Protein AF-A0A5E4IPW2-F1 (afdb_monomer_lite)

Foldseek 3Di:
DDDDDDDPVVVVPDDPVVDPPPPDPFFPQLLPLQVLLVVLLCLQANLADPPQFFPLLLLQVLQLQVVLLPDLPDALVRSLQLSLLLQQLLLLLQLLQCVPPVCPVPVQDQPQCSVVSVVQLVVQWDARDSDRDPCCSCPPSCNNNVRNCVLLQQWDAAVVCVVSRGDRIDGDPLSVLSSVVQVPQPCSVVSSCCSNPNPDIDGSVVSNVSCVRSPRLPQQPPSSLVSSLCRQAVNPPGDPSSRSSNVSNLLSCVVCVVLVQLPDQQPPDPDQPAPDRDPDDGPPDSVLCSQGVFLLVQLVSCCVVVVDPSCLSSVLSSLSQLLSLLLVLLVLLVLVVCVVVQKDQLVVSLVVLCVLDPCVQLQQDFLQDPSVADPDDLVRLLVCSSVVHSSNSSSSNSLNNQVNDPVSVVSLCPVVPPRSSSVLSCQLRPPPGRDGNSRSSSVSNVSSQVSSVVVCVVVVHDRQWHDDPSMIGGPDDDDDRRHGRHRCSSSSSSHCSSNVPDPCSSDDD

Sequence (509 aa):
MRVQKLSEEDYRWLPKWLVSDSLPPSSRDPLGLQAGAEKLANRLLPGLTVFTYRIGYFFFLSWALRELNRKEDLRIEERLENLNRLERALVLCETVYHGKDHLKDCKHQGQRSKGHLLNQVEKKRASIPEKILKNQNNTGCYNLYRTPMRSGGFWEDDDEAASQGLIPFRLTNLGEKLANAFSKREYASDLLDWALNGKTAKSIETLAKWCESFCFCTFNRKSEKKAFLTGFLFAEGNNAEVVSDADTRQQTLRTLSNSNLLFAPASNSPEIVVVSAEGTDGDVSDLELLELGGDTSVLLHFYNNSNQKNTEFFIAAAIYEMLGLALNSIWSGLLDFIEVEGRMPLNLWVESVLRKSNSTQFWDSSLWSPEAQSQQSEDQLVGALFANNNKVDNGFMLVLKVLGRDRNRMNLREVLYDTELQALVEEAFPYNSQESVKGILPKIADLLLHRHKQVSQIKGKELWLDKDGDDVMMVDRQEMGLGFHSYRFSKLGSLARDLKLVESDLDHD

Radius of gyration: 25.56 Å; chains: 1; bounding box: 63×56×68 Å

Secondary structure (DSSP, 8-state):
---PPPPTTGGGTS-TTTS----------TTS-HHHHHHHHHHHSTT--TT---THHHHHHHHHHHHHHT-TT--HHHHHHHHHHHHHHHHHHHHHHHHTTT-TT-TTS-STTHHHHHHHHTTSEE---S-SSTTHHHHSHHHHHHHHHHHTTSEEE-HHHHHTTS-SEEE-HHHHHHHHHHHTSTTHHHHHHHHHH--SPEEHHHHHHHHHHH-GGGTTSHHHHHHHHIIIII-TT--HHHHHHHHHHHHHHHHHHHTT-SS-------------S--SS----HHHHTTTT-HHHHHHHHHHTTTSTT-HHHHHHHHHHHHHHHHHHHHHHHHHHHHHHSEEEHHHHHHHHHHH-S-HHHHHSBTTSGGGS-SS-HHHHHHHHHTT-SHHHHHHHHHHHHHTSHHHHHHHHHTSTT-HHHHHHHHHS-TT---BHHHHHHHHHHHHHHHHHHHHHHHTPPPSEEEETTEEEESS-----------SHHHHHHHHHHHT--GGGSS--

pLDDT: mean 82.79, std 18.07, range [27.33, 98.25]

Structure (mmCIF, N/CA/C/O backbone):
data_AF-A0A5E4IPW2-F1
#
_entry.id   AF-A0A5E4IPW2-F1
#
loop_
_atom_site.group_PDB
_atom_site.id
_atom_site.type_symbol
_atom_site.label_atom_id
_atom_site.label_alt_id
_atom_site.label_comp_id
_atom_site.label_asym_id
_atom_site.label_entity_id
_atom_site.label_seq_id
_atom_site.pdbx_PDB_ins_code
_atom_site.Cartn_x
_atom_site.Cartn_y
_atom_site.Cartn_z
_atom_site.occupancy
_atom_site.B_iso_or_equiv
_atom_site.auth_seq_id
_atom_site.auth_comp_id
_atom_site.auth_asym_id
_atom_site.auth_atom_id
_atom_site.pdbx_PDB_model_num
ATOM 1 N N . MET A 1 1 ? -11.836 26.210 -31.637 1.00 34.47 1 MET A N 1
ATOM 2 C CA . MET A 1 1 ? -12.876 26.696 -30.701 1.00 34.47 1 MET A CA 1
ATOM 3 C C . MET A 1 1 ? -12.197 26.953 -29.363 1.00 34.47 1 MET A C 1
ATOM 5 O O . MET A 1 1 ? -11.646 26.012 -28.813 1.00 34.47 1 MET A O 1
ATOM 9 N N . ARG A 1 2 ? -12.118 28.203 -28.886 1.00 27.33 2 ARG A N 1
ATOM 10 C CA . ARG A 1 2 ? -11.557 28.487 -27.552 1.00 27.33 2 ARG A CA 1
ATOM 11 C C . ARG A 1 2 ? -12.611 28.109 -26.516 1.00 27.33 2 ARG A C 1
ATOM 13 O O . ARG A 1 2 ? -13.669 28.727 -26.492 1.00 27.33 2 ARG A O 1
ATOM 20 N N . VAL A 1 3 ? -12.339 27.082 -25.717 1.00 32.22 3 VAL A N 1
ATOM 21 C CA . VAL A 1 3 ? -13.186 26.729 -24.575 1.00 32.22 3 VAL A CA 1
ATOM 22 C C . VAL A 1 3 ? -13.041 27.849 -23.550 1.00 32.22 3 VAL A C 1
ATOM 24 O O . VAL A 1 3 ? -11.949 28.106 -23.044 1.00 32.22 3 VAL A O 1
ATOM 27 N N . GLN A 1 4 ? -14.126 28.579 -23.320 1.00 38.44 4 GLN A N 1
ATOM 28 C CA . GLN A 1 4 ? -14.186 29.639 -22.325 1.00 38.44 4 GLN A CA 1
ATOM 29 C C . GLN A 1 4 ? -14.220 28.962 -20.948 1.00 38.44 4 GLN A C 1
ATOM 31 O O . GLN A 1 4 ? -15.126 28.175 -20.678 1.00 38.44 4 GLN A O 1
ATOM 36 N N . LYS A 1 5 ? -13.204 29.193 -20.105 1.00 43.34 5 LYS A N 1
ATOM 37 C CA . LYS A 1 5 ? -13.203 28.681 -18.725 1.00 43.34 5 LYS A CA 1
ATOM 38 C C . LYS A 1 5 ? -14.373 29.320 -17.972 1.00 43.34 5 LYS A C 1
ATOM 40 O O . LYS A 1 5 ? -14.476 30.546 -17.951 1.00 43.34 5 LYS A O 1
ATOM 45 N N . LEU A 1 6 ? -15.235 28.487 -17.390 1.00 57.16 6 LEU A N 1
ATOM 46 C CA . LEU A 1 6 ? -16.305 28.923 -16.491 1.00 57.16 6 LEU A CA 1
ATOM 47 C C . LEU A 1 6 ? -15.711 29.573 -15.236 1.00 57.16 6 LEU A C 1
ATOM 49 O O . LEU A 1 6 ? -14.594 29.236 -14.831 1.00 57.16 6 LEU A O 1
ATOM 53 N N . SER A 1 7 ? -16.445 30.512 -14.640 1.00 64.69 7 SER A N 1
ATOM 54 C CA . SER A 1 7 ? -16.033 31.153 -13.392 1.00 64.69 7 SER A CA 1
ATOM 55 C C . SER A 1 7 ? -16.251 30.217 -12.192 1.00 64.69 7 SER A C 1
ATOM 57 O O . SER A 1 7 ? -17.082 29.313 -12.242 1.00 64.69 7 SER A O 1
ATOM 59 N N . GLU A 1 8 ? -15.520 30.432 -11.094 1.00 46.91 8 GLU A N 1
ATOM 60 C CA . GLU A 1 8 ? -15.669 29.682 -9.828 1.00 46.91 8 GLU A CA 1
ATOM 61 C C . GLU A 1 8 ? -17.112 29.686 -9.283 1.00 46.91 8 GLU A C 1
ATOM 63 O O . GLU A 1 8 ? -17.547 28.721 -8.653 1.00 46.91 8 GLU A O 1
ATOM 68 N N . GLU A 1 9 ? -17.878 30.752 -9.540 1.00 56.00 9 GLU A N 1
ATOM 69 C CA . GLU A 1 9 ? -19.290 30.833 -9.151 1.00 56.00 9 GLU A CA 1
ATOM 70 C C . GLU A 1 9 ? -20.188 29.927 -10.001 1.00 56.00 9 GLU A C 1
ATOM 72 O O . GLU A 1 9 ? -21.127 29.338 -9.464 1.00 56.00 9 GLU A O 1
ATOM 77 N N . ASP A 1 10 ? -19.875 29.738 -11.286 1.00 55.84 10 ASP A N 1
ATOM 78 C CA . ASP A 1 10 ? -20.657 28.892 -12.196 1.00 55.84 10 ASP A CA 1
ATOM 79 C C . ASP A 1 10 ? -20.532 27.401 -11.840 1.00 55.84 10 ASP A C 1
ATOM 81 O O . ASP A 1 10 ? -21.504 26.649 -11.934 1.00 55.84 10 ASP A O 1
ATOM 85 N N . TYR A 1 11 ? -19.361 26.971 -11.349 1.00 48.84 11 TYR A N 1
ATOM 86 C CA . TYR A 1 11 ? -19.128 25.587 -10.911 1.00 48.84 11 TYR A CA 1
ATOM 87 C C . TYR A 1 11 ? -20.023 25.158 -9.743 1.00 48.84 11 TYR A C 1
ATOM 89 O O . TYR A 1 11 ? -20.311 23.971 -9.601 1.00 48.84 11 TYR A O 1
ATOM 97 N N . ARG A 1 12 ? -20.508 26.101 -8.923 1.00 47.44 12 ARG A N 1
ATOM 98 C CA . ARG A 1 12 ? -21.392 25.795 -7.783 1.00 47.44 12 ARG A CA 1
ATOM 99 C C . ARG A 1 12 ? -22.801 25.382 -8.200 1.00 47.44 12 ARG A C 1
ATOM 101 O O . ARG A 1 12 ? -23.484 24.722 -7.420 1.00 47.44 12 ARG A O 1
ATOM 108 N N . TRP A 1 13 ? -23.230 25.773 -9.398 1.00 50.12 13 TRP A N 1
ATOM 109 C CA . TRP A 1 13 ? -24.574 25.507 -9.915 1.00 50.12 13 TRP A CA 1
ATOM 110 C C . TRP A 1 13 ? -24.630 24.295 -10.847 1.00 50.12 13 TRP A C 1
ATOM 112 O O . TRP A 1 13 ? -25.721 23.845 -11.203 1.00 50.12 13 TRP A O 1
ATOM 122 N N . LEU A 1 14 ? -23.475 23.743 -11.230 1.00 45.75 14 LEU A N 1
ATOM 123 C CA . LEU A 1 14 ? -23.424 22.532 -12.034 1.00 45.75 14 LEU A CA 1
ATOM 124 C C . LEU A 1 14 ? -23.788 21.305 -11.182 1.00 45.75 14 LEU A C 1
ATOM 126 O O . LEU A 1 14 ? -23.330 21.169 -10.044 1.00 45.75 14 LEU A O 1
ATOM 130 N N . PRO A 1 15 ? -24.587 20.371 -11.723 1.00 39.22 15 PRO A N 1
ATOM 131 C CA . PRO A 1 15 ? -24.789 19.077 -11.092 1.00 39.22 15 PRO A CA 1
ATOM 132 C C . PRO A 1 15 ? -23.432 18.411 -10.819 1.00 39.22 15 PRO A C 1
ATOM 134 O O . PRO A 1 15 ? -22.607 18.321 -11.722 1.00 39.22 15 PRO A O 1
ATOM 137 N N . LYS A 1 16 ? -23.196 17.918 -9.596 1.00 38.84 16 LYS A N 1
ATOM 138 C CA . LYS A 1 16 ? -21.881 17.408 -9.138 1.00 38.84 16 LYS A CA 1
ATOM 139 C C . LYS A 1 16 ? -21.256 16.290 -9.994 1.00 38.84 16 LYS A C 1
ATOM 141 O O . LYS A 1 16 ? -20.082 16.007 -9.845 1.00 38.84 16 LYS A O 1
ATOM 146 N N . TRP A 1 17 ? -22.018 15.671 -10.891 1.00 38.34 17 TRP A N 1
ATOM 147 C CA . TRP A 1 17 ? -21.563 14.644 -11.837 1.00 38.34 17 TRP A CA 1
ATOM 148 C C . TRP A 1 17 ? -21.063 15.213 -13.181 1.00 38.34 17 TRP A C 1
ATOM 150 O O . TRP A 1 17 ? -20.514 14.471 -13.988 1.00 38.34 17 TRP A O 1
ATOM 160 N N . LEU A 1 18 ? -21.241 16.520 -13.426 1.00 35.28 18 LEU A N 1
ATOM 161 C CA . LEU A 1 18 ? -20.702 17.269 -14.575 1.00 35.28 18 LEU A CA 1
ATOM 162 C C . LEU A 1 18 ? -19.407 18.023 -14.244 1.00 35.28 18 LEU A C 1
ATOM 164 O O . LEU A 1 18 ? -18.703 18.464 -15.151 1.00 35.28 18 LEU A O 1
ATOM 168 N N . VAL A 1 19 ? -19.094 18.179 -12.959 1.00 36.00 19 VAL A N 1
ATOM 169 C CA . VAL A 1 19 ? -17.809 18.698 -12.496 1.00 36.00 19 VAL A CA 1
ATOM 170 C C . VAL A 1 19 ? -16.940 17.473 -12.267 1.00 36.00 19 VAL A C 1
ATOM 172 O O . VAL A 1 19 ? -17.230 16.689 -11.368 1.00 36.00 19 VAL A O 1
ATOM 175 N N . SER A 1 20 ? -15.907 17.257 -13.090 1.00 33.94 20 SER A N 1
ATOM 176 C CA . SER A 1 20 ? -14.866 16.318 -12.678 1.00 33.94 20 SER A CA 1
ATOM 177 C C . SER A 1 20 ? -14.316 16.889 -11.383 1.00 33.94 20 SER A C 1
ATOM 179 O O . SER A 1 20 ? -13.729 17.975 -11.418 1.00 33.94 20 SER A O 1
ATOM 181 N N . ASP A 1 21 ? -14.556 16.226 -10.253 1.00 32.53 21 ASP A N 1
ATOM 182 C CA . ASP A 1 21 ? -13.827 16.538 -9.034 1.00 32.53 21 ASP A CA 1
ATOM 183 C C . ASP A 1 21 ? -12.366 16.626 -9.458 1.00 32.53 21 ASP A C 1
ATOM 185 O O . ASP A 1 21 ? -11.825 15.665 -10.015 1.00 32.53 21 ASP A O 1
ATOM 189 N N . SER A 1 22 ? -11.758 17.808 -9.323 1.00 31.92 22 SER A N 1
ATOM 190 C CA . SER A 1 22 ? -10.324 17.950 -9.507 1.00 31.92 22 SER A CA 1
ATOM 191 C C . SER A 1 22 ? -9.729 17.097 -8.405 1.00 31.92 22 SER A C 1
ATOM 193 O O . SER A 1 22 ? -9.610 17.538 -7.256 1.00 31.92 22 SER A O 1
ATOM 195 N N . LEU A 1 23 ? -9.504 15.824 -8.729 1.00 29.45 23 LEU A N 1
ATOM 196 C CA . LEU A 1 23 ? -8.955 14.858 -7.811 1.00 29.45 23 LEU A CA 1
ATOM 197 C C . LEU A 1 23 ? -7.693 15.528 -7.267 1.00 29.45 23 LEU A C 1
ATOM 199 O O . LEU A 1 23 ? -6.892 16.027 -8.068 1.00 29.45 23 LEU A O 1
ATOM 203 N N . PRO A 1 24 ? -7.506 15.599 -5.935 1.00 29.27 24 PRO A N 1
ATOM 204 C CA . PRO A 1 24 ? -6.210 16.005 -5.412 1.00 29.27 24 PRO A CA 1
ATOM 205 C C . PRO A 1 24 ? -5.157 15.156 -6.134 1.00 29.27 24 PRO A C 1
ATOM 207 O O . PRO A 1 24 ? -5.486 14.010 -6.458 1.00 29.27 24 PRO A O 1
ATOM 210 N N . PRO A 1 25 ? -3.956 15.685 -6.436 1.00 34.44 25 PRO A N 1
ATOM 211 C CA . PRO A 1 25 ? -2.935 14.961 -7.183 1.00 34.44 25 PRO A CA 1
ATOM 212 C C . PRO A 1 25 ? -2.623 13.653 -6.454 1.00 34.44 25 PRO A C 1
ATOM 214 O O . PRO A 1 25 ? -1.796 13.592 -5.552 1.00 34.44 25 PRO A O 1
ATOM 217 N N . SER A 1 26 ? -3.365 12.606 -6.803 1.00 36.53 26 SER A N 1
ATOM 218 C CA . SER A 1 26 ? -3.167 11.264 -6.302 1.00 36.53 26 SER A CA 1
ATOM 219 C C . SER A 1 26 ? -1.822 10.822 -6.838 1.00 36.53 26 SER A C 1
ATOM 221 O O . SER A 1 26 ? -1.475 11.210 -7.960 1.00 36.53 26 SER A O 1
ATOM 223 N N . SER A 1 27 ? -1.099 10.062 -6.014 1.00 49.28 27 SER A N 1
ATOM 224 C CA . SER A 1 27 ? 0.155 9.364 -6.308 1.00 49.28 27 SER A CA 1
ATOM 225 C C . SER A 1 27 ? 0.546 9.419 -7.787 1.00 49.28 27 SER A C 1
ATOM 227 O O . SER A 1 27 ? -0.179 8.962 -8.685 1.00 49.28 27 SER A O 1
ATOM 229 N N . ARG A 1 28 ? 1.661 10.103 -8.030 1.00 65.00 28 ARG A N 1
ATOM 230 C CA . ARG A 1 28 ? 2.174 10.440 -9.351 1.00 65.00 28 ARG A CA 1
ATOM 231 C C . ARG A 1 28 ? 2.747 9.192 -10.006 1.00 65.00 28 ARG A C 1
ATOM 233 O O . ARG A 1 28 ? 3.940 8.945 -9.976 1.00 65.00 28 ARG A O 1
ATOM 240 N N . ASP A 1 29 ? 1.843 8.402 -10.556 1.00 79.44 29 ASP A N 1
ATOM 241 C CA . ASP A 1 29 ? 2.112 7.182 -11.300 1.00 79.44 29 ASP A CA 1
ATOM 242 C C . ASP A 1 29 ? 1.960 7.490 -12.803 1.00 79.44 29 ASP A C 1
ATOM 244 O O . ASP A 1 29 ? 0.851 7.333 -13.344 1.00 79.44 29 ASP A O 1
ATOM 248 N N . PRO A 1 30 ? 3.024 8.019 -13.456 1.00 85.62 30 PRO A N 1
ATOM 249 C CA . PRO A 1 30 ? 2.972 8.485 -14.840 1.00 85.62 30 PRO A CA 1
ATOM 250 C C . PRO A 1 30 ? 2.753 7.342 -15.829 1.00 85.62 30 PRO A C 1
ATOM 252 O O . PRO A 1 30 ? 2.206 7.591 -16.898 1.00 85.62 30 PRO A O 1
ATOM 255 N N . LEU A 1 31 ? 3.138 6.113 -15.473 1.00 91.00 31 LEU A N 1
ATOM 256 C CA . LEU A 1 31 ? 3.040 4.930 -16.333 1.00 91.00 31 LEU A CA 1
ATOM 257 C C . LEU A 1 31 ? 1.810 4.054 -16.038 1.00 91.00 31 LEU A C 1
ATOM 259 O O . LEU A 1 31 ? 1.497 3.143 -16.810 1.00 91.00 31 LEU A O 1
ATOM 263 N N . GLY A 1 32 ? 1.051 4.354 -14.981 1.00 89.25 32 GLY A N 1
ATOM 264 C CA . GLY A 1 32 ? -0.176 3.627 -14.661 1.00 89.25 32 GLY A CA 1
ATOM 265 C C . GLY A 1 32 ? 0.074 2.271 -13.996 1.00 89.25 32 GLY A C 1
ATOM 266 O O . GLY A 1 32 ? -0.728 1.366 -14.196 1.00 89.25 32 GLY A O 1
ATOM 267 N N . LEU A 1 33 ? 1.184 2.109 -13.271 1.00 90.19 33 LEU A N 1
ATOM 268 C CA . LEU A 1 33 ? 1.632 0.851 -12.671 1.00 90.19 33 LEU A CA 1
ATOM 269 C C . LEU A 1 33 ? 1.093 0.616 -11.252 1.00 90.19 33 LEU A C 1
ATOM 271 O O . LEU A 1 33 ? 1.206 -0.498 -10.738 1.00 90.19 33 LEU A O 1
ATOM 275 N N . GLN A 1 34 ? 0.463 1.611 -10.624 1.00 87.62 34 GLN A N 1
ATOM 276 C CA . GLN A 1 34 ? -0.030 1.473 -9.252 1.00 87.62 34 GLN A CA 1
ATOM 277 C C . GLN A 1 34 ? -1.146 0.424 -9.135 1.00 87.62 34 GLN A C 1
ATOM 279 O O . GLN A 1 34 ? -1.174 -0.338 -8.173 1.00 87.62 34 GLN A O 1
ATOM 284 N N . ALA A 1 35 ? -2.049 0.344 -10.117 1.00 86.62 35 ALA A N 1
ATOM 285 C CA . ALA A 1 35 ? -3.178 -0.587 -10.069 1.00 86.62 35 ALA A CA 1
ATOM 286 C C . ALA A 1 35 ? -2.719 -2.057 -10.063 1.00 86.62 35 ALA A C 1
ATOM 288 O O . ALA A 1 35 ? -3.247 -2.872 -9.305 1.00 86.62 35 ALA A O 1
ATOM 289 N N . GLY A 1 36 ? -1.710 -2.402 -10.871 1.00 89.75 36 GLY A N 1
ATOM 290 C CA . GLY A 1 36 ? -1.113 -3.739 -10.868 1.00 89.75 36 GLY A CA 1
ATOM 291 C C . GLY A 1 36 ? -0.399 -4.062 -9.551 1.00 89.75 36 GLY A C 1
ATOM 292 O O . GLY A 1 36 ? -0.608 -5.144 -9.000 1.00 89.75 36 GLY A O 1
ATOM 293 N N . ALA A 1 37 ? 0.345 -3.105 -8.985 1.00 89.31 37 ALA A N 1
ATOM 294 C CA . ALA A 1 37 ? 0.968 -3.266 -7.670 1.00 89.31 37 ALA A CA 1
ATOM 295 C C . ALA A 1 37 ? -0.079 -3.480 -6.562 1.00 89.31 37 ALA A C 1
ATOM 297 O O . ALA A 1 37 ? 0.058 -4.378 -5.734 1.00 89.31 37 ALA A O 1
ATOM 298 N N . GLU A 1 38 ? -1.182 -2.724 -6.577 1.00 88.44 38 GLU A N 1
ATOM 299 C CA . GLU A 1 38 ? -2.288 -2.889 -5.628 1.00 88.44 38 GLU A CA 1
ATOM 300 C C . GLU A 1 38 ? -2.966 -4.258 -5.753 1.00 88.44 38 GLU A C 1
ATOM 302 O O . GLU A 1 38 ? -3.292 -4.875 -4.735 1.00 88.44 38 GLU A O 1
ATOM 307 N N . LYS A 1 39 ? -3.149 -4.773 -6.978 1.00 90.69 39 LYS A N 1
ATOM 308 C CA . LYS A 1 39 ? -3.645 -6.141 -7.206 1.00 90.69 39 LYS A CA 1
ATOM 309 C C . LYS A 1 39 ? -2.710 -7.174 -6.571 1.00 90.69 39 LYS A C 1
ATOM 311 O O . LYS A 1 39 ? -3.189 -8.056 -5.864 1.00 90.69 39 LYS A O 1
ATOM 316 N N . LEU A 1 40 ? -1.394 -7.056 -6.758 1.00 92.69 40 LEU A N 1
ATOM 317 C CA . LEU A 1 40 ? -0.414 -7.970 -6.154 1.00 92.69 40 LEU A CA 1
ATOM 318 C C . LEU A 1 40 ? -0.381 -7.851 -4.626 1.00 92.69 40 LEU A C 1
ATOM 320 O O . LEU A 1 40 ? -0.404 -8.866 -3.929 1.00 92.69 40 LEU A O 1
ATOM 324 N N . ALA A 1 41 ? -0.431 -6.632 -4.090 1.00 91.19 41 ALA A N 1
ATOM 325 C CA . ALA A 1 41 ? -0.529 -6.396 -2.654 1.00 91.19 41 ALA A CA 1
ATOM 326 C C . ALA A 1 41 ? -1.812 -7.006 -2.055 1.00 91.19 41 ALA A C 1
ATOM 328 O O . ALA A 1 41 ? -1.759 -7.574 -0.965 1.00 91.19 41 ALA A O 1
ATOM 329 N N . ASN A 1 42 ? -2.944 -6.952 -2.771 1.00 91.19 42 ASN A N 1
ATOM 330 C CA . ASN A 1 42 ? -4.190 -7.623 -2.384 1.00 91.19 42 ASN A CA 1
ATOM 331 C C . ASN A 1 42 ? -4.078 -9.154 -2.407 1.00 91.19 42 ASN A C 1
ATOM 333 O O . ASN A 1 42 ? -4.696 -9.801 -1.573 1.00 91.19 42 ASN A O 1
ATOM 337 N N . ARG A 1 43 ? -3.282 -9.739 -3.311 1.00 93.00 43 ARG A N 1
ATOM 338 C CA . ARG A 1 43 ? -3.045 -11.196 -3.344 1.00 93.00 43 ARG A CA 1
ATOM 339 C C . ARG A 1 43 ? -2.138 -11.690 -2.222 1.00 93.00 43 ARG A C 1
ATOM 341 O O . ARG A 1 43 ? -2.170 -12.870 -1.905 1.00 93.00 43 ARG A O 1
ATOM 348 N N . LEU A 1 44 ? -1.315 -10.815 -1.651 1.00 94.12 44 LEU A N 1
ATOM 349 C CA . LEU A 1 44 ? -0.430 -11.154 -0.536 1.00 94.12 44 LEU A CA 1
ATOM 350 C C . LEU A 1 44 ? -1.104 -10.872 0.809 1.00 94.12 44 LEU A C 1
ATOM 352 O O . LEU A 1 44 ? -1.081 -11.699 1.714 1.00 94.12 44 LEU A O 1
ATOM 356 N N . LEU A 1 45 ? -1.705 -9.696 0.954 1.00 93.62 45 LEU A N 1
ATOM 357 C CA . LEU A 1 45 ? -2.264 -9.211 2.212 1.00 93.62 45 LEU A CA 1
ATOM 358 C C . LEU A 1 45 ? -3.641 -8.592 1.963 1.00 93.62 45 LEU A C 1
ATOM 360 O O . LEU A 1 45 ? -3.781 -7.366 2.075 1.00 93.62 45 LEU A O 1
ATOM 364 N N . PRO A 1 46 ? -4.654 -9.404 1.600 1.00 93.50 46 PRO A N 1
ATOM 365 C CA . PRO A 1 46 ? -5.994 -8.900 1.339 1.00 93.50 46 PRO A CA 1
ATOM 366 C C . PRO A 1 46 ? -6.560 -8.187 2.567 1.00 93.50 46 PRO A C 1
ATOM 368 O O . PRO A 1 46 ? -6.178 -8.445 3.714 1.00 93.50 46 PRO A O 1
ATOM 371 N N . GLY A 1 47 ? -7.422 -7.206 2.314 1.00 88.88 47 GLY A N 1
ATOM 372 C CA . GLY A 1 47 ? -8.030 -6.398 3.365 1.00 88.88 47 GLY A CA 1
ATOM 373 C C . GLY A 1 47 ? -7.141 -5.309 3.950 1.00 88.88 47 GLY A C 1
ATOM 374 O O . GLY A 1 47 ? -7.644 -4.227 4.227 1.00 88.88 47 GLY A O 1
ATOM 375 N N . LEU A 1 48 ? -5.842 -5.554 4.142 1.00 89.06 48 LEU A N 1
ATOM 376 C CA . LEU A 1 48 ? -4.936 -4.556 4.713 1.00 89.06 48 LEU A CA 1
ATOM 377 C C . LEU A 1 48 ? -4.758 -3.363 3.770 1.00 89.06 48 LEU A C 1
ATOM 379 O O . LEU A 1 48 ? -4.731 -3.512 2.558 1.00 89.06 48 LEU A O 1
ATOM 383 N N . THR A 1 49 ? -4.599 -2.163 4.316 1.00 84.12 49 THR A N 1
ATOM 384 C CA . THR A 1 49 ? -4.260 -0.962 3.539 1.00 84.12 49 THR A CA 1
ATOM 385 C C . THR A 1 49 ? -2.920 -0.406 3.995 1.00 84.12 49 THR A C 1
ATOM 387 O O . THR A 1 49 ? -2.450 -0.711 5.093 1.00 84.12 49 THR A O 1
ATOM 390 N N . VAL A 1 50 ? -2.333 0.487 3.196 1.00 74.12 50 VAL A N 1
ATOM 391 C CA . VAL A 1 50 ? -1.130 1.245 3.589 1.00 74.12 50 VAL A CA 1
ATOM 392 C C . VAL A 1 50 ? -1.366 2.142 4.816 1.00 74.12 50 VAL A C 1
ATOM 394 O O . VAL A 1 50 ? -0.422 2.672 5.382 1.00 74.12 50 VAL A O 1
ATOM 397 N N . PHE A 1 51 ? -2.614 2.277 5.275 1.00 74.19 51 PHE A N 1
ATOM 398 C CA . PHE A 1 51 ? -2.999 3.038 6.462 1.00 74.19 51 PHE A CA 1
ATOM 399 C C . PHE A 1 51 ? -3.457 2.154 7.640 1.00 74.19 51 PHE A C 1
ATOM 401 O O . PHE A 1 51 ? -3.897 2.671 8.667 1.00 74.19 51 PHE A O 1
ATOM 408 N N . THR A 1 52 ? -3.368 0.823 7.526 1.00 74.75 52 THR A N 1
ATOM 409 C CA . THR A 1 52 ? -3.826 -0.122 8.564 1.00 74.75 52 THR A CA 1
ATOM 410 C C . THR A 1 52 ? -2.690 -0.485 9.521 1.00 74.75 52 THR A C 1
ATOM 412 O O . THR A 1 52 ? -2.151 -1.584 9.469 1.00 74.75 52 THR A O 1
ATOM 415 N N . TYR A 1 53 ? -2.283 0.449 10.378 1.00 77.62 53 TYR A N 1
ATOM 416 C CA . TYR A 1 53 ? -1.100 0.283 11.234 1.00 77.62 53 TYR A CA 1
ATOM 417 C C . TYR A 1 53 ? -1.402 -0.183 12.667 1.00 77.62 53 TYR A C 1
ATOM 419 O O . TYR A 1 53 ? -0.500 -0.715 13.308 1.00 77.62 53 TYR A O 1
ATOM 427 N N . ARG A 1 54 ? -2.623 0.004 13.202 1.00 84.00 54 ARG A N 1
ATOM 428 C CA . ARG A 1 54 ? -2.932 -0.339 14.609 1.00 84.00 54 ARG A CA 1
ATOM 429 C C . ARG A 1 54 ? -4.099 -1.281 14.744 1.00 84.00 54 ARG A C 1
ATOM 431 O O . ARG A 1 54 ? -5.178 -1.038 14.207 1.00 84.00 54 ARG A O 1
ATOM 438 N N . ILE A 1 55 ? -3.927 -2.261 15.620 1.00 89.06 55 ILE A N 1
ATOM 439 C CA . ILE A 1 55 ? -5.028 -3.141 15.991 1.00 89.06 55 ILE A CA 1
ATOM 440 C C . ILE A 1 55 ? -6.114 -2.406 16.791 1.00 89.06 55 ILE A C 1
ATOM 442 O O . ILE A 1 55 ? -7.300 -2.687 16.636 1.00 89.06 55 ILE A O 1
ATOM 446 N N . GLY A 1 56 ? -5.733 -1.426 17.617 1.00 90.88 56 GLY A N 1
ATOM 447 C CA . GLY A 1 56 ? -6.667 -0.702 18.482 1.00 90.88 56 GLY A CA 1
ATOM 448 C C . GLY A 1 56 ? -7.817 -0.024 17.727 1.00 90.88 56 GLY A C 1
ATOM 449 O O . GLY A 1 56 ? -8.932 0.035 18.247 1.00 90.88 56 GLY A O 1
ATOM 450 N N . TYR A 1 57 ? -7.598 0.386 16.470 1.00 92.56 57 TYR A N 1
ATOM 451 C CA . TYR A 1 57 ? -8.659 0.934 15.621 1.00 92.56 57 TYR A CA 1
ATOM 452 C C . TYR A 1 57 ? -9.752 -0.083 15.288 1.00 92.56 57 TYR A C 1
ATOM 454 O O . TYR A 1 57 ? -10.907 0.315 15.201 1.00 92.56 57 TYR A O 1
ATOM 462 N N . PHE A 1 58 ? -9.448 -1.380 15.178 1.00 95.38 58 PHE A N 1
ATOM 463 C CA . PHE A 1 58 ? -10.476 -2.403 14.951 1.00 95.38 58 PHE A CA 1
ATOM 464 C C . PHE A 1 58 ? -11.437 -2.497 16.144 1.00 95.38 58 PHE A C 1
ATOM 466 O O . PHE A 1 58 ? -12.656 -2.558 15.976 1.00 95.38 58 PHE A O 1
ATOM 473 N N . PHE A 1 59 ? -10.894 -2.437 17.363 1.00 96.75 59 PHE A N 1
ATOM 474 C CA . PHE A 1 59 ? -11.673 -2.422 18.602 1.00 96.75 59 PHE A CA 1
ATOM 475 C C . PHE A 1 59 ? -12.486 -1.136 18.754 1.00 96.75 59 PHE A C 1
ATOM 477 O O . PHE A 1 59 ? -13.690 -1.189 19.011 1.00 96.75 59 PHE A O 1
ATOM 484 N N . PHE A 1 60 ? -11.833 0.011 18.558 1.00 96.25 60 PHE A N 1
ATOM 485 C CA . PHE A 1 60 ? -12.463 1.323 18.648 1.00 96.25 60 PHE A CA 1
ATOM 486 C C . PHE A 1 60 ? -13.584 1.497 17.620 1.00 96.25 60 PHE A C 1
ATOM 488 O O . PHE A 1 60 ? -14.680 1.891 18.000 1.00 96.25 60 PHE A O 1
ATOM 495 N N . LEU A 1 61 ? -13.347 1.176 16.343 1.00 96.69 61 LEU A N 1
ATOM 496 C CA . LEU A 1 61 ? -14.346 1.338 15.284 1.00 96.69 61 LEU A CA 1
ATOM 497 C C . LEU A 1 61 ? -15.532 0.401 15.471 1.00 96.69 61 LEU A C 1
ATOM 499 O O . LEU A 1 61 ? -16.667 0.835 15.288 1.00 96.69 61 LEU A O 1
ATOM 503 N N . SER A 1 62 ? -15.288 -0.845 15.893 1.00 98.12 62 SER A N 1
ATOM 504 C CA . SER A 1 62 ? -16.378 -1.770 16.215 1.00 98.12 62 SER A CA 1
ATOM 505 C C . SER A 1 62 ? -17.265 -1.185 17.317 1.00 98.12 62 SER A C 1
ATOM 507 O O . SER A 1 62 ? -18.484 -1.125 17.189 1.00 98.12 62 SER A O 1
ATOM 509 N N . TRP A 1 63 ? -16.656 -0.679 18.389 1.00 98.25 63 TRP A N 1
ATOM 510 C CA . TRP A 1 63 ? -17.388 -0.028 19.471 1.00 98.25 63 TRP A CA 1
ATOM 511 C C . TRP A 1 63 ? -18.121 1.237 19.018 1.00 98.25 63 TRP A C 1
ATOM 513 O O . TRP A 1 63 ? -19.325 1.348 19.238 1.00 98.25 63 TRP A O 1
ATOM 523 N N . ALA A 1 64 ? -17.434 2.158 18.347 1.00 97.44 64 ALA A N 1
ATOM 524 C CA . ALA A 1 64 ? -18.000 3.430 17.921 1.00 97.44 64 ALA A CA 1
ATOM 525 C C . ALA A 1 64 ? -19.182 3.231 16.963 1.00 97.44 64 ALA A C 1
ATOM 527 O O . ALA A 1 64 ? -20.224 3.854 17.157 1.00 97.44 64 ALA A O 1
ATOM 528 N N . LEU A 1 65 ? -19.064 2.321 15.987 1.00 97.06 65 LEU A N 1
ATOM 529 C CA . LEU A 1 65 ? -20.163 1.972 15.087 1.00 97.06 65 LEU A CA 1
ATOM 530 C C . LEU A 1 65 ? -21.395 1.511 15.872 1.00 97.06 65 LEU A C 1
ATOM 532 O O . LEU A 1 65 ? -22.496 2.013 15.651 1.00 97.06 65 LEU A O 1
ATOM 536 N N . ARG A 1 66 ? -21.204 0.581 16.812 1.00 97.62 66 ARG A N 1
ATOM 537 C CA . ARG A 1 66 ? -22.288 0.025 17.624 1.00 97.62 66 ARG A CA 1
ATOM 538 C C . ARG A 1 66 ? -22.977 1.082 18.475 1.00 97.62 66 ARG A C 1
ATOM 540 O O . ARG A 1 66 ? -24.204 1.142 18.499 1.00 97.62 66 ARG A O 1
ATOM 547 N N . GLU A 1 67 ? -22.204 1.892 19.193 1.00 97.56 67 GLU A N 1
ATOM 548 C CA . GLU A 1 67 ? -22.763 2.912 20.080 1.00 97.56 67 GLU A CA 1
ATOM 549 C C . GLU A 1 67 ? -23.477 4.010 19.293 1.00 97.56 67 GLU A C 1
ATOM 551 O O . GLU A 1 67 ? -24.535 4.474 19.718 1.00 97.56 67 GLU A O 1
ATOM 556 N N . LEU A 1 68 ? -22.939 4.400 18.132 1.00 96.06 68 LEU A N 1
ATOM 557 C CA . LEU A 1 68 ? -23.577 5.390 17.278 1.00 96.06 68 LEU A CA 1
ATOM 558 C C . LEU A 1 68 ? -24.852 4.837 16.659 1.00 96.06 68 LEU A C 1
ATOM 560 O O . LEU A 1 68 ? -25.878 5.480 16.822 1.00 96.06 68 LEU A O 1
ATOM 564 N N . ASN A 1 69 ? -24.847 3.662 16.020 1.00 95.38 69 ASN A N 1
ATOM 565 C CA . ASN A 1 69 ? -26.044 3.107 15.370 1.00 95.38 69 ASN A CA 1
ATOM 566 C C . ASN A 1 69 ? -27.189 2.797 16.354 1.00 95.38 69 ASN A C 1
ATOM 568 O O . ASN A 1 69 ? -28.347 2.843 15.960 1.00 95.38 69 ASN A O 1
ATOM 572 N N . ARG A 1 70 ? -26.902 2.573 17.645 1.00 95.12 70 ARG A N 1
ATOM 573 C CA . ARG A 1 70 ? -27.928 2.409 18.695 1.00 95.12 70 ARG A CA 1
ATOM 574 C C . ARG A 1 70 ? -28.637 3.701 19.112 1.00 95.12 70 ARG A C 1
ATOM 576 O O . ARG A 1 70 ? -29.617 3.639 19.847 1.00 95.12 70 ARG A O 1
ATOM 583 N N . LYS A 1 71 ? -28.147 4.877 18.714 1.00 92.62 71 LYS A N 1
ATOM 584 C CA . LYS A 1 71 ? -28.826 6.153 18.994 1.00 92.62 71 LYS A CA 1
ATOM 585 C C . LYS A 1 71 ? -29.943 6.356 17.980 1.00 92.62 71 LYS A C 1
ATOM 587 O O . LYS A 1 71 ? -29.636 6.551 16.814 1.00 92.62 71 LYS A O 1
ATOM 592 N N . GLU A 1 72 ? -31.203 6.344 18.391 1.00 85.81 72 GLU A N 1
ATOM 593 C CA . GLU A 1 72 ? -32.341 6.463 17.462 1.00 85.81 72 GLU A CA 1
ATOM 594 C C . GLU A 1 72 ? -32.474 7.878 16.862 1.00 85.81 72 GLU A C 1
ATOM 596 O O . GLU A 1 72 ? -32.826 8.023 15.696 1.00 85.81 72 GLU A O 1
ATOM 601 N N . ASP A 1 73 ? -32.072 8.916 17.603 1.00 88.06 73 ASP A N 1
ATOM 602 C CA . ASP A 1 73 ? -32.349 10.321 17.252 1.00 88.06 73 ASP A CA 1
ATOM 603 C C . ASP A 1 73 ? -31.322 10.996 16.319 1.00 88.06 73 ASP A C 1
ATOM 605 O O . ASP A 1 73 ? -31.404 12.203 16.094 1.00 88.06 73 ASP A O 1
ATOM 609 N N . LEU A 1 74 ? -30.325 10.267 15.802 1.00 89.75 74 LEU A N 1
ATOM 610 C CA . LEU A 1 74 ? -29.257 10.855 14.980 1.00 89.75 74 LEU A CA 1
ATOM 611 C C . LEU A 1 74 ? -29.476 10.619 13.484 1.00 89.75 74 LEU A C 1
ATOM 613 O O . LEU A 1 74 ? -29.725 9.492 13.047 1.00 89.75 74 LEU A O 1
ATOM 617 N N . ARG A 1 75 ? -29.279 11.665 12.679 1.00 90.62 75 ARG A N 1
ATOM 618 C CA . ARG A 1 75 ? -29.183 11.542 11.215 1.00 90.62 75 ARG A CA 1
ATOM 619 C C . ARG A 1 75 ? -27.836 10.955 10.802 1.00 90.62 75 ARG A C 1
ATOM 621 O O . ARG A 1 75 ? -26.865 11.034 11.554 1.00 90.62 75 ARG A O 1
ATOM 628 N N . ILE A 1 76 ? -27.745 10.417 9.586 1.00 90.81 76 ILE A N 1
ATOM 629 C CA . ILE A 1 76 ? -26.505 9.812 9.080 1.00 90.81 76 ILE A CA 1
ATOM 630 C C . ILE A 1 76 ? -25.329 10.796 9.087 1.00 90.81 76 ILE A C 1
ATOM 632 O O . ILE A 1 76 ? -24.237 10.446 9.531 1.00 90.81 76 ILE A O 1
ATOM 636 N N . GLU A 1 77 ? -25.546 12.052 8.694 1.00 91.06 77 GLU A N 1
ATOM 637 C CA . GLU A 1 77 ? -24.498 13.076 8.698 1.00 91.06 77 GLU A CA 1
ATOM 638 C C . GLU A 1 77 ? -24.002 13.365 10.122 1.00 91.06 77 GLU A C 1
ATOM 640 O O . GLU A 1 77 ? -22.802 13.505 10.352 1.00 91.06 77 GLU A O 1
ATOM 645 N N . GLU A 1 78 ? -24.916 13.390 11.095 1.00 92.12 78 GLU A N 1
ATOM 646 C CA . GLU A 1 78 ? -24.589 13.591 12.509 1.00 92.12 78 GLU A CA 1
ATOM 647 C C . GLU A 1 78 ? -23.854 12.381 13.091 1.00 92.12 78 GLU A C 1
ATOM 649 O O . GLU A 1 78 ? -22.934 12.551 13.891 1.00 92.12 78 GLU A O 1
ATOM 654 N N . ARG A 1 79 ? -24.207 11.156 12.681 1.00 93.25 79 ARG A N 1
ATOM 655 C CA . ARG A 1 79 ? -23.482 9.935 13.070 1.00 93.25 79 ARG A CA 1
ATOM 656 C C . ARG A 1 79 ? -22.050 9.959 12.554 1.00 93.25 79 ARG A C 1
ATOM 658 O O . ARG A 1 79 ? -21.134 9.706 13.332 1.00 93.25 79 ARG A O 1
ATOM 665 N N . LEU A 1 80 ? -21.850 10.289 11.279 1.00 91.88 80 LEU A N 1
ATOM 666 C CA . LEU A 1 80 ? -20.518 10.368 10.675 1.00 91.88 80 LEU A CA 1
ATOM 667 C C . LEU A 1 80 ? -19.672 11.475 11.317 1.00 91.88 80 LEU A C 1
ATOM 669 O O . LEU A 1 80 ? -18.504 11.252 11.633 1.00 91.88 80 LEU A O 1
ATOM 673 N N . GLU A 1 81 ? -20.260 12.639 11.601 1.00 92.56 81 GLU A N 1
ATOM 674 C CA . GLU A 1 81 ? -19.553 13.695 12.329 1.00 92.56 81 GLU A CA 1
ATOM 675 C C . GLU A 1 81 ? -19.219 13.272 13.765 1.00 92.56 81 GLU A C 1
ATOM 677 O O . GLU A 1 81 ? -18.099 13.482 14.231 1.00 92.56 81 GLU A O 1
ATOM 682 N N . ASN A 1 82 ? -20.138 12.611 14.470 1.00 94.31 82 ASN A N 1
ATOM 683 C CA . ASN A 1 82 ? -19.871 12.089 15.808 1.00 94.31 82 ASN A CA 1
ATOM 684 C C . ASN A 1 82 ? -18.787 10.999 15.806 1.00 94.31 82 ASN A C 1
ATOM 686 O O . ASN A 1 82 ? -17.974 10.959 16.731 1.00 94.31 82 ASN A O 1
ATOM 690 N N . LEU A 1 83 ? -18.702 10.176 14.758 1.00 93.88 83 LEU A N 1
ATOM 691 C CA . LEU A 1 83 ? -17.605 9.226 14.562 1.00 93.88 83 LEU A CA 1
ATOM 692 C C . LEU A 1 83 ? -16.263 9.954 14.397 1.00 93.88 83 LEU A C 1
ATOM 694 O O . LEU A 1 83 ? -15.295 9.631 15.087 1.00 93.88 83 LEU A O 1
ATOM 698 N N . ASN A 1 84 ? -16.223 11.008 13.577 1.00 91.06 84 ASN A N 1
ATOM 699 C CA . ASN A 1 84 ? -15.044 11.866 13.443 1.00 91.06 84 ASN A CA 1
ATOM 700 C C . ASN A 1 84 ? -14.688 12.570 14.765 1.00 91.06 84 ASN A C 1
ATOM 702 O O . ASN A 1 84 ? -13.511 12.784 15.058 1.00 91.06 84 ASN A O 1
ATOM 706 N N . ARG A 1 85 ? -15.674 12.990 15.572 1.00 92.44 85 ARG A N 1
ATOM 707 C CA . ARG A 1 85 ? -15.448 13.600 16.900 1.00 92.44 85 ARG A CA 1
ATOM 708 C C . ARG A 1 85 ? -14.862 12.594 17.885 1.00 92.44 85 ARG A C 1
ATOM 710 O O . ARG A 1 85 ? -13.937 12.950 18.612 1.00 92.44 85 ARG A O 1
ATOM 717 N N . LEU A 1 86 ? -15.349 11.352 17.876 1.00 94.56 86 LEU A N 1
ATOM 718 C CA . LEU A 1 86 ? -14.794 10.252 18.667 1.00 94.56 86 LEU A CA 1
ATOM 719 C C . LEU A 1 86 ? -13.336 9.975 18.289 1.00 94.56 86 LEU A C 1
ATOM 721 O O . LEU A 1 86 ? -12.491 9.895 19.177 1.00 94.56 86 LEU A O 1
ATOM 725 N N . GLU A 1 87 ? -13.025 9.896 16.992 1.00 91.44 87 GLU A N 1
ATOM 726 C CA . GLU A 1 87 ? -11.650 9.718 16.507 1.00 91.44 87 GLU A CA 1
ATOM 727 C C . GLU A 1 87 ? -10.742 10.853 17.000 1.00 91.44 87 GLU A C 1
ATOM 729 O O . GLU A 1 87 ? -9.680 10.610 17.569 1.00 91.44 87 GLU A O 1
ATOM 734 N N . ARG A 1 88 ? -11.185 12.107 16.862 1.00 88.81 88 ARG A N 1
ATOM 735 C CA . ARG A 1 88 ? -10.446 13.287 17.338 1.00 88.81 88 ARG A CA 1
ATOM 736 C C . ARG A 1 88 ? -10.204 13.271 18.842 1.00 88.81 88 ARG A C 1
ATOM 738 O O . ARG A 1 88 ? -9.110 13.618 19.286 1.00 88.81 88 ARG A O 1
ATOM 745 N N . ALA A 1 89 ? -11.209 12.883 19.622 1.00 91.31 89 ALA A N 1
ATOM 746 C CA . ALA A 1 89 ? -11.096 12.770 21.069 1.00 91.31 89 ALA A CA 1
ATOM 747 C C . ALA A 1 89 ? -10.105 11.669 21.470 1.00 91.31 89 ALA A C 1
ATOM 749 O O . ALA A 1 89 ? -9.261 11.895 22.337 1.00 91.31 89 ALA A O 1
ATOM 750 N N . LEU A 1 90 ? -10.169 10.511 20.805 1.00 90.69 90 LEU A N 1
ATOM 751 C CA . LEU A 1 90 ? -9.257 9.391 21.020 1.00 90.69 90 LEU A CA 1
ATOM 752 C C . LEU A 1 90 ? -7.810 9.778 20.699 1.00 90.69 90 LEU A C 1
ATOM 754 O O . LEU A 1 90 ? -6.930 9.590 21.534 1.00 90.69 90 LEU A O 1
ATOM 758 N N . VAL A 1 91 ? -7.576 10.384 19.530 1.00 85.62 91 VAL A N 1
ATOM 759 C CA . VAL A 1 91 ? -6.246 10.848 19.108 1.00 85.62 91 VAL A CA 1
ATOM 760 C C . VAL A 1 91 ? -5.694 11.890 20.077 1.00 85.62 91 VAL A C 1
ATOM 762 O O . VAL A 1 91 ? -4.528 11.813 20.444 1.00 85.62 91 VAL A O 1
ATOM 765 N N . LEU A 1 92 ? -6.520 12.822 20.562 1.00 85.88 92 LEU A N 1
ATOM 766 C CA . LEU A 1 92 ? -6.096 13.784 21.581 1.00 85.88 92 LEU A CA 1
ATOM 767 C C . LEU A 1 92 ? -5.703 13.096 22.900 1.00 85.88 92 LEU A C 1
ATOM 769 O O . LEU A 1 92 ? -4.690 13.468 23.492 1.00 85.88 92 LEU A O 1
ATOM 773 N N . CYS A 1 93 ? -6.467 12.097 23.357 1.00 88.44 93 CYS A N 1
ATOM 774 C CA . CYS A 1 93 ? -6.130 11.319 24.555 1.00 88.44 93 CYS A CA 1
ATOM 775 C C . CYS A 1 93 ? -4.784 10.598 24.385 1.00 88.44 93 CYS A C 1
ATOM 777 O O . CYS A 1 93 ? -3.912 10.723 25.244 1.00 88.44 93 CYS A O 1
ATOM 779 N N . GLU A 1 94 ? -4.596 9.925 23.249 1.00 84.31 94 GLU A N 1
ATOM 780 C CA . GLU A 1 94 ? -3.341 9.281 22.852 1.00 84.31 94 GLU A CA 1
ATOM 781 C C . GLU A 1 94 ? -2.183 10.291 22.846 1.00 84.31 94 GLU A C 1
ATOM 783 O O . GLU A 1 94 ? -1.134 10.042 23.449 1.00 84.31 94 GLU A O 1
ATOM 788 N N . THR A 1 95 ? -2.344 11.457 22.208 1.00 80.31 95 THR A N 1
ATOM 789 C CA . THR A 1 95 ? -1.303 12.500 22.139 1.00 80.31 95 THR A CA 1
ATOM 790 C C . THR A 1 95 ? -0.935 13.026 23.517 1.00 80.31 95 THR A C 1
ATOM 792 O O . THR A 1 95 ? 0.245 13.208 23.804 1.00 80.31 95 THR A O 1
ATOM 795 N N . VAL A 1 96 ? -1.917 13.228 24.393 1.00 82.00 96 VAL A N 1
ATOM 796 C CA . VAL A 1 96 ? -1.685 13.675 25.769 1.00 82.00 96 VAL A CA 1
ATOM 797 C C . VAL A 1 96 ? -0.941 12.624 26.587 1.00 82.00 96 VAL A C 1
ATOM 799 O O . VAL A 1 96 ? 0.005 12.963 27.293 1.00 82.00 96 VAL A O 1
ATOM 802 N N . TYR A 1 97 ? -1.372 11.367 26.525 1.00 83.25 97 TYR A N 1
ATOM 803 C CA . TYR A 1 97 ? -0.805 10.297 27.339 1.00 83.25 97 TYR A CA 1
ATOM 804 C C . TYR A 1 97 ? 0.636 9.996 26.950 1.00 83.25 97 TYR A C 1
ATOM 806 O O . TYR A 1 97 ? 1.518 10.000 27.802 1.00 83.25 97 TYR A O 1
ATOM 814 N N . HIS A 1 98 ? 0.895 9.847 25.654 1.00 78.25 98 HIS A N 1
ATOM 815 C CA . HIS A 1 98 ? 2.240 9.577 25.165 1.00 78.25 98 HIS A CA 1
ATOM 816 C C . HIS A 1 98 ? 3.126 10.831 25.109 1.00 78.25 98 HIS A C 1
ATOM 818 O O . HIS A 1 98 ? 4.341 10.724 25.212 1.00 78.25 98 HIS A O 1
ATOM 824 N N . GLY A 1 99 ? 2.552 12.032 25.011 1.00 68.25 99 GLY A N 1
ATOM 825 C CA . GLY A 1 99 ? 3.307 13.289 25.010 1.00 68.25 99 GLY A CA 1
ATOM 826 C C . GLY A 1 99 ? 3.924 13.675 26.362 1.00 68.25 99 GLY A C 1
ATOM 827 O O . GLY A 1 99 ? 4.781 14.556 26.392 1.00 68.25 99 GLY A O 1
ATOM 828 N N . LYS A 1 100 ? 3.520 13.035 27.473 1.00 57.62 100 LYS A N 1
ATOM 829 C CA . LYS A 1 100 ? 3.989 13.351 28.837 1.00 57.62 100 LYS A CA 1
ATOM 830 C C . LYS A 1 100 ? 5.425 12.916 29.147 1.00 57.62 100 LYS A C 1
ATOM 832 O O . LYS A 1 100 ? 6.065 13.564 29.967 1.00 57.62 100 LYS A O 1
ATOM 837 N N . ASP A 1 101 ? 5.947 11.897 28.470 1.00 51.06 101 ASP A N 1
ATOM 838 C CA . ASP A 1 101 ? 7.204 11.236 28.867 1.00 51.06 101 ASP A CA 1
ATOM 839 C C . ASP A 1 101 ? 8.414 11.588 27.987 1.00 51.06 101 ASP A C 1
ATOM 841 O O . ASP A 1 101 ? 9.352 10.805 27.877 1.00 51.06 101 ASP A O 1
ATOM 845 N N . HIS A 1 102 ? 8.410 12.727 27.286 1.00 45.62 102 HIS A N 1
ATOM 846 C CA . HIS A 1 102 ? 9.386 12.981 26.211 1.00 45.62 102 HIS A CA 1
ATOM 847 C C . HIS A 1 102 ? 9.440 11.854 25.158 1.00 45.62 102 HIS A C 1
ATOM 849 O O . HIS A 1 102 ? 10.403 11.777 24.397 1.00 45.62 102 HIS A O 1
ATOM 855 N N . LEU A 1 103 ? 8.389 11.027 25.044 1.00 45.28 103 LEU A N 1
ATOM 856 C CA . LEU A 1 103 ? 8.208 10.056 23.963 1.00 45.28 103 LEU A CA 1
ATOM 857 C C . LEU A 1 103 ? 7.830 10.798 22.671 1.00 45.28 103 LEU A C 1
ATOM 859 O O . LEU A 1 103 ? 6.768 10.577 22.082 1.00 45.28 103 LEU A O 1
ATOM 863 N N . LYS A 1 104 ? 8.731 11.667 22.195 1.00 42.53 104 LYS A N 1
ATOM 864 C CA . LYS A 1 104 ? 8.742 12.143 20.804 1.00 42.53 104 LYS A CA 1
ATOM 865 C C . LYS A 1 104 ? 8.659 10.959 19.822 1.00 42.53 104 LYS A C 1
ATOM 867 O O . LYS A 1 104 ? 8.083 11.104 18.748 1.00 42.53 104 LYS A O 1
ATOM 872 N N . ASP A 1 105 ? 9.087 9.780 20.276 1.00 42.91 105 ASP A N 1
ATOM 873 C CA . ASP A 1 105 ? 9.193 8.530 19.524 1.00 42.91 105 ASP A CA 1
ATOM 874 C C . ASP A 1 105 ? 8.020 7.567 19.729 1.00 42.91 105 ASP A C 1
ATOM 876 O O . ASP A 1 105 ? 8.126 6.377 19.423 1.00 42.91 105 ASP A O 1
ATOM 880 N N . CYS A 1 106 ? 6.886 8.034 20.264 1.00 49.88 106 CYS A N 1
ATOM 881 C CA . CYS A 1 106 ? 5.698 7.197 20.305 1.00 49.88 106 CYS A CA 1
ATOM 882 C C . CYS A 1 106 ? 5.265 6.860 18.864 1.00 49.88 106 CYS A C 1
ATOM 884 O O . CYS A 1 106 ? 4.588 7.657 18.202 1.00 49.88 106 CYS A O 1
ATOM 886 N N . LYS A 1 107 ? 5.655 5.661 18.395 1.00 51.94 107 LYS A N 1
ATOM 887 C CA . LYS A 1 107 ? 5.452 5.081 17.045 1.00 51.94 107 LYS A CA 1
ATOM 888 C C . LYS A 1 107 ? 3.974 4.900 16.654 1.00 51.94 107 LYS A C 1
ATOM 890 O O . LYS A 1 107 ? 3.631 4.211 15.704 1.00 51.94 107 LYS A O 1
ATOM 895 N N . HIS A 1 108 ? 3.073 5.437 17.464 1.00 51.31 108 HIS A N 1
ATOM 896 C CA . HIS A 1 108 ? 1.684 5.026 17.602 1.00 51.31 108 HIS A CA 1
ATOM 897 C C . HIS A 1 108 ? 0.694 6.060 17.063 1.00 51.31 108 HIS A C 1
ATOM 899 O O . HIS A 1 108 ? -0.485 5.739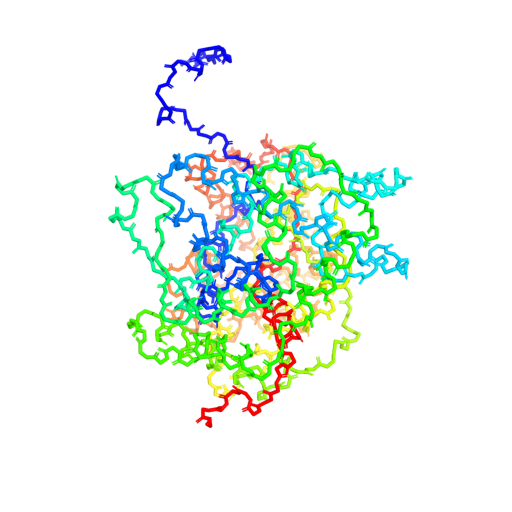 16.917 1.00 51.31 108 HIS A O 1
ATOM 905 N N . GLN A 1 109 ? 1.169 7.266 16.736 1.00 51.88 109 GLN A N 1
ATOM 906 C CA . GLN A 1 109 ? 0.362 8.375 16.231 1.00 51.88 109 GLN A CA 1
ATOM 907 C C . GLN A 1 109 ? 0.887 8.852 14.885 1.00 51.88 109 GLN A C 1
ATOM 909 O O . GLN A 1 109 ? 2.041 9.284 14.797 1.00 51.88 109 GLN A O 1
ATOM 914 N N . GLY A 1 110 ? 0.009 8.862 13.878 1.00 48.94 110 GLY A N 1
ATOM 915 C CA . GLY A 1 110 ? 0.237 9.618 12.651 1.00 48.94 110 GLY A CA 1
ATOM 916 C C . GLY A 1 110 ? 0.637 11.055 12.999 1.00 48.94 110 GLY A C 1
ATOM 917 O O . GLY A 1 110 ? 0.031 11.691 13.861 1.00 48.94 110 GLY A O 1
ATOM 918 N N . GLN A 1 111 ? 1.717 11.549 12.396 1.00 46.44 111 GLN A N 1
ATOM 919 C CA . GLN A 1 111 ? 2.390 12.774 12.848 1.00 46.44 111 GLN A CA 1
ATOM 920 C C . GLN A 1 111 ? 1.627 14.073 12.547 1.00 46.44 111 GLN A C 1
ATOM 922 O O . GLN A 1 111 ? 1.978 15.145 13.046 1.00 46.44 111 GLN A O 1
ATOM 927 N N . ARG A 1 112 ? 0.556 13.997 11.757 1.00 47.84 112 ARG A N 1
ATOM 928 C CA . ARG A 1 112 ? -0.198 15.169 11.321 1.00 47.84 112 ARG A CA 1
ATOM 929 C C . ARG A 1 112 ? -1.001 15.726 12.492 1.00 47.84 112 ARG A C 1
ATOM 931 O O . ARG A 1 112 ? -1.856 15.047 13.045 1.00 47.84 112 ARG A O 1
ATOM 938 N N . SER A 1 113 ? -0.710 16.976 12.849 1.00 51.72 113 SER A N 1
ATOM 939 C CA . SER A 1 113 ? -1.366 17.762 13.911 1.00 51.72 113 SER A CA 1
ATOM 940 C C . SER A 1 113 ? -0.816 17.625 15.334 1.00 51.72 113 SER A C 1
ATOM 942 O O . SER A 1 113 ? -1.340 18.299 16.223 1.00 51.72 113 SER A O 1
ATOM 944 N N . LYS A 1 114 ? 0.282 16.880 15.564 1.00 62.09 114 LYS A N 1
ATOM 945 C CA . LYS A 1 114 ? 0.923 16.784 16.896 1.00 62.09 114 LYS A CA 1
ATOM 946 C C . LYS A 1 114 ? 1.221 18.161 17.498 1.00 62.09 114 LYS A C 1
ATOM 948 O O . LYS A 1 114 ? 0.821 18.415 18.625 1.00 62.09 114 LYS A O 1
ATOM 953 N N . GLY A 1 115 ? 1.824 19.085 16.745 1.00 60.34 115 GLY A N 1
ATOM 954 C CA . GLY A 1 115 ? 2.166 20.424 17.254 1.00 60.34 115 GLY A CA 1
ATOM 955 C C . GLY A 1 115 ? 0.952 21.241 17.718 1.00 60.34 115 GLY A C 1
ATOM 956 O O . GLY A 1 115 ? 0.957 21.801 18.809 1.00 60.34 115 GLY A O 1
ATOM 957 N N . HIS A 1 116 ? -0.136 21.253 16.940 1.00 62.56 116 HIS A N 1
ATOM 958 C CA . HIS A 1 116 ? -1.350 21.985 17.316 1.00 62.56 116 HIS A CA 1
ATOM 959 C C . HIS A 1 116 ? -2.069 21.346 18.517 1.00 62.56 116 HIS A C 1
ATOM 961 O O . HIS A 1 116 ? -2.602 22.059 19.367 1.00 62.56 116 HIS A O 1
ATOM 967 N N . LEU A 1 117 ? -2.081 20.011 18.605 1.00 65.00 117 LEU A N 1
ATOM 968 C CA . LEU A 1 117 ? -2.657 19.287 19.743 1.00 65.00 117 LEU A CA 1
ATOM 969 C C . LEU A 1 117 ? -1.820 19.486 21.014 1.00 65.00 117 LEU A C 1
ATOM 971 O O . LEU A 1 117 ? -2.381 19.753 22.074 1.00 65.00 117 LEU A O 1
ATOM 975 N N . LEU A 1 118 ? -0.489 19.453 20.901 1.00 65.06 118 LEU A N 1
ATOM 976 C CA . LEU A 1 118 ? 0.447 19.686 22.004 1.00 65.06 118 LEU A CA 1
ATOM 977 C C . LEU A 1 118 ? 0.383 21.129 22.533 1.00 65.06 118 LEU A C 1
ATOM 979 O O . LEU A 1 118 ? 0.404 21.323 23.744 1.00 65.06 118 LEU A O 1
ATOM 983 N N . ASN A 1 119 ? 0.160 22.131 21.676 1.00 66.44 119 ASN A N 1
ATOM 984 C CA . ASN A 1 119 ? -0.062 23.519 22.115 1.00 66.44 119 ASN A CA 1
ATOM 985 C C . ASN A 1 119 ? -1.326 23.685 22.989 1.00 66.44 119 ASN A C 1
ATOM 987 O O . ASN A 1 119 ? -1.445 24.648 23.748 1.00 66.44 119 ASN A O 1
ATOM 991 N N . GLN A 1 120 ? -2.299 22.766 22.905 1.00 62.41 120 GLN A N 1
ATOM 992 C CA . GLN A 1 120 ? -3.436 22.748 23.837 1.00 62.41 120 GLN A CA 1
ATOM 993 C C . GLN A 1 120 ? -3.069 22.132 25.193 1.00 62.41 120 GLN A C 1
ATOM 995 O O . GLN A 1 120 ? -3.662 22.495 26.208 1.00 62.41 120 GLN A O 1
ATOM 1000 N N . VAL A 1 121 ? -2.075 21.241 25.232 1.00 62.50 121 VAL A N 1
ATOM 1001 C CA . VAL A 1 121 ? -1.595 20.591 26.461 1.00 62.50 121 VAL A CA 1
ATOM 1002 C C . VAL A 1 121 ? -0.973 21.606 27.421 1.00 62.50 121 VAL A C 1
ATOM 1004 O O . VAL A 1 121 ? -1.207 21.531 28.628 1.00 62.50 121 VAL A O 1
ATOM 1007 N N . GLU A 1 122 ? -0.297 22.631 26.898 1.00 62.41 122 GLU A N 1
ATOM 1008 C CA . GLU A 1 122 ? 0.269 23.732 27.695 1.00 62.41 122 GLU A CA 1
ATOM 1009 C C . GLU A 1 122 ? -0.792 24.499 28.508 1.00 62.41 122 GLU A C 1
ATOM 1011 O O . GLU A 1 122 ? -0.502 25.055 29.568 1.00 62.41 122 GLU A O 1
ATOM 1016 N N . LYS A 1 123 ? -2.057 24.483 28.067 1.00 67.12 123 LYS A N 1
ATOM 1017 C CA . LYS A 1 123 ? -3.166 25.211 28.705 1.00 67.12 123 LYS A CA 1
ATOM 1018 C C . LYS A 1 123 ? -3.804 24.463 29.884 1.00 67.12 123 LYS A C 1
ATOM 1020 O O . LYS A 1 123 ? -4.835 24.907 30.388 1.00 67.12 123 LYS A O 1
ATOM 1025 N N . LYS A 1 124 ? -3.240 23.326 30.328 1.00 81.19 124 LYS A N 1
ATOM 1026 C CA . LYS A 1 124 ? -3.746 22.421 31.397 1.00 81.19 124 LYS A CA 1
ATOM 1027 C C . LYS A 1 124 ? -5.138 21.815 31.160 1.00 81.19 124 LYS A C 1
ATOM 1029 O O . LYS A 1 124 ? -5.546 20.901 31.879 1.00 81.19 124 LYS A O 1
ATOM 1034 N N . ARG A 1 125 ? -5.877 22.288 30.157 1.00 85.88 125 ARG A N 1
ATOM 1035 C CA . ARG A 1 125 ? -7.169 21.762 29.717 1.00 85.88 125 ARG A CA 1
ATOM 1036 C C . ARG A 1 125 ? -7.231 21.781 28.195 1.00 85.88 125 ARG A C 1
ATOM 1038 O O . ARG A 1 125 ? -6.813 22.762 27.588 1.00 85.88 125 ARG A O 1
ATOM 1045 N N . ALA A 1 126 ? -7.813 20.743 27.608 1.00 86.38 126 ALA A N 1
ATOM 1046 C CA . ALA A 1 126 ? -7.979 20.615 26.165 1.00 86.38 126 ALA A CA 1
ATOM 1047 C C . ALA A 1 126 ? -9.445 20.362 25.793 1.00 86.38 126 ALA A C 1
ATOM 1049 O O . ALA A 1 126 ? -10.196 19.715 26.530 1.00 86.38 126 ALA A O 1
ATOM 1050 N N . SER A 1 127 ? -9.847 20.899 24.646 1.00 88.38 127 SER A N 1
ATOM 1051 C CA . SER A 1 127 ? -11.129 20.627 23.996 1.00 88.38 127 SER A CA 1
ATOM 1052 C C . SER A 1 127 ? -10.898 19.732 22.784 1.00 88.38 127 SER A C 1
ATOM 1054 O O . SER A 1 127 ? -9.823 19.765 22.190 1.00 88.38 127 SER A O 1
ATOM 1056 N N . ILE A 1 128 ? -11.912 18.971 22.375 1.00 89.00 128 ILE A N 1
ATOM 1057 C CA . ILE A 1 128 ? -11.827 18.187 21.138 1.00 89.00 128 ILE A CA 1
ATOM 1058 C C . ILE A 1 128 ? -11.577 19.160 19.969 1.00 89.00 128 ILE A C 1
ATOM 1060 O O . ILE A 1 128 ? -12.322 20.134 19.831 1.00 89.00 128 ILE A O 1
ATOM 1064 N N . PRO A 1 129 ? -10.527 18.956 19.156 1.00 85.19 129 PRO A N 1
ATOM 1065 C CA . PRO A 1 129 ? -10.240 19.821 18.014 1.00 85.19 129 PRO A CA 1
ATOM 1066 C C . PRO A 1 129 ? -11.347 19.720 16.955 1.00 85.19 129 PRO A C 1
ATOM 1068 O O . PRO A 1 129 ? -12.028 18.703 16.847 1.00 85.19 129 PRO A O 1
ATOM 1071 N N . GLU A 1 130 ? -11.498 20.735 16.106 1.00 84.31 130 GLU A N 1
ATOM 1072 C CA . GLU A 1 130 ? -12.422 20.662 14.960 1.00 84.31 130 GLU A CA 1
ATOM 1073 C C . GLU A 1 130 ? -11.930 19.700 13.869 1.00 84.31 130 GLU A C 1
ATOM 1075 O O . GLU A 1 130 ? -12.723 19.058 13.191 1.00 84.31 130 GLU A O 1
ATOM 1080 N N . LYS A 1 131 ? -10.612 19.562 13.714 1.00 80.50 131 LYS A N 1
ATOM 1081 C CA . LYS A 1 131 ? -9.987 18.659 12.744 1.00 80.50 131 LYS A CA 1
ATOM 1082 C C . LYS A 1 131 ? -8.618 18.207 13.235 1.00 80.50 131 LYS A C 1
ATOM 1084 O O . LYS A 1 131 ? -7.918 18.974 13.894 1.00 80.50 131 LYS A O 1
ATOM 1089 N N . ILE A 1 132 ? -8.240 16.982 12.882 1.00 76.00 132 ILE A N 1
ATOM 1090 C CA . ILE A 1 132 ? -6.873 16.456 13.053 1.00 76.00 132 ILE A CA 1
ATOM 1091 C C . ILE A 1 132 ? -6.223 16.091 11.713 1.00 76.00 132 ILE A C 1
ATOM 1093 O O . ILE A 1 132 ? -5.020 15.854 11.663 1.00 76.00 132 ILE A O 1
ATOM 1097 N N . LEU A 1 133 ? -6.992 16.104 10.619 1.00 75.00 133 LEU A N 1
ATOM 1098 C CA . LEU A 1 133 ? -6.536 15.847 9.254 1.00 75.00 133 LEU A CA 1
ATOM 1099 C C . LEU A 1 133 ? -7.053 16.936 8.303 1.00 75.00 133 LEU A C 1
ATOM 1101 O O . LEU A 1 133 ? -8.109 17.530 8.532 1.00 75.00 133 LEU A O 1
ATOM 1105 N N . LYS A 1 134 ? -6.322 17.185 7.205 1.00 69.75 134 LYS A N 1
ATOM 1106 C CA . LYS A 1 134 ? -6.709 18.162 6.167 1.00 69.75 134 LYS A CA 1
ATOM 1107 C C . LYS A 1 134 ? -8.049 17.803 5.513 1.00 69.75 134 LYS A C 1
ATOM 1109 O O . LYS A 1 134 ? -8.822 18.702 5.205 1.00 69.75 134 LYS A O 1
ATOM 1114 N N . ASN A 1 135 ? -8.321 16.508 5.339 1.00 74.88 135 ASN A N 1
ATOM 1115 C CA . ASN A 1 135 ? -9.556 15.987 4.758 1.00 74.88 135 ASN A CA 1
ATOM 1116 C C . ASN A 1 135 ? -10.135 14.849 5.618 1.00 74.88 135 ASN A C 1
ATOM 1118 O O . ASN A 1 135 ? -10.216 13.708 5.174 1.00 74.88 135 ASN A O 1
ATOM 1122 N N . GLN A 1 136 ? -10.519 15.160 6.864 1.00 79.00 136 GLN A N 1
ATOM 1123 C CA . GLN A 1 136 ? -11.014 14.178 7.846 1.00 79.00 136 GLN A CA 1
ATOM 1124 C C . GLN A 1 136 ? -12.100 13.251 7.282 1.00 79.00 136 GLN A C 1
ATOM 1126 O O . GLN A 1 136 ? -12.059 12.051 7.522 1.00 79.00 136 GLN A O 1
ATOM 1131 N N . ASN A 1 137 ? -13.028 13.787 6.488 1.00 76.19 137 ASN A N 1
ATOM 1132 C CA . ASN A 1 137 ? -14.133 13.007 5.933 1.00 76.19 137 ASN A CA 1
ATOM 1133 C C . ASN A 1 137 ? -13.695 11.945 4.927 1.00 76.19 137 ASN A C 1
ATOM 1135 O O . ASN A 1 137 ? -14.451 11.005 4.730 1.00 76.19 137 ASN A O 1
ATOM 1139 N N . ASN A 1 138 ? -12.512 12.073 4.319 1.00 71.50 138 ASN A N 1
ATOM 1140 C CA . ASN A 1 138 ? -11.976 11.084 3.380 1.00 71.50 138 ASN A CA 1
ATOM 1141 C C . ASN A 1 138 ? -10.825 10.280 3.995 1.00 71.50 138 ASN A C 1
ATOM 1143 O O . ASN A 1 138 ? -10.674 9.102 3.691 1.00 71.50 138 ASN A O 1
ATOM 1147 N N . THR A 1 139 ? -10.035 10.889 4.881 1.00 72.50 139 THR A N 1
ATOM 1148 C CA . THR A 1 139 ? -8.818 10.295 5.455 1.00 72.50 139 THR A CA 1
ATOM 1149 C C . THR A 1 139 ? -8.976 9.862 6.912 1.00 72.50 139 THR A C 1
ATOM 1151 O O . THR A 1 139 ? -7.992 9.484 7.536 1.00 72.50 139 THR A O 1
ATOM 1154 N N . GLY A 1 140 ? -10.172 9.964 7.491 1.00 79.00 140 GLY A N 1
ATOM 1155 C CA . GLY A 1 140 ? -10.461 9.490 8.844 1.00 79.00 140 GLY A CA 1
ATOM 1156 C C . GLY A 1 140 ? -10.423 7.966 8.945 1.00 79.00 140 GLY A C 1
ATOM 1157 O O . GLY A 1 140 ? -10.627 7.251 7.956 1.00 79.00 140 GLY A O 1
ATOM 1158 N N . CYS A 1 141 ? -10.186 7.462 10.157 1.00 83.38 141 CYS A N 1
ATOM 1159 C CA . CYS A 1 141 ? -10.002 6.035 10.427 1.00 83.38 141 CYS A CA 1
ATOM 1160 C C . CYS A 1 141 ? -11.149 5.158 9.898 1.00 83.38 141 CYS A C 1
ATOM 1162 O O . CYS A 1 141 ? -10.888 4.071 9.392 1.00 83.38 141 CYS A O 1
ATOM 1164 N N . TYR A 1 142 ? -12.392 5.648 9.923 1.00 88.50 142 TYR A N 1
ATOM 1165 C CA . TYR A 1 142 ? -13.561 4.950 9.383 1.00 88.50 142 TYR A CA 1
ATOM 1166 C C . TYR A 1 142 ? -13.387 4.525 7.918 1.00 88.50 142 TYR A C 1
ATOM 1168 O O . TYR A 1 142 ? -13.586 3.356 7.592 1.00 88.50 142 TYR A O 1
ATOM 1176 N N . ASN A 1 143 ? -12.953 5.435 7.040 1.00 86.19 143 ASN A N 1
ATOM 1177 C CA . ASN A 1 143 ? -12.753 5.102 5.628 1.00 86.19 143 ASN A CA 1
ATOM 1178 C C . ASN A 1 143 ? -11.508 4.243 5.425 1.00 86.19 143 ASN A C 1
ATOM 1180 O O . ASN A 1 143 ? -11.527 3.296 4.642 1.00 86.19 143 ASN A O 1
ATOM 1184 N N . LEU A 1 144 ? -10.431 4.557 6.149 1.00 84.69 144 LEU A N 1
ATOM 1185 C CA . LEU A 1 144 ? -9.146 3.873 6.004 1.00 84.69 144 LEU A CA 1
ATOM 1186 C C . LEU A 1 144 ? -9.192 2.412 6.477 1.00 84.69 144 LEU A C 1
ATOM 1188 O O . LEU A 1 144 ? -8.461 1.575 5.944 1.00 84.69 144 LEU A O 1
ATOM 1192 N N . TYR A 1 145 ? -10.059 2.109 7.449 1.00 90.31 145 TYR A N 1
ATOM 1193 C CA . TYR A 1 145 ? -10.259 0.772 8.007 1.00 90.31 145 TYR A CA 1
ATOM 1194 C C . TYR A 1 145 ? -11.524 0.077 7.481 1.00 90.31 145 TYR A C 1
ATOM 1196 O O . TYR A 1 145 ? -11.740 -1.080 7.842 1.00 90.31 145 TYR A O 1
ATOM 1204 N N . ARG A 1 146 ? -12.303 0.704 6.573 1.00 92.31 146 ARG A N 1
ATOM 1205 C CA . ARG A 1 146 ? -13.468 0.089 5.897 1.00 92.31 146 ARG A CA 1
ATOM 1206 C C . ARG A 1 146 ? -13.160 -1.324 5.400 1.00 92.31 146 ARG A C 1
ATOM 1208 O O . ARG A 1 146 ? -13.763 -2.311 5.827 1.00 92.31 146 ARG A O 1
ATOM 1215 N N . THR A 1 147 ? -12.190 -1.395 4.496 1.00 91.75 147 THR A N 1
ATOM 1216 C CA . THR A 1 147 ? -11.787 -2.626 3.815 1.00 91.75 147 THR A CA 1
ATOM 1217 C C . THR A 1 147 ? -11.156 -3.646 4.774 1.00 91.75 147 THR A C 1
ATOM 1219 O O . THR A 1 147 ? -11.622 -4.787 4.776 1.00 91.75 147 THR A O 1
ATOM 1222 N N . PRO A 1 148 ? -10.198 -3.279 5.655 1.00 93.06 148 PRO A N 1
ATOM 1223 C CA . PRO A 1 148 ? -9.631 -4.217 6.627 1.00 93.06 148 PRO A CA 1
ATOM 1224 C C . PRO A 1 148 ? -10.657 -4.839 7.565 1.00 93.06 148 PRO A C 1
ATOM 1226 O O . PRO A 1 148 ? -10.582 -6.028 7.862 1.00 93.06 148 PRO A O 1
ATOM 1229 N N . MET A 1 149 ? -11.621 -4.052 8.037 1.00 96.25 149 MET A N 1
ATOM 1230 C CA . MET A 1 149 ? -12.656 -4.532 8.948 1.00 96.25 149 MET A CA 1
ATOM 1231 C C . MET A 1 149 ? -13.623 -5.510 8.264 1.00 96.25 149 MET A C 1
ATOM 1233 O O . MET A 1 149 ? -14.068 -6.464 8.902 1.00 96.25 149 MET A O 1
ATOM 1237 N N . ARG A 1 150 ? -13.908 -5.313 6.966 1.00 95.88 150 ARG A N 1
ATOM 1238 C CA . ARG A 1 150 ? -14.765 -6.213 6.175 1.00 95.88 150 ARG A CA 1
ATOM 1239 C C . ARG A 1 150 ? -14.039 -7.505 5.848 1.00 95.88 150 ARG A C 1
ATOM 1241 O O . ARG A 1 150 ? -14.534 -8.577 6.159 1.00 95.88 150 ARG A O 1
ATOM 1248 N N . SER A 1 151 ? -12.826 -7.392 5.316 1.00 95.25 151 SER A N 1
ATOM 1249 C CA . SER A 1 151 ? -11.963 -8.539 5.022 1.00 95.25 151 SER A CA 1
ATOM 1250 C C . SER A 1 151 ? -11.610 -9.340 6.281 1.00 95.25 151 SER A C 1
ATOM 1252 O O . SER A 1 151 ? -11.447 -10.551 6.231 1.00 95.25 151 SER A O 1
ATOM 1254 N N . GLY A 1 152 ? -11.508 -8.698 7.449 1.00 95.44 152 GLY A N 1
ATOM 1255 C CA . GLY A 1 152 ? -11.343 -9.374 8.741 1.00 95.44 152 GLY A CA 1
ATOM 1256 C C . GLY A 1 152 ? -12.623 -9.990 9.322 1.00 95.44 152 GLY A C 1
ATOM 1257 O O . GLY A 1 152 ? -12.571 -10.530 10.423 1.00 95.44 152 GLY A O 1
ATOM 1258 N N . GLY A 1 153 ? -13.770 -9.880 8.643 1.00 96.25 153 GLY A N 1
ATOM 1259 C CA . GLY A 1 153 ? -15.041 -10.429 9.119 1.00 96.25 153 GLY A CA 1
ATOM 1260 C C . GLY A 1 153 ? -15.574 -9.763 10.386 1.00 96.25 153 GLY A C 1
ATOM 1261 O O . GLY A 1 153 ? -16.299 -10.395 11.151 1.00 96.25 153 GLY A O 1
ATOM 1262 N N . PHE A 1 154 ? -15.200 -8.513 10.670 1.00 97.12 154 PHE A N 1
ATOM 1263 C CA . PHE A 1 154 ? -15.660 -7.788 11.863 1.00 97.12 154 PHE A CA 1
ATOM 1264 C C . PHE A 1 154 ? -16.944 -6.998 11.598 1.00 97.12 154 PHE A C 1
ATOM 1266 O O . PHE A 1 154 ? -17.766 -6.833 12.500 1.00 97.12 154 PHE A O 1
ATOM 1273 N N . TRP A 1 155 ? -17.151 -6.563 10.358 1.00 96.31 155 TRP A N 1
ATOM 1274 C CA . TRP A 1 155 ? -18.421 -6.015 9.894 1.00 96.31 155 TRP A CA 1
ATOM 1275 C C . TRP A 1 155 ? -18.769 -6.495 8.486 1.00 96.31 155 TRP A C 1
ATOM 1277 O O . TRP A 1 155 ? -17.934 -7.068 7.787 1.00 96.31 155 TRP A O 1
ATOM 1287 N N . GLU A 1 156 ? -19.993 -6.220 8.070 1.00 95.38 156 GLU A N 1
ATOM 1288 C CA . GLU A 1 156 ? -20.508 -6.467 6.727 1.00 95.38 156 GLU A CA 1
ATOM 1289 C C . GLU A 1 156 ? -21.332 -5.267 6.253 1.00 95.38 156 GLU A C 1
ATOM 1291 O O . GLU A 1 156 ? -21.848 -4.509 7.081 1.00 95.38 156 GLU A O 1
ATOM 1296 N N . ASP A 1 157 ? -21.398 -5.070 4.934 1.00 94.25 157 ASP A N 1
ATOM 1297 C CA . ASP A 1 157 ? -22.231 -4.030 4.325 1.00 94.25 157 ASP A CA 1
ATOM 1298 C C . ASP A 1 157 ? -23.712 -4.291 4.692 1.00 94.25 157 ASP A C 1
ATOM 1300 O O . ASP A 1 157 ? -24.181 -5.429 4.631 1.00 94.25 157 ASP A O 1
ATOM 1304 N N . ASP A 1 158 ? -24.432 -3.247 5.113 1.00 94.50 158 ASP A N 1
ATOM 1305 C CA . ASP A 1 158 ? -25.837 -3.327 5.536 1.00 94.50 158 ASP A CA 1
ATOM 1306 C C . ASP A 1 158 ? -26.659 -2.222 4.851 1.00 94.50 158 ASP A C 1
ATOM 1308 O O . ASP A 1 158 ? -26.737 -1.076 5.313 1.00 94.50 158 ASP A O 1
ATOM 1312 N N . ASP A 1 159 ? -27.250 -2.574 3.708 1.00 92.00 159 ASP A N 1
ATOM 1313 C CA . ASP A 1 159 ? -28.073 -1.669 2.900 1.00 92.00 159 ASP A CA 1
ATOM 1314 C C . ASP A 1 159 ? -29.373 -1.269 3.621 1.00 92.00 159 ASP A C 1
ATOM 1316 O O . ASP A 1 159 ? -29.880 -0.159 3.429 1.00 92.00 159 ASP A O 1
ATOM 1320 N N . GLU A 1 160 ? -29.907 -2.137 4.488 1.00 91.25 160 GLU A N 1
ATOM 1321 C CA . GLU A 1 160 ? -31.093 -1.824 5.287 1.00 91.25 160 GLU A CA 1
ATOM 1322 C C . GLU A 1 160 ? -30.760 -0.747 6.320 1.00 91.25 160 GLU A C 1
ATOM 1324 O O . GLU A 1 160 ? -31.479 0.252 6.418 1.00 91.25 160 GLU A O 1
ATOM 1329 N N . ALA A 1 161 ? -29.629 -0.879 7.017 1.00 87.25 161 ALA A N 1
ATOM 1330 C CA . ALA A 1 161 ? -29.114 0.152 7.911 1.00 87.25 161 ALA A CA 1
ATOM 1331 C C . ALA A 1 161 ? -28.908 1.483 7.166 1.00 87.25 161 ALA A C 1
ATOM 1333 O O . ALA A 1 161 ? -29.337 2.535 7.651 1.00 87.25 161 ALA A O 1
ATOM 1334 N N . ALA A 1 162 ? -28.340 1.444 5.955 1.00 86.75 162 ALA A N 1
ATOM 1335 C CA . ALA A 1 162 ? -28.186 2.628 5.109 1.00 86.75 162 ALA A CA 1
ATOM 1336 C C . ALA A 1 162 ? -29.538 3.305 4.818 1.00 86.75 162 ALA A C 1
ATOM 1338 O O . ALA A 1 162 ? -29.677 4.522 4.968 1.00 86.75 162 ALA A O 1
ATOM 1339 N N . SER A 1 163 ? -30.555 2.513 4.457 1.00 87.81 163 SER A N 1
ATOM 1340 C CA . SER A 1 163 ? -31.910 3.003 4.165 1.00 87.81 163 SER A CA 1
ATOM 1341 C C . SER A 1 163 ? -32.605 3.633 5.380 1.00 87.81 163 SER A C 1
ATOM 1343 O O . SER A 1 163 ? -33.447 4.518 5.227 1.00 87.81 163 SER A O 1
ATOM 1345 N N . GLN A 1 164 ? -32.208 3.226 6.588 1.00 88.31 164 GLN A N 1
ATOM 1346 C CA . GLN A 1 164 ? -32.692 3.757 7.864 1.00 88.31 164 GLN A CA 1
ATOM 1347 C C . GLN A 1 164 ? -31.883 4.971 8.359 1.00 88.31 164 GLN A C 1
ATOM 1349 O O . GLN A 1 164 ? -32.146 5.486 9.444 1.00 88.31 164 GLN A O 1
ATOM 1354 N N . GLY A 1 165 ? -30.899 5.450 7.589 1.00 88.62 165 GLY A N 1
ATOM 1355 C CA . GLY A 1 165 ? -30.036 6.564 7.993 1.00 88.62 165 GLY A CA 1
ATOM 1356 C C . GLY A 1 165 ? -29.009 6.193 9.071 1.00 88.62 165 GLY A C 1
ATOM 1357 O O . GLY A 1 165 ? -28.517 7.068 9.793 1.00 88.62 165 GLY A O 1
ATOM 1358 N N . LEU A 1 166 ? -28.690 4.905 9.204 1.00 92.56 166 LEU A N 1
ATOM 1359 C CA . LEU A 1 166 ? -27.593 4.405 10.028 1.00 92.56 166 LEU A CA 1
ATOM 1360 C C . LEU A 1 166 ? -26.296 4.356 9.215 1.00 92.56 166 LEU A C 1
ATOM 1362 O O . LEU A 1 166 ? -26.299 4.414 7.984 1.00 92.56 166 LEU A O 1
ATOM 1366 N N . ILE A 1 167 ? -25.162 4.241 9.909 1.00 93.19 167 ILE A N 1
ATOM 1367 C CA . ILE A 1 167 ? -23.892 3.947 9.240 1.00 93.19 167 ILE A CA 1
ATOM 1368 C C . ILE A 1 167 ? -24.042 2.559 8.585 1.00 93.19 167 ILE A C 1
ATOM 1370 O O . ILE A 1 167 ? -24.462 1.642 9.297 1.00 93.19 167 ILE A O 1
ATOM 1374 N N . PRO A 1 168 ? -23.720 2.393 7.283 1.00 94.12 168 PRO A N 1
ATOM 1375 C CA . PRO A 1 168 ? -24.156 1.266 6.443 1.00 94.12 168 PRO A CA 1
ATOM 1376 C C . PRO A 1 168 ? -23.344 -0.020 6.672 1.00 94.12 168 PRO A C 1
ATOM 1378 O O . PRO A 1 168 ? -22.902 -0.675 5.730 1.00 94.12 168 PRO A O 1
ATOM 1381 N N . PHE A 1 169 ? -23.104 -0.356 7.938 1.00 95.38 169 PHE A N 1
ATOM 1382 C CA . PHE A 1 169 ? -22.414 -1.566 8.353 1.00 95.38 169 PHE A CA 1
ATOM 1383 C C . PHE A 1 169 ? -23.082 -2.183 9.567 1.00 95.38 169 PHE A C 1
ATOM 1385 O O . PHE A 1 169 ? -23.439 -1.491 10.528 1.00 95.38 169 PHE A O 1
ATOM 1392 N N . ARG A 1 170 ? -23.116 -3.512 9.569 1.00 95.38 170 ARG A N 1
ATOM 1393 C CA . ARG A 1 170 ? -23.491 -4.317 10.725 1.00 95.38 170 ARG A CA 1
ATOM 1394 C C . ARG A 1 170 ? -22.270 -5.017 11.291 1.00 95.38 170 ARG A C 1
ATOM 1396 O O . ARG A 1 170 ? -21.447 -5.541 10.547 1.00 95.38 170 ARG A O 1
ATOM 1403 N N . LEU A 1 171 ? -22.149 -5.047 12.617 1.00 97.19 171 LEU A N 1
ATOM 1404 C CA . LEU A 1 171 ? -21.128 -5.868 13.261 1.00 97.19 171 LEU A CA 1
ATOM 1405 C C . LEU A 1 171 ? -21.489 -7.346 13.158 1.00 97.19 171 LEU A C 1
ATOM 1407 O O . LEU A 1 171 ? -22.613 -7.744 13.459 1.00 97.19 171 LEU A O 1
ATOM 1411 N N . THR A 1 172 ? -20.498 -8.166 12.831 1.00 96.31 172 THR A N 1
ATOM 1412 C CA . THR A 1 172 ? -20.614 -9.616 12.984 1.00 96.31 172 THR A CA 1
ATOM 1413 C C . THR A 1 172 ? -20.496 -10.002 14.463 1.00 96.31 172 THR A C 1
ATOM 1415 O O . THR A 1 172 ? -20.152 -9.188 15.328 1.00 96.31 172 THR A O 1
ATOM 1418 N N . ASN A 1 173 ? -20.670 -11.289 14.776 1.00 95.50 173 ASN A N 1
ATOM 1419 C CA . ASN A 1 173 ? -20.397 -11.813 16.118 1.00 95.50 173 ASN A CA 1
ATOM 1420 C C . ASN A 1 173 ? -18.955 -11.534 16.591 1.00 95.50 173 ASN A C 1
ATOM 1422 O O . ASN A 1 173 ? -18.715 -11.393 17.792 1.00 95.50 173 ASN A O 1
ATOM 1426 N N . LEU A 1 174 ? -17.984 -11.467 15.671 1.00 95.25 174 LEU A N 1
ATOM 1427 C CA . LEU A 1 174 ? -16.599 -11.117 15.989 1.00 95.25 174 LEU A CA 1
ATOM 1428 C C . LEU A 1 174 ? -16.454 -9.614 16.230 1.00 95.25 174 LEU A C 1
ATOM 1430 O O . LEU A 1 174 ? -15.863 -9.228 17.239 1.00 95.25 174 LEU A O 1
ATOM 1434 N N . GLY A 1 175 ? -17.062 -8.779 15.382 1.00 97.00 175 GLY A N 1
ATOM 1435 C CA . GLY A 1 175 ? -17.129 -7.332 15.595 1.00 97.00 175 GLY A CA 1
ATOM 1436 C C . GLY A 1 175 ? -17.730 -6.968 16.950 1.00 97.00 175 GLY A C 1
ATOM 1437 O O . GLY A 1 175 ? -17.173 -6.152 17.680 1.00 97.00 175 GLY A O 1
ATOM 1438 N N . GLU A 1 176 ? -18.802 -7.646 17.363 1.00 97.69 176 GLU A N 1
ATOM 1439 C CA . GLU A 1 176 ? -19.398 -7.455 18.689 1.00 97.69 176 GLU A CA 1
ATOM 1440 C C . GLU A 1 176 ? -18.448 -7.847 19.828 1.00 97.69 176 GLU A C 1
ATOM 1442 O O . GLU A 1 176 ? -18.411 -7.183 20.866 1.00 97.69 176 GLU A O 1
ATOM 1447 N N . LYS A 1 177 ? -17.619 -8.888 19.665 1.00 96.69 177 LYS A N 1
ATOM 1448 C CA . LYS A 1 177 ? -16.578 -9.220 20.656 1.00 96.69 177 LYS A CA 1
ATOM 1449 C C . LYS A 1 177 ? -15.533 -8.107 20.761 1.00 96.69 177 LYS A C 1
ATOM 1451 O O . LYS A 1 177 ? -15.148 -7.768 21.882 1.00 96.69 177 LYS A O 1
ATOM 1456 N N . LEU A 1 178 ? -15.112 -7.522 19.636 1.00 97.25 178 LEU A N 1
ATOM 1457 C CA . LEU A 1 178 ? -14.184 -6.386 19.626 1.00 97.25 178 LEU A CA 1
ATOM 1458 C C . LEU A 1 178 ? -14.814 -5.147 20.281 1.00 97.25 178 LEU A C 1
ATOM 1460 O O . LEU A 1 178 ? -14.218 -4.552 21.181 1.00 97.25 178 LEU A O 1
ATOM 1464 N N . ALA A 1 179 ? -16.053 -4.816 19.912 1.00 98.06 179 ALA A N 1
ATOM 1465 C CA . ALA A 1 179 ? -16.811 -3.714 20.496 1.00 98.06 179 ALA A CA 1
ATOM 1466 C C . ALA A 1 179 ? -16.969 -3.873 22.018 1.00 98.06 179 ALA A C 1
ATOM 1468 O O . ALA A 1 179 ? -16.766 -2.927 22.779 1.00 98.06 179 ALA A O 1
ATOM 1469 N N . ASN A 1 180 ? -17.267 -5.092 22.479 1.00 97.56 180 ASN A N 1
ATOM 1470 C CA . ASN A 1 180 ? -17.368 -5.426 23.899 1.00 97.56 180 ASN A CA 1
ATOM 1471 C C . ASN A 1 180 ? -16.032 -5.328 24.644 1.00 97.56 180 ASN A C 1
ATOM 1473 O O . ASN A 1 180 ? -16.010 -4.988 25.827 1.00 97.56 180 ASN A O 1
ATOM 1477 N N . ALA A 1 181 ? -14.915 -5.660 23.996 1.00 96.06 181 ALA A N 1
ATOM 1478 C CA . ALA A 1 181 ? -13.597 -5.516 24.603 1.00 96.06 181 ALA A CA 1
ATOM 1479 C C . ALA A 1 181 ? -13.234 -4.038 24.809 1.00 96.06 181 ALA A C 1
ATOM 1481 O O . ALA A 1 181 ? -12.738 -3.679 25.879 1.00 96.06 181 ALA A O 1
ATOM 1482 N N . PHE A 1 182 ? -13.550 -3.173 23.840 1.00 96.56 182 PHE A N 1
ATOM 1483 C CA . PHE A 1 182 ? -13.359 -1.731 23.988 1.00 96.56 182 PHE A CA 1
ATOM 1484 C C . PHE A 1 182 ? -14.323 -1.128 25.023 1.00 96.56 182 PHE A C 1
ATOM 1486 O O . PHE A 1 182 ? -13.899 -0.366 25.886 1.00 96.56 182 PHE A O 1
ATOM 1493 N N . SER A 1 183 ? -15.603 -1.518 25.023 1.00 96.62 183 SER A N 1
ATOM 1494 C CA . SER A 1 183 ? -16.588 -0.973 25.973 1.00 96.62 183 SER A CA 1
ATOM 1495 C C . SER A 1 183 ? -16.309 -1.333 27.434 1.00 96.62 183 SER A C 1
ATOM 1497 O O . SER A 1 183 ? -16.827 -0.682 28.333 1.00 96.62 183 SER A O 1
ATOM 1499 N N . LYS A 1 184 ? -15.511 -2.378 27.690 1.00 95.56 184 LYS A N 1
ATOM 1500 C CA . LYS A 1 184 ? -15.055 -2.761 29.037 1.00 95.56 184 LYS A CA 1
ATOM 1501 C C . LYS A 1 184 ? -13.899 -1.902 29.553 1.00 95.56 184 LYS A C 1
ATOM 1503 O O . LYS A 1 184 ? -13.486 -2.091 30.697 1.00 95.56 184 LYS A O 1
ATOM 1508 N N . ARG A 1 185 ? -13.335 -1.008 28.734 1.00 94.94 185 ARG A N 1
ATOM 1509 C CA . ARG A 1 185 ? -12.337 -0.040 29.202 1.00 94.94 185 ARG A CA 1
ATOM 1510 C C . ARG A 1 185 ? -13.034 0.998 30.084 1.00 94.94 185 ARG A C 1
ATOM 1512 O O . ARG A 1 185 ? -14.125 1.456 29.761 1.00 94.94 185 ARG A O 1
ATOM 1519 N N . GLU A 1 186 ? -12.400 1.341 31.202 1.00 95.00 186 GLU A N 1
ATOM 1520 C CA . GLU A 1 186 ? -12.990 2.105 32.316 1.00 95.00 186 GLU A CA 1
ATOM 1521 C C . GLU A 1 186 ? -13.634 3.420 31.857 1.00 95.00 186 GLU A C 1
ATOM 1523 O O . GLU A 1 186 ? -14.719 3.760 32.311 1.00 95.00 186 GLU A O 1
ATOM 1528 N N . TYR A 1 187 ? -12.998 4.106 30.903 1.00 96.38 187 TYR A N 1
ATOM 1529 C CA . TYR A 1 187 ? -13.394 5.438 30.438 1.00 96.38 187 TYR A CA 1
ATOM 1530 C C . TYR A 1 187 ? -14.030 5.454 29.040 1.00 96.38 187 TYR A C 1
ATOM 1532 O O . TYR A 1 187 ? -14.139 6.516 28.429 1.00 96.38 187 TYR A O 1
ATOM 1540 N N . ALA A 1 188 ? -14.445 4.302 28.496 1.00 96.06 188 ALA A N 1
ATOM 1541 C CA . ALA A 1 188 ? -15.066 4.254 27.167 1.00 96.06 188 ALA A CA 1
ATOM 1542 C C . ALA A 1 188 ? -16.381 5.058 27.122 1.00 96.06 188 ALA A C 1
ATOM 1544 O O . ALA A 1 188 ? -16.608 5.841 26.200 1.00 96.06 188 ALA A O 1
ATOM 1545 N N . SER A 1 189 ? -17.221 4.921 28.152 1.00 96.00 189 SER A N 1
ATOM 1546 C CA . SER A 1 189 ? -18.476 5.674 28.270 1.00 96.00 189 SER A CA 1
ATOM 1547 C C . SER A 1 189 ? -18.242 7.175 28.444 1.00 96.00 189 SER A C 1
ATOM 1549 O O . SER A 1 189 ? -18.957 7.975 27.843 1.00 96.00 189 SER A O 1
ATOM 1551 N N . ASP A 1 190 ? -17.223 7.566 29.214 1.00 96.31 190 ASP A N 1
ATOM 1552 C CA . ASP A 1 190 ? -16.860 8.975 29.394 1.00 96.31 190 ASP A CA 1
ATOM 1553 C C . ASP A 1 190 ? -16.341 9.607 28.097 1.00 96.31 190 ASP A C 1
ATOM 1555 O O . ASP A 1 190 ? -16.667 10.756 27.791 1.00 96.31 190 ASP A O 1
ATOM 1559 N N . LEU A 1 191 ? -15.562 8.853 27.311 1.00 95.44 191 LEU A N 1
ATOM 1560 C CA . LEU A 1 191 ? -15.108 9.276 25.987 1.00 95.44 191 LEU A CA 1
ATOM 1561 C C . LEU A 1 191 ? -16.299 9.501 25.048 1.00 95.44 191 LEU A C 1
ATOM 1563 O O . LEU A 1 191 ? -16.338 10.517 24.355 1.00 95.44 191 LEU A O 1
ATOM 1567 N N . LEU A 1 192 ? -17.277 8.586 25.051 1.00 96.00 192 LEU A N 1
ATOM 1568 C CA . LEU A 1 192 ? -18.497 8.715 24.254 1.00 96.00 192 LEU A CA 1
ATOM 1569 C C . LEU A 1 192 ? -19.307 9.945 24.654 1.00 96.00 192 LEU A C 1
ATOM 1571 O O . LEU A 1 192 ? -19.651 10.756 23.797 1.00 96.00 192 LEU A O 1
ATOM 1575 N N . ASP A 1 193 ? -19.578 10.114 25.947 1.00 95.19 193 ASP A N 1
ATOM 1576 C CA . ASP A 1 193 ? -20.316 11.273 26.446 1.00 95.19 193 ASP A CA 1
ATOM 1577 C C . ASP A 1 193 ? -19.595 12.583 26.104 1.00 95.19 193 ASP A C 1
ATOM 1579 O O . ASP A 1 193 ? -20.208 13.532 25.613 1.00 95.19 193 ASP A O 1
ATOM 1583 N N . TRP A 1 194 ? -18.271 12.629 26.263 1.00 94.50 194 TRP A N 1
ATOM 1584 C CA . TRP A 1 194 ? -17.493 13.811 25.911 1.00 94.50 194 TRP A CA 1
ATOM 1585 C C . TRP A 1 194 ? -17.492 14.093 24.406 1.00 94.50 194 TRP A C 1
ATOM 1587 O O . TRP A 1 194 ? -17.634 15.247 24.002 1.00 94.50 194 TRP A O 1
ATOM 1597 N N . ALA A 1 195 ? -17.394 13.071 23.560 1.00 92.44 195 ALA A N 1
ATOM 1598 C CA . ALA A 1 195 ? -17.442 13.258 22.115 1.00 92.44 195 ALA A CA 1
ATOM 1599 C C . ALA A 1 195 ? -18.816 13.732 21.630 1.00 92.44 195 ALA A C 1
ATOM 1601 O O . ALA A 1 195 ? -18.873 14.587 20.750 1.00 92.44 195 ALA A O 1
ATOM 1602 N N . LEU A 1 196 ? -19.910 13.237 22.214 1.00 91.75 196 LEU A N 1
ATOM 1603 C CA . LEU A 1 196 ? -21.268 13.608 21.810 1.00 91.75 196 LEU A CA 1
ATOM 1604 C C . LEU A 1 196 ? -21.689 14.960 22.407 1.00 91.75 196 LEU A C 1
ATOM 1606 O O . LEU A 1 196 ? -22.084 15.876 21.680 1.00 91.75 196 LEU A O 1
ATOM 1610 N N . ASN A 1 197 ? -21.523 15.117 23.720 1.00 87.25 197 ASN A N 1
ATOM 1611 C CA . ASN A 1 197 ? -22.106 16.202 24.516 1.00 87.25 197 ASN A CA 1
ATOM 1612 C C . ASN A 1 197 ? -21.070 17.221 25.019 1.00 87.25 197 ASN A C 1
ATOM 1614 O O . ASN A 1 197 ? -21.416 18.323 25.457 1.00 87.25 197 ASN A O 1
ATOM 1618 N N . GLY A 1 198 ? -19.785 16.873 24.975 1.00 69.81 198 GLY A N 1
ATOM 1619 C CA . GLY A 1 198 ? -18.702 17.624 25.598 1.00 69.81 198 GLY A CA 1
ATOM 1620 C C . GLY A 1 198 ? -18.346 18.925 24.890 1.00 69.81 198 GLY A C 1
ATOM 1621 O O . GLY A 1 198 ? -17.370 18.997 24.152 1.00 69.81 198 GLY A O 1
ATOM 1622 N N . LYS A 1 199 ? -19.075 20.000 25.204 1.00 69.44 199 LYS A N 1
ATOM 1623 C CA . LYS A 1 199 ? -18.625 21.381 24.935 1.00 69.44 199 LYS A CA 1
ATOM 1624 C C . LYS A 1 199 ? -17.545 21.846 25.921 1.00 69.44 199 LYS A C 1
ATOM 1626 O O . LYS A 1 199 ? -16.912 22.876 25.714 1.00 69.44 199 LYS A O 1
ATOM 1631 N N . THR A 1 200 ? -17.347 21.113 27.017 1.00 83.00 200 THR A N 1
ATOM 1632 C CA . THR A 1 200 ? -16.424 21.480 28.091 1.00 83.00 200 THR A CA 1
ATOM 1633 C C . THR A 1 200 ? -15.048 20.853 27.885 1.00 83.00 200 THR A C 1
ATOM 1635 O O . THR A 1 200 ? -14.908 19.646 27.678 1.00 83.00 200 THR A O 1
ATOM 1638 N N . ALA A 1 201 ? -14.007 21.684 27.975 1.00 88.94 201 ALA A N 1
ATOM 1639 C CA . ALA A 1 201 ? -12.626 21.216 27.980 1.00 88.94 201 ALA A CA 1
ATOM 1640 C C . ALA A 1 201 ? -12.367 20.315 29.199 1.00 88.94 201 ALA A C 1
ATOM 1642 O O . ALA A 1 201 ? -12.856 20.610 30.295 1.00 88.94 201 ALA A O 1
ATOM 1643 N N . LYS A 1 202 ? -11.576 19.255 29.037 1.00 91.38 202 LYS A N 1
ATOM 1644 C CA . LYS A 1 202 ? -11.161 18.333 30.112 1.00 91.38 202 LYS A CA 1
ATOM 1645 C C . LYS A 1 202 ? -9.725 18.633 30.530 1.00 91.38 202 LYS A C 1
ATOM 1647 O O . LYS A 1 202 ? -8.971 19.195 29.740 1.00 91.38 202 LYS A O 1
ATOM 1652 N N . SER A 1 203 ? -9.349 18.308 31.769 1.00 91.06 203 SER A N 1
ATOM 1653 C CA . SER A 1 203 ? -7.954 18.474 32.188 1.00 91.06 203 SER A CA 1
ATOM 1654 C C . SER A 1 203 ? -7.057 17.434 31.521 1.00 91.06 203 SER A C 1
ATOM 1656 O O . SER A 1 203 ? -7.493 16.327 31.197 1.00 91.06 203 SER A O 1
ATOM 1658 N N . ILE A 1 204 ? -5.791 17.791 31.326 1.00 87.81 204 ILE A N 1
ATOM 1659 C CA . ILE A 1 204 ? -4.788 16.911 30.715 1.00 87.81 204 ILE A CA 1
ATOM 1660 C C . ILE A 1 204 ? -4.563 15.648 31.560 1.00 87.81 204 ILE A C 1
ATOM 1662 O O . ILE A 1 204 ? -4.318 14.572 31.021 1.00 87.81 204 ILE A O 1
ATOM 1666 N N . GLU A 1 205 ? -4.682 15.733 32.886 1.00 89.81 205 GLU A N 1
ATOM 1667 C CA . GLU A 1 205 ? -4.618 14.570 33.777 1.00 89.81 205 GLU A CA 1
ATOM 1668 C C . GLU A 1 205 ? -5.773 13.600 33.529 1.00 89.81 205 GLU A C 1
ATOM 1670 O O . GLU A 1 205 ? -5.540 12.397 33.439 1.00 89.81 205 GLU A O 1
ATOM 1675 N N . THR A 1 206 ? -6.997 14.111 33.358 1.00 93.56 206 THR A N 1
ATOM 1676 C CA . THR A 1 206 ? -8.161 13.279 33.035 1.00 93.56 206 THR A CA 1
ATOM 1677 C C . THR A 1 206 ? -7.983 12.586 31.689 1.00 93.56 206 THR A C 1
ATOM 1679 O O . THR A 1 206 ? -8.159 11.375 31.616 1.00 93.56 206 THR A O 1
ATOM 1682 N N . LEU A 1 207 ? -7.579 13.319 30.646 1.00 91.44 207 LEU A N 1
ATOM 1683 C CA . LEU A 1 207 ? -7.381 12.747 29.308 1.00 91.44 207 LEU A CA 1
ATOM 1684 C C . LEU A 1 207 ? -6.268 11.691 29.280 1.00 91.44 207 LEU A C 1
ATOM 1686 O O . LEU A 1 207 ? -6.420 10.655 28.638 1.00 91.44 207 LEU A O 1
ATOM 1690 N N . ALA A 1 208 ? -5.177 11.914 30.019 1.00 89.12 208 ALA A N 1
ATOM 1691 C CA . ALA A 1 208 ? -4.120 10.917 30.167 1.00 89.12 208 ALA A CA 1
ATOM 1692 C C . ALA A 1 208 ? -4.632 9.642 30.854 1.00 89.12 208 ALA A C 1
ATOM 1694 O O . ALA A 1 208 ? -4.367 8.545 30.374 1.00 89.12 208 ALA A O 1
ATOM 1695 N N . LYS A 1 209 ? -5.403 9.788 31.940 1.00 92.94 209 LYS A N 1
ATOM 1696 C CA . LYS A 1 209 ? -5.996 8.655 32.666 1.00 92.94 209 LYS A CA 1
ATOM 1697 C C . LYS A 1 209 ? -6.982 7.872 31.795 1.00 92.94 209 LYS A C 1
ATOM 1699 O O . LYS A 1 209 ? -7.026 6.648 31.846 1.00 92.94 209 LYS A O 1
ATOM 1704 N N . TRP A 1 210 ? -7.758 8.579 30.972 1.00 94.69 210 TRP A N 1
ATOM 1705 C CA . TRP A 1 210 ? -8.640 7.958 29.987 1.00 94.69 210 TRP A CA 1
ATOM 1706 C C . TRP A 1 210 ? -7.842 7.108 29.004 1.00 94.69 210 TRP A C 1
ATOM 1708 O O . TRP A 1 210 ? -8.107 5.912 28.873 1.00 94.69 210 TRP A O 1
ATOM 1718 N N . CYS A 1 211 ? -6.818 7.704 28.390 1.00 90.69 211 CYS A N 1
ATOM 1719 C CA . CYS A 1 211 ? -5.973 7.016 27.427 1.00 90.69 211 CYS A CA 1
ATOM 1720 C C . CYS A 1 211 ? -5.273 5.791 28.004 1.00 90.69 211 CYS A C 1
ATOM 1722 O O . CYS A 1 211 ? -5.198 4.781 27.323 1.00 90.69 211 CYS A O 1
ATOM 1724 N N . GLU A 1 212 ? -4.784 5.838 29.241 1.00 90.44 212 GLU A N 1
ATOM 1725 C CA . GLU A 1 212 ? -4.158 4.679 29.888 1.00 90.44 212 GLU A CA 1
ATOM 1726 C C . GLU A 1 212 ? -5.060 3.429 29.826 1.00 90.44 212 GLU A C 1
ATOM 1728 O O . GLU A 1 212 ? -4.588 2.313 29.607 1.00 90.44 212 GLU A O 1
ATOM 1733 N N . SER A 1 213 ? -6.379 3.620 29.932 1.00 90.62 213 SER A N 1
ATOM 1734 C CA . SER A 1 213 ? -7.363 2.536 29.894 1.00 90.62 213 SER A CA 1
ATOM 1735 C C . SER A 1 213 ? -7.589 1.954 28.495 1.00 90.62 213 SER A C 1
ATOM 1737 O O . SER A 1 213 ? -7.772 0.741 28.355 1.00 90.62 213 SER A O 1
ATOM 1739 N N . PHE A 1 214 ? -7.582 2.791 27.455 1.00 89.44 214 PHE A N 1
ATOM 1740 C CA . PHE A 1 214 ? -7.866 2.395 26.068 1.00 89.44 214 PHE A CA 1
ATOM 1741 C C . PHE A 1 214 ? -6.690 2.610 25.106 1.00 89.44 214 PHE A C 1
ATOM 1743 O O . PHE A 1 214 ? -6.889 2.664 23.895 1.00 89.44 214 PHE A O 1
ATOM 1750 N N . CYS A 1 215 ? -5.465 2.690 25.627 1.00 87.25 215 CYS A N 1
ATOM 1751 C CA . CYS A 1 215 ? -4.264 2.865 24.821 1.00 87.25 215 CYS A CA 1
ATOM 1752 C C . CYS A 1 215 ? -4.114 1.688 23.859 1.00 87.25 215 CYS A C 1
ATOM 1754 O O . CYS A 1 215 ? -4.223 0.520 24.260 1.00 87.25 215 CYS A O 1
ATOM 1756 N N . PHE A 1 216 ? -3.814 1.982 22.596 1.00 83.25 216 PHE A N 1
ATOM 1757 C CA . PHE A 1 216 ? -3.700 0.965 21.551 1.00 83.25 216 PHE A CA 1
ATOM 1758 C C . PHE A 1 216 ? -2.648 -0.116 21.836 1.00 83.25 216 PHE A C 1
ATOM 1760 O O . PHE A 1 216 ? -2.820 -1.263 21.429 1.00 83.25 216 PHE A O 1
ATOM 1767 N N . CYS A 1 217 ? -1.621 0.195 22.628 1.00 79.25 217 CYS A N 1
ATOM 1768 C CA . CYS A 1 217 ? -0.588 -0.759 23.046 1.00 79.25 217 CYS A CA 1
ATOM 1769 C C . CYS A 1 217 ? -1.092 -1.830 24.032 1.00 79.25 217 CYS A C 1
ATOM 1771 O O . CYS A 1 217 ? -0.375 -2.786 24.340 1.00 79.25 217 CYS A O 1
ATOM 1773 N N . THR A 1 218 ? -2.315 -1.674 24.546 1.00 84.56 218 THR A N 1
ATOM 1774 C CA . THR A 1 218 ? -2.911 -2.559 25.557 1.00 84.56 218 THR A CA 1
ATOM 1775 C C . THR A 1 218 ? -3.919 -3.562 24.986 1.00 84.56 218 THR A C 1
ATOM 1777 O O . THR A 1 218 ? -4.476 -4.348 25.755 1.00 84.56 218 THR A O 1
ATOM 1780 N N . PHE A 1 219 ? -4.165 -3.566 23.667 1.00 83.88 219 PHE A N 1
ATOM 1781 C CA . PHE A 1 219 ? -5.085 -4.496 22.987 1.00 83.88 219 PHE A CA 1
ATOM 1782 C C . PHE A 1 219 ? -4.400 -5.803 22.561 1.00 83.88 219 PHE A C 1
ATOM 1784 O O . PHE A 1 219 ? -4.464 -6.226 21.410 1.00 83.88 219 PHE A O 1
ATOM 1791 N N . ASN A 1 220 ? -3.719 -6.450 23.503 1.00 85.50 220 ASN A N 1
ATOM 1792 C CA . ASN A 1 220 ? -3.028 -7.727 23.291 1.00 85.50 220 ASN A CA 1
ATOM 1793 C C . ASN A 1 220 ? -3.323 -8.755 24.385 1.00 85.50 220 ASN A C 1
ATOM 1795 O O . ASN A 1 220 ? -2.619 -9.760 24.510 1.00 85.50 220 ASN A O 1
ATOM 1799 N N . ARG A 1 221 ? -4.375 -8.536 25.188 1.00 91.19 221 ARG A N 1
ATOM 1800 C CA . ARG A 1 221 ? -4.816 -9.537 26.166 1.00 91.19 221 ARG A CA 1
ATOM 1801 C C . ARG A 1 221 ? -5.222 -10.808 25.424 1.00 91.19 221 ARG A C 1
ATOM 1803 O O . ARG A 1 221 ? -5.778 -10.735 24.333 1.00 91.19 221 ARG A O 1
ATOM 1810 N N . LYS A 1 222 ? -5.020 -11.977 26.041 1.00 90.44 222 LYS A N 1
ATOM 1811 C CA . LYS A 1 222 ? -5.273 -13.288 25.409 1.00 90.44 222 LYS A CA 1
ATOM 1812 C C . LYS A 1 222 ? -6.643 -13.379 24.717 1.00 90.44 222 LYS A C 1
ATOM 1814 O O . LYS A 1 222 ? -6.729 -13.882 23.604 1.00 90.44 222 LYS A O 1
ATOM 1819 N N . SER A 1 223 ? -7.706 -12.875 25.347 1.00 92.25 223 SER A N 1
ATOM 1820 C CA . SER A 1 223 ? -9.060 -12.879 24.775 1.00 92.25 223 SER A CA 1
ATOM 1821 C C . SER A 1 223 ? -9.247 -11.898 23.613 1.00 92.25 223 SER A C 1
ATOM 1823 O O . SER A 1 223 ? -9.960 -12.218 22.669 1.00 92.25 223 SER A O 1
ATOM 1825 N N . GLU A 1 224 ? -8.618 -10.724 23.673 1.00 93.81 224 GLU A N 1
ATOM 1826 C CA . GLU A 1 224 ? -8.666 -9.688 22.632 1.00 93.81 224 GLU A CA 1
ATOM 1827 C C . GLU A 1 224 ? -7.892 -10.140 21.397 1.00 93.81 224 GLU A C 1
ATOM 1829 O O . GLU A 1 224 ? -8.428 -10.144 20.292 1.00 93.81 224 GLU A O 1
ATOM 1834 N N . LYS A 1 225 ? -6.667 -10.622 21.619 1.00 94.06 225 LYS A N 1
ATOM 1835 C CA . LYS A 1 225 ? -5.820 -11.247 20.609 1.00 94.06 225 LYS A CA 1
ATOM 1836 C C . LYS A 1 225 ? -6.542 -12.404 19.925 1.00 94.06 225 LYS A C 1
ATOM 1838 O O . LYS A 1 225 ? -6.644 -12.406 18.706 1.00 94.06 225 LYS A O 1
ATOM 1843 N N . LYS A 1 226 ? -7.120 -13.334 20.698 1.00 93.50 226 LYS A N 1
ATOM 1844 C CA . LYS A 1 226 ? -7.905 -14.445 20.142 1.00 93.50 226 LYS A CA 1
ATOM 1845 C C . LYS A 1 226 ? -9.076 -13.940 19.295 1.00 93.50 226 LYS A C 1
ATOM 1847 O O . LYS A 1 226 ? -9.229 -14.389 18.171 1.00 93.50 226 LYS A O 1
ATOM 1852 N N . ALA A 1 227 ? -9.870 -12.991 19.799 1.00 93.19 227 ALA A N 1
ATOM 1853 C CA . ALA A 1 227 ? -11.015 -12.457 19.059 1.00 93.19 227 ALA A CA 1
ATOM 1854 C C . ALA A 1 227 ? -10.610 -11.806 17.726 1.00 93.19 227 ALA A C 1
ATOM 1856 O O . ALA A 1 227 ? -11.291 -12.011 16.724 1.00 93.19 227 ALA A O 1
ATOM 1857 N N . PHE A 1 228 ? -9.501 -11.062 17.709 1.00 95.38 228 PHE A N 1
ATOM 1858 C CA . PHE A 1 228 ? -8.970 -10.473 16.485 1.00 95.38 228 PHE A CA 1
ATOM 1859 C C . PHE A 1 228 ? -8.465 -11.543 15.511 1.00 95.38 228 PHE A C 1
ATOM 1861 O O . PHE A 1 228 ? -8.874 -11.547 14.354 1.00 95.38 228 PHE A O 1
ATOM 1868 N N . LEU A 1 229 ? -7.626 -12.478 15.969 1.00 95.38 229 LEU A N 1
ATOM 1869 C CA . LEU A 1 229 ? -7.050 -13.520 15.114 1.00 95.38 229 LEU A CA 1
ATOM 1870 C C . LEU A 1 229 ? -8.116 -14.460 14.534 1.00 95.38 229 LEU A C 1
ATOM 1872 O O . LEU A 1 229 ? -8.004 -14.843 13.373 1.00 95.38 229 LEU A O 1
ATOM 1876 N N . THR A 1 230 ? -9.187 -14.762 15.281 1.00 94.81 230 THR A N 1
ATOM 1877 C CA . THR A 1 230 ? -10.327 -15.534 14.757 1.00 94.81 230 THR A CA 1
ATOM 1878 C C . THR A 1 230 ? -10.946 -14.884 13.524 1.00 94.81 230 THR A C 1
ATOM 1880 O O . THR A 1 230 ? -11.323 -15.606 12.616 1.00 94.81 230 THR A O 1
ATOM 1883 N N . GLY A 1 231 ? -11.032 -13.555 13.445 1.00 93.06 231 GLY A N 1
ATOM 1884 C CA . GLY A 1 231 ? -11.496 -12.886 12.223 1.00 93.06 231 GLY A CA 1
ATOM 1885 C C . GLY A 1 231 ? -10.398 -12.739 11.175 1.00 93.06 231 GLY A C 1
ATOM 1886 O O . GLY A 1 231 ? -10.590 -13.046 10.004 1.00 93.06 231 GLY A O 1
ATOM 1887 N N . PHE A 1 232 ? -9.218 -12.302 11.611 1.00 94.62 232 PHE A N 1
ATOM 1888 C CA . PHE A 1 232 ? -8.139 -11.895 10.720 1.00 94.62 232 PHE A CA 1
ATOM 1889 C C . PHE A 1 232 ? -7.413 -13.064 10.032 1.00 94.62 232 PHE A C 1
ATOM 1891 O O . PHE A 1 232 ? -7.011 -12.913 8.883 1.00 94.62 232 PHE A O 1
ATOM 1898 N N . LEU A 1 233 ? -7.227 -14.206 10.706 1.00 94.56 233 LEU A N 1
ATOM 1899 C CA . LEU A 1 233 ? -6.461 -15.352 10.183 1.00 94.56 233 LEU A CA 1
ATOM 1900 C C . LEU A 1 233 ? -7.278 -16.620 9.970 1.00 94.56 233 LEU A C 1
ATOM 1902 O O . LEU A 1 233 ? -6.882 -17.439 9.152 1.00 94.56 233 LEU A O 1
ATOM 1906 N N . PHE A 1 234 ? -8.372 -16.800 10.709 1.00 94.19 234 PHE A N 1
ATOM 1907 C CA . PHE A 1 234 ? -9.095 -18.077 10.717 1.00 94.19 234 PHE A CA 1
ATOM 1908 C C . PHE A 1 234 ? -10.503 -17.985 10.124 1.00 94.19 234 PHE A C 1
ATOM 1910 O O . PHE A 1 234 ? -11.030 -18.976 9.635 1.00 94.19 234 PHE A O 1
ATOM 1917 N N . ALA A 1 235 ? -11.119 -16.802 10.171 1.00 91.50 235 ALA A N 1
ATOM 1918 C CA . ALA A 1 235 ? -12.445 -16.503 9.638 1.00 91.50 235 ALA A CA 1
ATOM 1919 C C . ALA A 1 235 ? -13.561 -17.510 10.002 1.00 91.50 235 ALA A C 1
ATOM 1921 O O . ALA A 1 235 ? -14.546 -17.616 9.269 1.00 91.50 235 ALA A O 1
ATOM 1922 N N . GLU A 1 236 ? -13.482 -18.205 11.144 1.00 84.75 236 GLU A N 1
ATOM 1923 C CA . GLU A 1 236 ? -14.455 -19.242 11.522 1.00 84.75 236 GLU A CA 1
ATOM 1924 C C . GLU A 1 236 ? -15.905 -18.722 11.473 1.00 84.75 236 GLU A C 1
ATOM 1926 O O . GLU A 1 236 ? -16.273 -17.777 12.177 1.00 84.75 236 GLU A O 1
ATOM 1931 N N . GLY A 1 237 ? -16.744 -19.352 10.643 1.00 83.94 237 GLY A N 1
ATOM 1932 C CA . GLY A 1 237 ? -18.163 -19.007 10.511 1.00 83.94 237 GLY A CA 1
ATOM 1933 C C . GLY A 1 237 ? -18.463 -17.718 9.734 1.00 83.94 237 GLY A C 1
ATOM 1934 O O . GLY A 1 237 ? -19.580 -17.214 9.840 1.00 83.94 237 GLY A O 1
ATOM 1935 N N . ASN A 1 238 ? -17.502 -17.178 8.976 1.00 92.25 238 ASN A N 1
ATOM 1936 C CA . ASN A 1 238 ? -17.721 -16.041 8.075 1.00 92.25 238 ASN A CA 1
ATOM 1937 C C . ASN A 1 238 ? -18.103 -16.486 6.651 1.00 92.25 238 ASN A C 1
ATOM 1939 O O . ASN A 1 238 ? -18.167 -17.675 6.337 1.00 92.25 238 ASN A O 1
ATOM 1943 N N . ASN A 1 239 ? -18.387 -15.509 5.784 1.00 92.38 239 ASN A N 1
ATOM 1944 C CA . ASN A 1 239 ? -18.665 -15.748 4.369 1.00 92.38 239 ASN A CA 1
ATOM 1945 C C . ASN A 1 239 ? -17.405 -16.200 3.594 1.00 92.38 239 ASN A C 1
ATOM 1947 O O . ASN A 1 239 ? -16.277 -16.055 4.065 1.00 92.38 239 ASN A O 1
ATOM 1951 N N . ALA A 1 240 ? -17.604 -16.731 2.384 1.00 94.94 240 ALA A N 1
ATOM 1952 C CA . ALA A 1 240 ? -16.529 -17.312 1.577 1.00 94.94 240 ALA A CA 1
ATOM 1953 C C . ALA A 1 240 ? -15.422 -16.312 1.182 1.00 94.94 240 ALA A C 1
ATOM 1955 O O . ALA A 1 240 ? -14.263 -16.708 1.096 1.00 94.94 240 ALA A O 1
ATOM 1956 N N . GLU A 1 241 ? -15.757 -15.034 0.969 1.00 94.19 241 GLU A N 1
ATOM 1957 C CA . GLU A 1 241 ? -14.773 -13.982 0.652 1.00 94.19 241 GLU A CA 1
ATOM 1958 C C . GLU A 1 241 ? -13.829 -13.760 1.842 1.00 9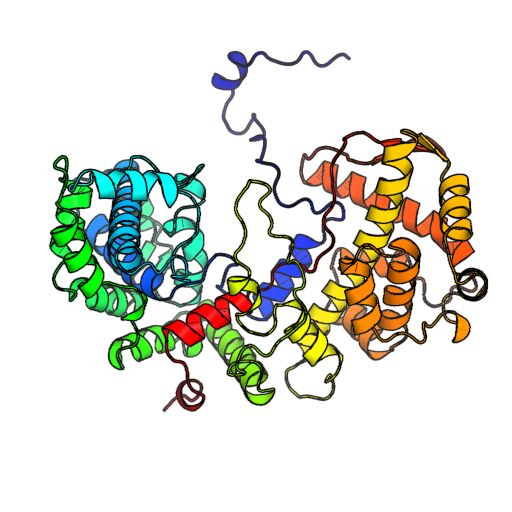4.19 241 GLU A C 1
ATOM 1960 O O . GLU A 1 241 ? -12.612 -13.815 1.692 1.00 94.19 241 GLU A O 1
ATOM 1965 N N . VAL A 1 242 ? -14.386 -13.614 3.047 1.00 95.31 242 VAL A N 1
ATOM 1966 C CA . VAL A 1 242 ? -13.619 -13.424 4.287 1.00 95.31 242 VAL A CA 1
ATOM 1967 C C . VAL A 1 242 ? -12.752 -14.643 4.609 1.00 95.31 242 VAL A C 1
ATOM 1969 O O . VAL A 1 242 ? -11.612 -14.480 5.044 1.00 95.31 242 VAL A O 1
ATOM 1972 N N . VAL A 1 243 ? -13.261 -15.858 4.373 1.00 96.25 243 VAL A N 1
ATOM 1973 C CA . VAL A 1 243 ? -12.484 -17.099 4.535 1.00 96.25 243 VAL A CA 1
ATOM 1974 C C . VAL A 1 243 ? -11.304 -17.130 3.564 1.00 96.25 243 VAL A C 1
ATOM 1976 O O . VAL A 1 243 ? -10.171 -17.313 3.997 1.00 96.25 243 VAL A O 1
ATOM 1979 N N . SER A 1 244 ? -11.535 -16.841 2.280 1.00 95.69 244 SER A N 1
ATOM 1980 C CA . SER A 1 244 ? -10.469 -16.766 1.272 1.00 95.69 244 SER A CA 1
ATOM 1981 C C . SER A 1 244 ? -9.396 -15.725 1.629 1.00 95.69 244 SER A C 1
ATOM 1983 O O . SER A 1 244 ? -8.196 -15.969 1.468 1.00 95.69 244 SER A O 1
ATOM 1985 N N . ASP A 1 245 ? -9.808 -14.559 2.130 1.00 96.12 245 ASP A N 1
ATOM 1986 C CA . ASP A 1 245 ? -8.896 -13.503 2.573 1.00 96.12 245 ASP A CA 1
ATOM 1987 C C . ASP A 1 245 ? -8.076 -13.920 3.803 1.00 96.12 245 ASP A C 1
ATOM 1989 O O . ASP A 1 245 ? -6.886 -13.608 3.916 1.00 96.12 245 ASP A O 1
ATOM 1993 N N . ALA A 1 246 ? -8.704 -14.600 4.763 1.00 96.12 246 ALA A N 1
ATOM 1994 C CA . ALA A 1 246 ? -8.041 -15.129 5.950 1.00 96.12 246 ALA A CA 1
ATOM 1995 C C . ALA A 1 246 ? -7.014 -16.213 5.596 1.00 96.12 246 ALA A C 1
ATOM 1997 O O . ALA A 1 246 ? -5.862 -16.092 6.015 1.00 96.12 246 ALA A O 1
ATOM 1998 N N . ASP A 1 247 ? -7.375 -17.172 4.740 1.00 95.38 247 ASP A N 1
ATOM 1999 C CA . ASP A 1 247 ? -6.473 -18.224 4.253 1.00 95.38 247 ASP A CA 1
ATOM 2000 C C . ASP A 1 247 ? -5.243 -17.626 3.557 1.00 95.38 247 ASP A C 1
ATOM 2002 O O . ASP A 1 247 ? -4.100 -18.006 3.829 1.00 95.38 247 ASP A O 1
ATOM 2006 N N . THR A 1 248 ? -5.463 -16.618 2.708 1.00 95.56 248 THR A N 1
ATOM 2007 C CA . THR A 1 248 ? -4.388 -15.904 2.006 1.00 95.56 248 THR A CA 1
ATOM 2008 C C . THR A 1 248 ? -3.455 -15.193 2.988 1.00 95.56 248 THR A C 1
ATOM 2010 O O . THR A 1 248 ? -2.233 -15.339 2.908 1.00 95.56 248 THR A O 1
ATOM 2013 N N . ARG A 1 249 ? -4.003 -14.453 3.965 1.00 95.25 249 ARG A N 1
ATOM 2014 C CA . ARG A 1 249 ? -3.198 -13.801 5.013 1.00 95.25 249 ARG A CA 1
ATOM 2015 C C . ARG A 1 249 ? -2.416 -14.822 5.830 1.00 95.25 249 ARG A C 1
ATOM 2017 O O . ARG A 1 249 ? -1.235 -14.598 6.091 1.00 95.25 249 ARG A O 1
ATOM 2024 N N . GLN A 1 250 ? -3.043 -15.933 6.211 1.00 94.88 250 GLN A N 1
ATOM 2025 C CA . GLN A 1 250 ? -2.400 -16.998 6.973 1.00 94.88 250 GLN A CA 1
ATOM 2026 C C . GLN A 1 250 ? -1.237 -17.614 6.186 1.00 94.88 250 GLN A C 1
ATOM 2028 O O . GLN A 1 250 ? -0.144 -17.767 6.734 1.00 94.88 250 GLN A O 1
ATOM 2033 N N . GLN A 1 251 ? -1.431 -17.914 4.898 1.00 94.62 251 GLN A N 1
ATOM 2034 C CA . GLN A 1 251 ? -0.375 -18.425 4.025 1.00 94.62 251 GLN A CA 1
ATOM 2035 C C . GLN A 1 251 ? 0.791 -17.436 3.928 1.00 94.62 251 GLN A C 1
ATOM 2037 O O . GLN A 1 251 ? 1.941 -17.827 4.129 1.00 94.62 251 GLN A O 1
ATOM 2042 N N . THR A 1 252 ? 0.507 -16.153 3.697 1.00 94.88 252 THR A N 1
ATOM 2043 C CA . THR A 1 252 ? 1.522 -15.094 3.632 1.00 94.88 252 THR A CA 1
ATOM 2044 C C . THR A 1 252 ? 2.297 -14.962 4.942 1.00 94.88 252 THR A C 1
ATOM 2046 O O . THR A 1 252 ? 3.526 -14.909 4.924 1.00 94.88 252 THR A O 1
ATOM 2049 N N . LEU A 1 253 ? 1.612 -14.964 6.089 1.00 94.19 253 LEU A N 1
ATOM 2050 C CA . LEU A 1 253 ? 2.238 -14.908 7.414 1.00 94.19 253 LEU A CA 1
ATOM 2051 C C . LEU A 1 253 ? 3.123 -16.124 7.689 1.00 94.19 253 LEU A C 1
ATOM 2053 O O . LEU A 1 253 ? 4.237 -15.959 8.181 1.00 94.19 253 LEU A O 1
ATOM 2057 N N . ARG A 1 254 ? 2.676 -17.331 7.329 1.00 94.12 254 ARG A N 1
ATOM 2058 C CA . ARG A 1 254 ? 3.482 -18.555 7.452 1.00 94.12 254 ARG A CA 1
ATOM 2059 C C . ARG A 1 254 ? 4.718 -18.506 6.565 1.00 94.12 254 ARG A C 1
ATOM 2061 O O . ARG A 1 254 ? 5.806 -18.828 7.029 1.00 94.12 254 ARG A O 1
ATOM 2068 N N . THR A 1 255 ? 4.580 -18.057 5.319 1.00 94.38 255 THR A N 1
ATOM 2069 C CA . THR A 1 255 ? 5.718 -17.873 4.409 1.00 94.38 255 THR A CA 1
ATOM 2070 C C . THR A 1 255 ? 6.721 -16.861 4.976 1.00 94.38 255 THR A C 1
ATOM 2072 O O . THR A 1 255 ? 7.916 -17.142 5.007 1.00 94.38 255 THR A O 1
ATOM 2075 N N . LEU A 1 256 ? 6.256 -15.729 5.519 1.00 93.25 256 LEU A N 1
ATOM 2076 C CA . LEU A 1 256 ? 7.122 -14.746 6.182 1.00 93.25 256 LEU A CA 1
ATOM 2077 C C . LEU A 1 256 ? 7.777 -15.295 7.460 1.00 93.25 256 LEU A C 1
ATOM 2079 O O . LEU A 1 256 ? 8.945 -15.002 7.710 1.00 93.25 256 LEU A O 1
ATOM 2083 N N . SER A 1 257 ? 7.052 -16.081 8.261 1.00 92.00 257 SER A N 1
ATOM 2084 C CA . SER A 1 257 ? 7.570 -16.728 9.475 1.00 92.00 257 SER A CA 1
ATOM 2085 C C . SER A 1 257 ? 8.680 -17.724 9.140 1.00 92.00 257 SER A C 1
ATOM 2087 O O . SER A 1 257 ? 9.781 -17.620 9.673 1.00 92.00 257 SER A O 1
ATOM 2089 N N . ASN A 1 258 ? 8.436 -18.616 8.175 1.00 91.75 258 ASN A N 1
ATOM 2090 C CA . ASN A 1 258 ? 9.392 -19.637 7.731 1.00 91.75 258 ASN A CA 1
ATOM 2091 C C . ASN A 1 258 ? 10.690 -19.038 7.168 1.00 91.75 258 ASN A C 1
ATOM 2093 O O . ASN A 1 258 ? 11.754 -19.646 7.277 1.00 91.75 258 ASN A O 1
ATOM 2097 N N . SER A 1 259 ? 10.610 -17.841 6.583 1.00 91.06 259 SER A N 1
ATOM 2098 C CA . SER A 1 259 ? 11.768 -17.099 6.074 1.00 91.06 259 SER A CA 1
ATOM 2099 C C . SER A 1 259 ? 12.429 -16.198 7.123 1.00 91.06 259 SER A C 1
ATOM 2101 O O . SER A 1 259 ? 13.327 -15.429 6.787 1.00 91.06 259 SER A O 1
ATOM 2103 N N . ASN A 1 260 ? 12.003 -16.276 8.391 1.00 89.44 260 ASN A N 1
ATOM 2104 C CA . ASN A 1 260 ? 12.422 -15.399 9.489 1.00 89.44 260 ASN A CA 1
ATOM 2105 C C . ASN A 1 260 ? 12.215 -13.905 9.202 1.00 89.44 260 ASN A C 1
ATOM 2107 O O . ASN A 1 260 ? 12.879 -13.066 9.799 1.00 89.44 260 ASN A O 1
ATOM 2111 N N . LEU A 1 261 ? 11.300 -13.551 8.300 1.00 88.94 261 LEU A N 1
ATOM 2112 C CA . LEU A 1 261 ? 11.022 -12.161 7.956 1.00 88.94 261 LEU A CA 1
ATOM 2113 C C . LEU A 1 261 ? 9.973 -11.552 8.879 1.00 88.94 261 LEU A C 1
ATOM 2115 O O . LEU A 1 261 ? 10.076 -10.373 9.169 1.00 88.94 261 LEU A O 1
ATOM 2119 N N . LEU A 1 262 ? 9.007 -12.334 9.377 1.00 86.06 262 LEU A N 1
ATOM 2120 C CA . LEU A 1 262 ? 7.903 -11.824 10.206 1.00 86.06 262 LEU A CA 1
ATOM 2121 C C . LEU A 1 262 ? 8.342 -11.349 11.601 1.00 86.06 262 LEU A C 1
ATOM 2123 O O . LEU A 1 262 ? 7.801 -10.378 12.128 1.00 86.06 262 LEU A O 1
ATOM 2127 N N . PHE A 1 263 ? 9.299 -12.054 12.206 1.00 77.12 263 PHE A N 1
ATOM 2128 C CA . PHE A 1 263 ? 9.738 -11.833 13.588 1.00 77.12 263 PHE A CA 1
ATOM 2129 C C . PHE A 1 263 ? 11.181 -11.331 13.690 1.00 77.12 263 PHE A C 1
ATOM 2131 O O . PHE A 1 263 ? 11.700 -11.196 14.801 1.00 77.12 263 PHE A O 1
ATOM 2138 N N . ALA A 1 264 ? 11.846 -11.070 12.558 1.00 66.44 264 ALA A N 1
ATOM 2139 C CA . ALA A 1 264 ? 13.201 -10.543 12.584 1.00 66.44 264 ALA A CA 1
ATOM 2140 C C . ALA A 1 264 ? 13.231 -9.206 13.340 1.00 66.44 264 ALA A C 1
ATOM 2142 O O . ALA A 1 264 ? 12.408 -8.323 13.066 1.00 66.44 264 ALA A O 1
ATOM 2143 N N . PRO A 1 265 ? 14.187 -9.012 14.269 1.00 54.78 265 PRO A N 1
ATOM 2144 C CA . PRO A 1 265 ? 14.486 -7.673 14.744 1.00 54.78 265 PRO A CA 1
ATOM 2145 C C . PRO A 1 265 ? 14.875 -6.841 13.524 1.00 54.78 265 PRO A C 1
ATOM 2147 O O . PRO A 1 265 ? 15.582 -7.338 12.649 1.00 54.78 265 PRO A O 1
ATOM 2150 N N . ALA A 1 266 ? 14.404 -5.598 13.456 1.00 50.84 266 ALA A N 1
ATOM 2151 C CA . ALA A 1 266 ? 14.763 -4.666 12.398 1.00 50.84 266 ALA A CA 1
ATOM 2152 C C . ALA A 1 266 ? 16.273 -4.411 12.428 1.00 50.84 266 ALA A C 1
ATOM 2154 O O . ALA A 1 266 ? 16.770 -3.522 13.113 1.00 50.84 266 ALA A O 1
ATOM 2155 N N . SER A 1 267 ? 17.030 -5.282 11.774 1.00 40.56 267 SER A N 1
ATOM 2156 C CA . SER A 1 267 ? 18.467 -5.161 11.630 1.00 40.56 267 SER A CA 1
ATOM 2157 C C . SER A 1 267 ? 18.762 -4.015 10.676 1.00 40.56 267 SER A C 1
ATOM 2159 O O . SER A 1 267 ? 18.048 -3.882 9.683 1.00 40.56 267 SER A O 1
ATOM 2161 N N . ASN A 1 268 ? 19.820 -3.256 10.997 1.00 35.72 268 ASN A N 1
ATOM 2162 C CA . ASN A 1 268 ? 20.443 -2.123 10.293 1.00 35.72 268 ASN A CA 1
ATOM 2163 C C . ASN A 1 268 ? 20.497 -2.265 8.760 1.00 35.72 268 ASN A C 1
ATOM 2165 O O . ASN A 1 268 ? 21.567 -2.412 8.168 1.00 35.72 268 ASN A O 1
ATOM 2169 N N . SER A 1 269 ? 19.344 -2.241 8.110 1.00 37.06 269 SER A N 1
ATOM 2170 C CA . SER A 1 269 ? 19.242 -2.142 6.666 1.00 37.06 269 SER A CA 1
ATOM 2171 C C . SER A 1 269 ? 19.516 -0.682 6.320 1.00 37.06 269 SER A C 1
ATOM 2173 O O . SER A 1 269 ? 19.074 0.191 7.071 1.00 37.06 269 SER A O 1
ATOM 2175 N N . PRO A 1 270 ? 20.279 -0.397 5.253 1.00 33.56 270 PRO A N 1
ATOM 2176 C CA . PRO A 1 270 ? 20.512 0.976 4.832 1.00 33.56 270 PRO A CA 1
ATOM 2177 C C . PRO A 1 270 ? 19.165 1.687 4.674 1.00 33.56 270 PRO A C 1
ATOM 2179 O O . PRO A 1 270 ? 18.232 1.112 4.113 1.00 33.56 270 PRO A O 1
ATOM 2182 N N . GLU A 1 271 ? 19.073 2.902 5.216 1.00 36.06 271 GLU A N 1
ATOM 2183 C CA . GLU A 1 271 ? 17.925 3.795 5.076 1.00 36.06 271 GLU A CA 1
ATOM 2184 C C . GLU A 1 271 ? 17.607 3.956 3.588 1.00 36.06 271 GLU A C 1
ATOM 2186 O O . GLU A 1 271 ? 18.292 4.661 2.848 1.00 36.06 271 GLU A O 1
ATOM 2191 N N . ILE A 1 272 ? 16.590 3.240 3.123 1.00 38.25 272 ILE A N 1
ATOM 2192 C CA . ILE A 1 272 ? 16.033 3.436 1.794 1.00 38.25 272 ILE A CA 1
ATOM 2193 C C . ILE A 1 272 ? 14.838 4.349 1.988 1.00 38.25 272 ILE A C 1
ATOM 2195 O O . ILE A 1 272 ? 13.852 3.953 2.604 1.00 38.25 272 ILE A O 1
ATOM 2199 N N . VAL A 1 273 ? 14.934 5.568 1.464 1.00 36.53 273 VAL A N 1
ATOM 2200 C CA . VAL A 1 273 ? 13.835 6.533 1.447 1.00 36.53 273 VAL A CA 1
ATOM 2201 C C . VAL A 1 273 ? 12.655 5.907 0.702 1.00 36.53 273 VAL A C 1
ATOM 2203 O O . VAL A 1 273 ? 12.649 5.812 -0.524 1.00 36.53 273 VAL A O 1
ATOM 2206 N N . VAL A 1 274 ? 11.650 5.446 1.444 1.00 37.25 274 VAL A N 1
ATOM 2207 C CA . VAL A 1 274 ? 10.357 5.073 0.871 1.00 37.25 274 VAL A CA 1
ATOM 2208 C C . VAL A 1 274 ? 9.674 6.375 0.481 1.00 37.25 274 VAL A C 1
ATOM 2210 O O . VAL A 1 274 ? 9.350 7.198 1.338 1.00 37.25 274 VAL A O 1
ATOM 2213 N N . VAL A 1 275 ? 9.469 6.576 -0.821 1.00 36.56 275 VAL A N 1
ATOM 2214 C CA . VAL A 1 275 ? 8.676 7.694 -1.334 1.00 36.56 275 VAL A CA 1
ATOM 2215 C C . VAL A 1 275 ? 7.246 7.501 -0.841 1.00 36.56 275 VAL A C 1
ATOM 2217 O O . VAL A 1 275 ? 6.469 6.731 -1.402 1.00 36.56 275 VAL A O 1
ATOM 2220 N N . SER A 1 276 ? 6.903 8.165 0.257 1.00 34.38 276 SER A N 1
ATOM 2221 C CA . SER A 1 276 ? 5.524 8.198 0.719 1.00 34.38 276 SER A CA 1
ATOM 2222 C C . SER A 1 276 ? 4.678 9.026 -0.239 1.00 34.38 276 SER A C 1
ATOM 2224 O O . SER A 1 276 ? 5.086 10.085 -0.717 1.00 34.38 276 SER A O 1
ATOM 2226 N N . ALA A 1 277 ? 3.484 8.522 -0.538 1.00 37.78 277 ALA A N 1
ATOM 2227 C CA . ALA A 1 277 ? 2.571 9.063 -1.541 1.00 37.78 277 ALA A CA 1
ATOM 2228 C C . ALA A 1 277 ? 1.898 10.395 -1.141 1.00 37.78 277 ALA A C 1
ATOM 2230 O O . ALA A 1 277 ? 0.825 10.724 -1.647 1.00 37.78 277 ALA A O 1
ATOM 2231 N N . GLU A 1 278 ? 2.498 11.179 -0.244 1.00 34.53 278 GLU A N 1
ATOM 2232 C CA . GLU A 1 278 ? 1.946 12.444 0.224 1.00 34.53 278 GLU A CA 1
ATOM 2233 C C . GLU A 1 278 ? 3.042 13.508 0.317 1.00 34.53 278 GLU A C 1
ATOM 2235 O O . GLU A 1 278 ? 3.713 13.666 1.333 1.00 34.53 278 GLU A O 1
ATOM 2240 N N . GLY A 1 279 ? 3.189 14.290 -0.753 1.00 33.25 279 GLY A N 1
ATOM 2241 C CA . GLY A 1 279 ? 3.934 15.542 -0.709 1.00 33.25 279 GLY A CA 1
ATOM 2242 C C . GLY A 1 279 ? 3.229 16.549 0.199 1.00 33.25 279 GLY A C 1
ATOM 2243 O O . GLY A 1 279 ? 2.342 17.263 -0.256 1.00 33.25 279 GLY A O 1
ATOM 2244 N N . THR A 1 280 ? 3.615 16.582 1.474 1.00 30.64 280 THR A N 1
ATOM 2245 C CA . THR A 1 280 ? 3.590 17.753 2.368 1.00 30.64 280 THR A CA 1
ATOM 2246 C C . THR A 1 280 ? 4.414 17.431 3.612 1.00 30.64 280 THR A C 1
ATOM 2248 O O . THR A 1 280 ? 4.042 16.487 4.307 1.00 30.64 280 THR A O 1
ATOM 2251 N N . ASP A 1 281 ? 5.453 18.233 3.886 1.00 30.62 281 ASP A N 1
ATOM 2252 C CA . ASP A 1 281 ? 6.127 18.483 5.180 1.00 30.62 281 ASP A CA 1
ATOM 2253 C C . ASP A 1 281 ? 5.673 17.612 6.360 1.00 30.62 281 ASP A C 1
ATOM 2255 O O . ASP A 1 281 ? 5.010 18.052 7.305 1.00 30.62 281 ASP A O 1
ATOM 2259 N N . GLY A 1 282 ? 6.031 16.343 6.301 1.00 34.41 282 GLY A N 1
ATOM 2260 C CA . GLY A 1 282 ? 5.716 15.381 7.331 1.00 34.41 282 GLY A CA 1
ATOM 2261 C C . GLY A 1 282 ? 6.653 14.223 7.148 1.00 34.41 282 GLY A C 1
ATOM 2262 O O . GLY A 1 282 ? 6.303 13.285 6.439 1.00 34.41 282 GLY A O 1
ATOM 2263 N N . ASP A 1 283 ? 7.832 14.340 7.761 1.00 32.53 283 ASP A N 1
ATOM 2264 C CA . ASP A 1 283 ? 8.775 13.247 7.946 1.00 32.53 283 ASP A CA 1
ATOM 2265 C C . ASP A 1 283 ? 7.990 11.979 8.287 1.00 32.53 283 ASP A C 1
ATOM 2267 O O . ASP A 1 283 ? 7.430 11.814 9.379 1.00 32.53 283 ASP A O 1
ATOM 2271 N N . VAL A 1 284 ? 7.907 11.080 7.311 1.00 38.25 284 VAL A N 1
ATOM 2272 C CA . VAL A 1 284 ? 7.607 9.683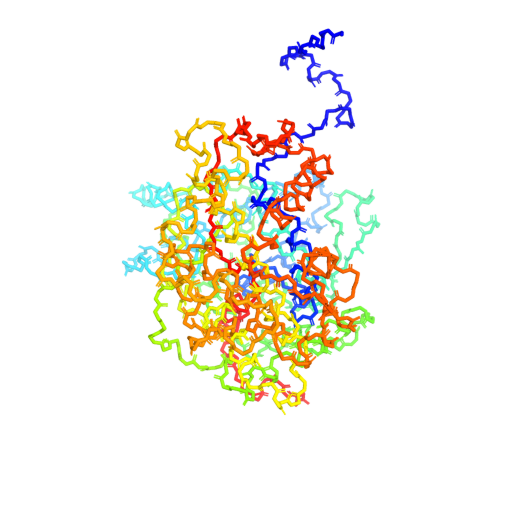 7.576 1.00 38.25 284 VAL A CA 1
ATOM 2273 C C . VAL A 1 284 ? 8.786 9.233 8.403 1.00 38.25 284 VAL A C 1
ATOM 2275 O O . VAL A 1 284 ? 9.885 9.110 7.879 1.00 38.25 284 VAL A O 1
ATOM 2278 N N . SER A 1 285 ? 8.586 9.138 9.718 1.00 39.72 285 SER A N 1
ATOM 2279 C CA . SER A 1 285 ? 9.686 8.895 10.645 1.00 39.72 285 SER A CA 1
ATOM 2280 C C . SER A 1 285 ? 10.527 7.720 10.164 1.00 39.72 285 SER A C 1
ATOM 2282 O O . SER A 1 285 ? 9.948 6.692 9.809 1.00 39.72 285 SER A O 1
ATOM 2284 N N . ASP A 1 286 ? 11.850 7.825 10.285 1.00 37.72 286 ASP A N 1
ATOM 2285 C CA . ASP A 1 286 ? 12.823 6.738 10.073 1.00 37.72 286 ASP A CA 1
ATOM 2286 C C . ASP A 1 286 ? 12.428 5.431 10.799 1.00 37.72 286 ASP A C 1
ATOM 2288 O O . ASP A 1 286 ? 12.832 4.329 10.446 1.00 37.72 286 ASP A O 1
ATOM 2292 N N . LEU A 1 287 ? 11.545 5.535 11.795 1.00 38.31 287 LEU A N 1
ATOM 2293 C CA . LEU A 1 287 ? 10.896 4.436 12.500 1.00 38.31 287 LEU A CA 1
ATOM 2294 C C . LEU A 1 287 ? 9.934 3.575 11.660 1.00 38.31 287 LEU A C 1
ATOM 2296 O O . LEU A 1 287 ? 9.800 2.402 11.994 1.00 38.31 287 LEU A O 1
ATOM 2300 N N . GLU A 1 288 ? 9.290 4.089 10.604 1.00 42.25 288 GLU A N 1
ATOM 2301 C CA . GLU A 1 288 ? 8.452 3.281 9.691 1.00 42.25 288 GLU A CA 1
ATOM 2302 C C . GLU A 1 288 ? 9.303 2.435 8.729 1.00 42.25 288 GLU A C 1
ATOM 2304 O O . GLU A 1 288 ? 8.863 1.371 8.297 1.00 42.25 288 GLU A O 1
ATOM 2309 N N . LEU A 1 289 ? 10.540 2.865 8.452 1.00 40.88 289 LEU A N 1
ATOM 2310 C CA . LEU A 1 289 ? 11.540 2.108 7.686 1.00 40.88 289 LEU A CA 1
ATOM 2311 C C . LEU A 1 289 ? 12.166 0.963 8.501 1.00 40.88 289 LEU A C 1
ATOM 2313 O O . LEU A 1 289 ? 12.702 0.015 7.931 1.00 40.88 289 LEU A O 1
ATOM 2317 N N . LEU A 1 290 ? 12.065 1.039 9.832 1.00 40.16 290 LEU A N 1
ATOM 2318 C CA . LEU A 1 290 ? 12.554 0.049 10.795 1.00 40.16 290 LEU A CA 1
ATOM 2319 C C . LEU A 1 290 ? 11.483 -0.997 11.180 1.00 40.16 290 LEU A C 1
ATOM 2321 O O . LEU A 1 290 ? 11.653 -1.699 12.174 1.00 40.16 290 LEU A O 1
ATOM 2325 N N . GLU A 1 291 ? 10.349 -1.097 10.481 1.00 50.94 291 GLU A N 1
ATOM 2326 C CA . GLU A 1 291 ? 9.265 -2.038 10.813 1.00 50.94 291 GLU A CA 1
ATOM 2327 C C . GLU A 1 291 ? 9.124 -3.122 9.746 1.00 50.94 291 GLU A C 1
ATOM 2329 O O . GLU A 1 291 ? 8.587 -2.875 8.669 1.00 50.94 291 GLU A O 1
ATOM 2334 N N . LEU A 1 292 ? 9.636 -4.323 10.073 1.00 48.97 292 LEU A N 1
ATOM 2335 C CA . LEU A 1 292 ? 10.090 -5.336 9.108 1.00 48.97 292 LEU A CA 1
ATOM 2336 C C . LEU A 1 292 ? 11.165 -4.727 8.195 1.00 48.97 292 LEU A C 1
ATOM 2338 O O . LEU A 1 292 ? 11.252 -3.512 8.046 1.00 48.97 292 LEU A O 1
ATOM 2342 N N . GLY A 1 293 ? 12.048 -5.522 7.595 1.00 54.59 293 GLY A N 1
ATOM 2343 C CA . GLY A 1 293 ? 12.808 -4.943 6.490 1.00 54.59 293 GLY A CA 1
ATOM 2344 C C . GLY A 1 293 ? 11.771 -4.351 5.517 1.00 54.59 293 GLY A C 1
ATOM 2345 O O . GLY A 1 293 ? 10.820 -5.056 5.180 1.00 54.59 293 GLY A O 1
ATOM 2346 N N . GLY A 1 294 ? 11.875 -3.068 5.146 1.00 71.06 294 GLY A N 1
ATOM 2347 C CA . GLY A 1 294 ? 10.847 -2.385 4.343 1.00 71.06 294 GLY A CA 1
ATOM 2348 C C . GLY A 1 294 ? 10.441 -3.187 3.100 1.00 71.06 294 GLY A C 1
ATOM 2349 O O . GLY A 1 294 ? 11.182 -4.084 2.693 1.00 71.06 294 GLY A O 1
ATOM 2350 N N . ASP A 1 295 ? 9.288 -2.882 2.491 1.00 82.50 295 ASP A N 1
ATOM 2351 C CA . ASP A 1 295 ? 8.670 -3.676 1.407 1.00 82.50 295 ASP A CA 1
ATOM 2352 C C . ASP A 1 295 ? 9.686 -4.208 0.374 1.00 82.50 295 ASP A C 1
ATOM 2354 O O . ASP A 1 295 ? 9.673 -5.388 0.020 1.00 82.50 295 ASP A O 1
ATOM 2358 N N . THR A 1 296 ? 10.644 -3.363 -0.018 1.00 84.62 296 THR A N 1
ATOM 2359 C CA . THR A 1 296 ? 11.795 -3.705 -0.861 1.00 84.62 296 THR A CA 1
ATOM 2360 C C . THR A 1 296 ? 12.562 -4.940 -0.392 1.00 84.62 296 THR A C 1
ATOM 2362 O O . THR A 1 296 ? 12.790 -5.856 -1.172 1.00 84.62 296 THR A O 1
ATOM 2365 N N . SER A 1 297 ? 12.977 -4.992 0.869 1.00 86.31 297 SER A N 1
ATOM 2366 C CA . SER A 1 297 ? 13.803 -6.080 1.398 1.00 86.31 297 SER A CA 1
ATOM 2367 C C . SER A 1 297 ? 13.056 -7.416 1.463 1.00 86.31 297 SER A C 1
ATOM 2369 O O . SER A 1 297 ? 13.654 -8.451 1.178 1.00 86.31 297 SER A O 1
ATOM 2371 N N . VAL A 1 298 ? 11.750 -7.404 1.765 1.00 90.25 298 VAL A N 1
ATOM 2372 C CA . VAL A 1 298 ? 10.907 -8.609 1.747 1.00 90.25 298 VAL A CA 1
ATOM 2373 C C . VAL A 1 298 ? 10.824 -9.143 0.321 1.00 90.25 298 VAL A C 1
ATOM 2375 O O . VAL A 1 298 ? 11.061 -10.328 0.083 1.00 90.25 298 VAL A O 1
ATOM 2378 N N . LEU A 1 299 ? 10.537 -8.268 -0.644 1.00 93.00 299 LEU A N 1
ATOM 2379 C CA . LEU A 1 299 ? 10.426 -8.652 -2.047 1.00 93.00 299 LEU A CA 1
ATOM 2380 C C . LEU A 1 299 ? 11.766 -9.143 -2.617 1.00 93.00 299 LEU A C 1
ATOM 2382 O O . LEU A 1 299 ? 11.809 -10.204 -3.243 1.00 93.00 299 LEU A O 1
ATOM 2386 N N . LEU A 1 300 ? 12.871 -8.443 -2.344 1.00 92.31 300 LEU A N 1
ATOM 2387 C CA . LEU A 1 300 ? 14.209 -8.868 -2.769 1.00 92.31 300 LEU A CA 1
ATOM 2388 C C . LEU A 1 300 ? 14.635 -10.184 -2.104 1.00 92.31 300 LEU A C 1
ATOM 2390 O O . LEU A 1 300 ? 15.224 -11.038 -2.768 1.00 92.31 300 LEU A O 1
ATOM 2394 N N . HIS A 1 301 ? 14.278 -10.412 -0.833 1.00 93.69 301 HIS A N 1
ATOM 2395 C CA . HIS A 1 301 ? 14.528 -11.692 -0.171 1.00 93.69 301 HIS A CA 1
ATOM 2396 C C . HIS A 1 301 ? 13.889 -12.846 -0.948 1.00 93.69 301 HIS A C 1
ATOM 2398 O O . HIS A 1 301 ? 14.579 -13.812 -1.279 1.00 93.69 301 HIS A O 1
ATOM 2404 N N . PHE A 1 302 ? 12.598 -12.757 -1.274 1.00 94.50 302 PHE A N 1
ATOM 2405 C CA . PHE A 1 302 ? 11.913 -13.830 -2.001 1.00 94.50 302 PHE A CA 1
ATOM 2406 C C . PHE A 1 302 ? 12.361 -13.951 -3.455 1.00 94.50 302 PHE A C 1
ATOM 2408 O O . PHE A 1 302 ? 12.468 -15.064 -3.970 1.00 94.50 302 PHE A O 1
ATOM 2415 N N . TYR A 1 303 ? 12.706 -12.839 -4.102 1.00 94.88 303 TYR A N 1
ATOM 2416 C CA . TYR A 1 303 ? 13.301 -12.873 -5.434 1.00 94.88 303 TYR A CA 1
ATOM 2417 C C . TYR A 1 303 ? 14.619 -13.665 -5.462 1.00 94.88 303 TYR A C 1
ATOM 2419 O O . TYR A 1 303 ? 14.839 -14.505 -6.349 1.00 94.88 303 TYR A O 1
ATOM 2427 N N . ASN A 1 304 ? 15.477 -13.439 -4.464 1.00 92.69 304 ASN A N 1
ATOM 2428 C CA . ASN A 1 304 ? 16.767 -14.110 -4.326 1.00 92.69 304 ASN A CA 1
ATOM 2429 C C . ASN A 1 304 ? 16.630 -15.558 -3.810 1.00 92.69 304 ASN A C 1
ATOM 2431 O O . ASN A 1 304 ? 17.461 -16.400 -4.143 1.00 92.69 304 ASN A O 1
ATOM 2435 N N . ASN A 1 305 ? 15.548 -15.887 -3.091 1.00 91.31 305 ASN A N 1
ATOM 2436 C CA . ASN A 1 305 ? 15.285 -17.208 -2.498 1.00 91.31 305 ASN A CA 1
ATOM 2437 C C . ASN A 1 305 ? 14.100 -17.949 -3.150 1.00 91.31 305 ASN A C 1
ATOM 2439 O O . ASN A 1 305 ? 13.321 -18.635 -2.489 1.00 91.31 305 ASN A O 1
ATOM 2443 N N . SER A 1 306 ? 13.989 -17.864 -4.473 1.00 86.56 306 SER A N 1
ATOM 2444 C CA . SER A 1 306 ? 12.825 -18.319 -5.253 1.00 86.56 306 SER A CA 1
ATOM 2445 C C . SER A 1 306 ? 12.493 -19.820 -5.212 1.00 86.56 306 SER A C 1
ATOM 2447 O O . SER A 1 306 ? 11.507 -20.240 -5.804 1.00 86.56 306 SER A O 1
ATOM 2449 N N . ASN A 1 307 ? 13.348 -20.659 -4.623 1.00 85.31 307 ASN A N 1
ATOM 2450 C CA . ASN A 1 307 ? 13.148 -22.116 -4.595 1.00 85.31 307 ASN A CA 1
ATOM 2451 C C . ASN A 1 307 ? 12.238 -22.563 -3.437 1.00 85.31 307 ASN A C 1
ATOM 2453 O O . ASN A 1 307 ? 11.966 -23.753 -3.277 1.00 85.31 307 ASN A O 1
ATOM 2457 N N . GLN A 1 308 ? 11.799 -21.625 -2.600 1.00 85.19 308 GLN A N 1
ATOM 2458 C CA . GLN A 1 308 ? 10.924 -21.892 -1.468 1.00 85.19 308 GLN A CA 1
ATOM 2459 C C . GLN A 1 308 ? 9.477 -22.119 -1.932 1.00 85.19 308 GLN A C 1
ATOM 2461 O O . GLN A 1 308 ? 8.960 -21.417 -2.802 1.00 85.19 308 GLN A O 1
ATOM 2466 N N . LYS A 1 309 ? 8.794 -23.093 -1.322 1.00 85.69 309 LYS A N 1
ATOM 2467 C CA . LYS A 1 309 ? 7.368 -23.351 -1.578 1.00 85.69 309 LYS A CA 1
ATOM 2468 C C . LYS A 1 309 ? 6.523 -22.143 -1.165 1.00 85.69 309 LYS A C 1
ATOM 2470 O O . LYS A 1 309 ? 6.854 -21.478 -0.190 1.00 85.69 309 LYS A O 1
ATOM 2475 N N . ASN A 1 310 ? 5.402 -21.915 -1.854 1.00 87.12 310 ASN A N 1
ATOM 2476 C CA . ASN A 1 310 ? 4.435 -20.850 -1.544 1.00 87.12 310 ASN A CA 1
ATOM 2477 C C . ASN A 1 310 ? 5.003 -19.420 -1.637 1.00 87.12 310 ASN A C 1
ATOM 2479 O O . ASN A 1 310 ? 4.545 -18.525 -0.928 1.00 87.12 310 ASN A O 1
ATOM 2483 N N . THR A 1 311 ? 5.996 -19.199 -2.505 1.00 93.19 311 THR A N 1
ATOM 2484 C CA . THR A 1 311 ? 6.608 -17.874 -2.721 1.00 93.19 311 THR A CA 1
ATOM 2485 C C . THR A 1 311 ? 6.259 -17.249 -4.070 1.00 93.19 311 THR A C 1
ATOM 2487 O O . THR A 1 311 ? 6.682 -16.132 -4.349 1.00 93.19 311 THR A O 1
ATOM 2490 N N . GLU A 1 312 ? 5.440 -17.916 -4.888 1.00 92.38 312 GLU A N 1
ATOM 2491 C CA . GLU A 1 312 ? 5.103 -17.492 -6.256 1.00 92.38 312 GLU A CA 1
ATOM 2492 C C . GLU A 1 312 ? 4.585 -16.048 -6.316 1.00 92.38 312 GLU A C 1
ATOM 2494 O O . GLU A 1 312 ? 5.096 -15.246 -7.093 1.00 92.38 312 GLU A O 1
ATOM 2499 N N . PHE A 1 313 ? 3.652 -15.665 -5.435 1.00 93.50 313 PHE A N 1
ATOM 2500 C CA . PHE A 1 313 ? 3.128 -14.293 -5.411 1.00 93.50 313 PHE A CA 1
ATOM 2501 C C . PHE A 1 313 ? 4.126 -13.255 -4.897 1.00 93.50 313 PHE A C 1
ATOM 2503 O O . PHE A 1 313 ? 4.082 -12.112 -5.344 1.00 93.50 313 PHE A O 1
ATOM 2510 N N . PHE A 1 314 ? 5.055 -13.637 -4.016 1.00 95.94 314 PHE A N 1
ATOM 2511 C CA . PHE A 1 314 ? 6.138 -12.746 -3.596 1.00 95.94 314 PHE A CA 1
ATOM 2512 C C . PHE A 1 314 ? 7.139 -12.523 -4.730 1.00 95.94 314 PHE A C 1
ATOM 2514 O O . PHE A 1 314 ? 7.568 -11.396 -4.957 1.00 95.94 314 PHE A O 1
ATOM 2521 N N . ILE A 1 315 ? 7.482 -13.583 -5.468 1.00 95.88 315 ILE A N 1
ATOM 2522 C CA . ILE A 1 315 ? 8.371 -13.504 -6.630 1.00 95.88 315 ILE A CA 1
ATOM 2523 C C . ILE A 1 315 ? 7.723 -12.653 -7.725 1.00 95.88 315 ILE A C 1
ATOM 2525 O O . ILE A 1 315 ? 8.381 -11.771 -8.272 1.00 95.88 315 ILE A O 1
ATOM 2529 N N . ALA A 1 316 ? 6.439 -12.873 -8.019 1.00 95.94 316 ALA A N 1
ATOM 2530 C CA . ALA A 1 316 ? 5.701 -12.083 -8.998 1.00 95.94 316 ALA A CA 1
ATOM 2531 C C . ALA A 1 316 ? 5.636 -10.599 -8.603 1.00 95.94 316 ALA A C 1
ATOM 2533 O O . ALA A 1 316 ? 5.917 -9.741 -9.438 1.00 95.94 316 ALA A O 1
ATOM 2534 N N . ALA A 1 317 ? 5.357 -10.294 -7.330 1.00 95.75 317 ALA A N 1
ATOM 2535 C CA . ALA A 1 317 ? 5.417 -8.933 -6.796 1.00 95.75 317 ALA A CA 1
ATOM 2536 C C . ALA A 1 317 ? 6.818 -8.316 -6.925 1.00 95.75 317 ALA A C 1
ATOM 2538 O O . ALA A 1 317 ? 6.952 -7.193 -7.400 1.00 95.75 317 ALA A O 1
ATOM 2539 N N . ALA A 1 318 ? 7.877 -9.058 -6.597 1.00 96.38 318 ALA A N 1
ATOM 2540 C CA . ALA A 1 318 ? 9.246 -8.566 -6.721 1.00 96.38 318 ALA A CA 1
ATOM 2541 C C . ALA A 1 318 ? 9.649 -8.292 -8.180 1.00 96.38 318 ALA A C 1
ATOM 2543 O O . ALA A 1 318 ? 10.273 -7.273 -8.466 1.00 96.38 318 ALA A O 1
ATOM 2544 N N . ILE A 1 319 ? 9.271 -9.173 -9.115 1.00 97.25 319 ILE A N 1
ATOM 2545 C CA . ILE A 1 319 ? 9.480 -8.963 -10.555 1.00 97.25 319 ILE A CA 1
ATOM 2546 C C . ILE A 1 319 ? 8.730 -7.711 -11.013 1.00 97.25 319 ILE A C 1
ATOM 2548 O O . ILE A 1 319 ? 9.315 -6.878 -11.706 1.00 97.25 319 ILE A O 1
ATOM 2552 N N . TYR A 1 320 ? 7.464 -7.569 -10.607 1.00 96.88 320 TYR A N 1
ATOM 2553 C CA . TYR A 1 320 ? 6.641 -6.416 -10.953 1.00 96.88 320 TYR A CA 1
ATOM 2554 C C . TYR A 1 320 ? 7.283 -5.108 -10.478 1.00 96.88 320 TYR A C 1
ATOM 2556 O O . TYR A 1 320 ? 7.463 -4.187 -11.273 1.00 96.88 320 TYR A O 1
ATOM 2564 N N . GLU A 1 321 ? 7.702 -5.046 -9.212 1.00 94.25 321 GLU A N 1
ATOM 2565 C CA . GLU A 1 321 ? 8.318 -3.847 -8.640 1.00 94.25 321 GLU A CA 1
ATOM 2566 C C . GLU A 1 321 ? 9.681 -3.518 -9.247 1.00 94.25 321 GLU A C 1
ATOM 2568 O O . GLU A 1 321 ? 9.952 -2.354 -9.523 1.00 94.25 321 GLU A O 1
ATOM 2573 N N . MET A 1 322 ? 10.538 -4.507 -9.512 1.00 96.19 322 MET A N 1
ATOM 2574 C CA . MET A 1 322 ? 11.846 -4.234 -10.119 1.00 96.19 322 MET A CA 1
ATOM 2575 C C . MET A 1 322 ? 11.729 -3.746 -11.562 1.00 96.19 322 MET A C 1
ATOM 2577 O O . MET A 1 322 ? 12.426 -2.808 -11.947 1.00 96.19 322 MET A O 1
ATOM 2581 N N . LEU A 1 323 ? 10.844 -4.349 -12.361 1.00 97.31 323 LEU A N 1
ATOM 2582 C CA . LEU A 1 323 ? 10.590 -3.888 -13.726 1.00 97.31 323 LEU A CA 1
ATOM 2583 C C . LEU A 1 323 ? 9.901 -2.517 -13.721 1.00 97.31 323 LEU A C 1
ATOM 2585 O O . LEU A 1 323 ? 10.290 -1.638 -14.486 1.00 97.31 323 LEU A O 1
ATOM 2589 N N . GLY A 1 324 ? 8.936 -2.302 -12.825 1.00 94.94 324 GLY A N 1
ATOM 2590 C CA . GLY A 1 324 ? 8.283 -1.007 -12.647 1.00 94.94 324 GLY A CA 1
ATOM 2591 C C . GLY A 1 324 ? 9.265 0.094 -12.244 1.00 94.94 324 GLY A C 1
ATOM 2592 O O . GLY A 1 324 ? 9.277 1.154 -12.867 1.00 94.94 324 GLY A O 1
ATOM 2593 N N . LEU A 1 325 ? 10.142 -0.168 -11.267 1.00 92.56 325 LEU A N 1
ATOM 2594 C CA . LEU A 1 325 ? 11.214 0.742 -10.852 1.00 92.56 325 LEU A CA 1
ATOM 2595 C C . LEU A 1 325 ? 12.146 1.067 -12.020 1.00 92.56 325 LEU A C 1
ATOM 2597 O O . LEU A 1 325 ? 12.479 2.230 -12.237 1.00 92.56 325 LEU A O 1
ATOM 2601 N N . ALA A 1 326 ? 12.549 0.054 -12.784 1.00 96.31 326 ALA A N 1
ATOM 2602 C CA . ALA A 1 326 ? 13.439 0.231 -13.918 1.00 96.31 326 ALA A CA 1
ATOM 2603 C C . ALA A 1 326 ? 12.827 1.121 -15.014 1.00 96.31 326 ALA A C 1
ATOM 2605 O O . ALA A 1 326 ? 13.473 2.064 -15.473 1.00 96.31 326 ALA A O 1
ATOM 2606 N N . LEU A 1 327 ? 11.569 0.879 -15.396 1.00 96.12 327 LEU A N 1
ATOM 2607 C CA . LEU A 1 327 ? 10.865 1.681 -16.404 1.00 96.12 327 LEU A CA 1
ATOM 2608 C C . LEU A 1 327 ? 10.598 3.109 -15.920 1.00 96.12 327 LEU A C 1
ATOM 2610 O O . LEU A 1 327 ? 10.840 4.064 -16.658 1.00 96.12 327 LEU A O 1
ATOM 2614 N N . ASN A 1 328 ? 10.174 3.267 -14.663 1.00 93.31 328 ASN A N 1
ATOM 2615 C CA . ASN A 1 328 ? 10.033 4.577 -14.029 1.00 93.31 328 ASN A CA 1
ATOM 2616 C C . ASN A 1 328 ? 11.370 5.323 -13.963 1.00 93.31 328 ASN A C 1
ATOM 2618 O O . ASN A 1 328 ? 11.395 6.542 -14.099 1.00 93.31 328 ASN A O 1
ATOM 2622 N N . SER A 1 329 ? 12.488 4.614 -13.803 1.00 93.75 329 SER A N 1
ATOM 2623 C CA . SER A 1 329 ? 13.816 5.220 -13.807 1.00 93.75 329 SER A CA 1
ATOM 2624 C C . SER A 1 329 ? 14.232 5.720 -15.190 1.00 93.75 329 SER A C 1
ATOM 2626 O O . SER A 1 329 ? 14.733 6.837 -15.310 1.00 93.75 329 SER A O 1
ATOM 2628 N N . ILE A 1 330 ? 13.958 4.950 -16.247 1.00 95.56 330 ILE A N 1
ATOM 2629 C CA . ILE A 1 330 ? 14.187 5.382 -17.635 1.00 95.56 330 ILE A CA 1
ATOM 2630 C C . ILE A 1 330 ? 13.336 6.622 -17.948 1.00 95.56 330 ILE A C 1
ATOM 2632 O O . ILE A 1 330 ? 13.853 7.608 -18.474 1.00 95.56 330 ILE A O 1
ATOM 2636 N N . TRP A 1 331 ? 12.058 6.601 -17.558 1.00 94.25 331 TRP A N 1
ATOM 2637 C CA . TRP A 1 331 ? 11.148 7.741 -17.678 1.00 94.25 331 TRP A CA 1
ATOM 2638 C C . TRP A 1 331 ? 11.630 8.967 -16.889 1.00 94.25 331 TRP A C 1
ATOM 2640 O O . TRP A 1 331 ? 11.676 10.070 -17.427 1.00 94.25 331 TRP A O 1
ATOM 2650 N N . SER A 1 332 ? 12.051 8.786 -15.635 1.00 90.94 332 SER A N 1
ATOM 2651 C CA . SER A 1 332 ? 12.615 9.868 -14.822 1.00 90.94 332 SER A CA 1
ATOM 2652 C C . SER A 1 332 ? 13.897 10.425 -15.433 1.00 90.94 332 SER A C 1
ATOM 2654 O O . SER A 1 332 ? 14.084 11.633 -15.434 1.00 90.94 332 SER A O 1
ATOM 2656 N N . GLY A 1 333 ? 14.748 9.578 -16.013 1.00 93.06 333 GLY A N 1
ATOM 2657 C CA . GLY A 1 333 ? 15.910 10.039 -16.760 1.00 93.06 333 GLY A CA 1
ATOM 2658 C C . GLY A 1 333 ? 15.519 10.928 -17.941 1.00 93.06 333 GLY A C 1
ATOM 2659 O O . GLY A 1 333 ? 16.145 11.961 -18.143 1.00 93.06 333 GLY A O 1
ATOM 2660 N N . LEU A 1 334 ? 14.474 10.576 -18.698 1.00 93.06 334 LEU A N 1
ATOM 2661 C CA . LEU A 1 334 ? 13.939 11.428 -19.767 1.00 93.06 334 LEU A CA 1
ATOM 2662 C C . LEU A 1 334 ? 13.448 12.784 -19.233 1.00 93.06 334 LEU A C 1
ATOM 2664 O O . LEU A 1 334 ? 13.807 13.815 -19.800 1.00 93.06 334 LEU A O 1
ATOM 2668 N N . LEU A 1 335 ? 12.698 12.790 -18.125 1.00 90.56 335 LEU A N 1
ATOM 2669 C CA . LEU A 1 335 ? 12.253 14.016 -17.450 1.00 90.56 335 LEU A CA 1
ATOM 2670 C C . LEU A 1 335 ? 13.429 14.923 -17.062 1.00 90.56 335 LEU A C 1
ATOM 2672 O O . LEU A 1 335 ? 13.420 16.093 -17.434 1.00 90.56 335 LEU A O 1
ATOM 2676 N N . ASP A 1 336 ? 14.455 14.384 -16.392 1.00 89.88 336 ASP A N 1
ATOM 2677 C CA . ASP A 1 336 ? 15.603 15.156 -15.888 1.00 89.88 336 ASP A CA 1
ATOM 2678 C C . ASP A 1 336 ? 16.321 15.937 -17.011 1.00 89.88 336 ASP A C 1
ATOM 2680 O O . ASP A 1 336 ? 16.792 17.056 -16.814 1.00 89.88 336 ASP A O 1
ATOM 2684 N N . PHE A 1 337 ? 16.426 15.354 -18.212 1.00 88.38 337 PHE A N 1
ATOM 2685 C CA . PHE A 1 337 ? 17.051 16.021 -19.359 1.00 88.38 337 PHE A CA 1
ATOM 2686 C C . PHE A 1 337 ? 16.172 17.128 -19.952 1.00 88.38 337 PHE A C 1
ATOM 2688 O O . PHE A 1 337 ? 16.684 18.176 -20.347 1.00 88.38 337 PHE A O 1
ATOM 2695 N N . ILE A 1 338 ? 14.858 16.908 -20.023 1.00 88.88 338 ILE A N 1
ATOM 2696 C CA . ILE A 1 338 ? 13.916 17.876 -20.598 1.00 88.88 338 ILE A CA 1
ATOM 2697 C C . ILE A 1 338 ? 13.641 19.014 -19.612 1.00 88.88 338 ILE A C 1
ATOM 2699 O O . ILE A 1 338 ? 13.393 20.135 -20.041 1.00 88.88 338 ILE A O 1
ATOM 2703 N N . GLU A 1 339 ? 13.738 18.781 -18.303 1.00 86.44 339 GLU A N 1
ATOM 2704 C CA . GLU A 1 339 ? 13.587 19.837 -17.299 1.00 86.44 339 GLU A CA 1
ATOM 2705 C C . GLU A 1 339 ? 14.592 20.983 -17.512 1.00 86.44 339 GLU A C 1
ATOM 2707 O O . GLU A 1 339 ? 14.238 22.157 -17.368 1.00 86.44 339 GLU A O 1
ATOM 2712 N N . VAL A 1 340 ? 15.817 20.645 -17.931 1.00 84.31 340 VAL A N 1
ATOM 2713 C CA . VAL A 1 340 ? 16.890 21.607 -18.219 1.00 84.31 340 VAL A CA 1
ATOM 2714 C C . VAL A 1 340 ? 16.663 22.335 -19.548 1.00 84.31 340 VAL A C 1
ATOM 2716 O O . VAL A 1 340 ? 16.777 23.558 -19.603 1.00 84.31 340 VAL A O 1
ATOM 2719 N N . GLU A 1 341 ? 16.327 21.604 -20.613 1.00 83.00 341 GLU A N 1
ATOM 2720 C CA . GLU A 1 341 ? 16.281 22.147 -21.984 1.00 83.00 341 GLU A CA 1
ATOM 2721 C C . GLU A 1 341 ? 14.885 22.648 -22.413 1.00 83.00 341 GLU A C 1
ATOM 2723 O O . GLU A 1 341 ? 14.737 23.359 -23.406 1.00 83.00 341 GLU A O 1
ATOM 2728 N N . GLY A 1 342 ? 13.826 22.272 -21.693 1.00 85.75 342 GLY A N 1
ATOM 2729 C CA . GLY A 1 342 ? 12.414 22.552 -21.994 1.00 85.75 342 GLY A CA 1
ATOM 2730 C C . GLY A 1 342 ? 11.831 21.746 -23.165 1.00 85.75 342 GLY A C 1
ATOM 2731 O O . GLY A 1 342 ? 10.681 21.302 -23.100 1.00 85.75 342 GLY A O 1
ATOM 2732 N N . ARG A 1 343 ? 12.617 21.533 -24.224 1.00 93.38 343 ARG A N 1
ATOM 2733 C CA . ARG A 1 343 ? 12.288 20.721 -25.405 1.00 93.38 343 ARG A CA 1
ATOM 2734 C C . ARG A 1 343 ? 13.559 20.061 -25.933 1.00 93.38 343 ARG A C 1
ATOM 2736 O O . ARG A 1 343 ? 14.577 20.732 -26.070 1.00 93.38 343 ARG A O 1
ATOM 2743 N N . MET A 1 344 ? 13.502 18.770 -26.249 1.00 94.62 344 MET A N 1
ATOM 2744 C CA . MET A 1 344 ? 14.669 18.012 -26.703 1.00 94.62 344 MET A CA 1
ATOM 2745 C C . MET A 1 344 ? 14.291 16.968 -27.769 1.00 94.62 344 MET A C 1
ATOM 2747 O O . MET A 1 344 ? 13.410 16.145 -27.513 1.00 94.62 344 MET A O 1
ATOM 2751 N N . PRO A 1 345 ? 14.981 16.943 -28.926 1.00 95.19 345 PRO A N 1
ATOM 2752 C CA . PRO A 1 345 ? 14.920 15.832 -29.872 1.00 95.19 345 PRO A CA 1
ATOM 2753 C C . PRO A 1 345 ? 15.334 14.505 -29.225 1.00 95.19 345 PRO A C 1
ATOM 2755 O O . PRO A 1 345 ? 16.357 14.431 -28.537 1.00 95.19 345 PRO A O 1
ATOM 2758 N N . LEU A 1 346 ? 14.591 13.426 -29.477 1.00 92.94 346 LEU A N 1
ATOM 2759 C CA . LEU A 1 346 ? 14.826 12.140 -28.814 1.00 92.94 346 LEU A CA 1
ATOM 2760 C C . LEU A 1 346 ? 16.209 11.535 -29.119 1.00 92.94 346 LEU A C 1
ATOM 2762 O O . LEU A 1 346 ? 16.828 10.908 -28.259 1.00 92.94 346 LEU A O 1
ATOM 2766 N N . ASN A 1 347 ? 16.740 11.757 -30.322 1.00 93.81 347 ASN A N 1
ATOM 2767 C CA . ASN A 1 347 ? 18.099 11.347 -30.682 1.00 93.81 347 ASN A CA 1
ATOM 2768 C C . ASN A 1 347 ? 19.168 12.077 -29.849 1.00 93.81 347 ASN A C 1
ATOM 2770 O O . ASN A 1 347 ? 20.135 11.447 -29.423 1.00 93.81 347 ASN A O 1
ATOM 2774 N N . LEU A 1 348 ? 18.982 13.371 -29.563 1.00 94.38 348 LEU A N 1
ATOM 2775 C CA . LEU A 1 348 ? 19.891 14.137 -28.704 1.00 94.38 348 LEU A CA 1
ATOM 2776 C C . LEU A 1 348 ? 19.802 13.695 -27.242 1.00 94.38 348 LEU A C 1
ATOM 2778 O O . LEU A 1 348 ? 20.821 13.671 -26.547 1.00 94.38 348 LEU A O 1
ATOM 2782 N N . TRP A 1 349 ? 18.616 13.289 -26.783 1.00 94.44 349 TRP A N 1
ATOM 2783 C CA . TRP A 1 349 ? 18.469 12.648 -25.477 1.00 94.44 349 TRP A CA 1
ATOM 2784 C C . TRP A 1 349 ? 19.288 11.354 -25.404 1.00 94.44 349 TRP A C 1
ATOM 2786 O O . TRP A 1 349 ? 20.098 11.195 -24.490 1.00 94.44 349 TRP A O 1
ATOM 2796 N N . VAL A 1 350 ? 19.167 10.475 -26.405 1.00 94.12 350 VAL A N 1
ATOM 2797 C CA . VAL A 1 350 ? 19.962 9.238 -26.485 1.00 94.12 350 VAL A CA 1
ATOM 2798 C C . VAL A 1 350 ? 21.461 9.530 -26.487 1.00 94.12 350 VAL A C 1
ATOM 2800 O O . VAL A 1 350 ? 22.198 8.932 -25.707 1.00 94.12 350 VAL A O 1
ATOM 2803 N N . GLU A 1 351 ? 21.936 10.473 -27.299 1.00 94.38 351 GLU A N 1
ATOM 2804 C CA . GLU A 1 351 ? 23.350 10.872 -27.295 1.00 94.38 351 GLU A CA 1
ATOM 2805 C C . GLU A 1 351 ? 23.813 11.375 -25.922 1.00 94.38 351 GLU A C 1
ATOM 2807 O O . GLU A 1 351 ? 24.933 11.085 -25.493 1.00 94.38 351 GLU A O 1
ATOM 2812 N N . SER A 1 352 ? 22.946 12.097 -25.214 1.00 93.56 352 SER A N 1
ATOM 2813 C CA . SER A 1 352 ? 23.234 12.629 -23.884 1.00 93.56 352 SER A CA 1
ATOM 2814 C C . SER A 1 352 ? 23.297 11.536 -22.817 1.00 93.56 352 SER A C 1
ATOM 2816 O O . SER A 1 352 ? 24.186 11.580 -21.964 1.00 93.56 352 SER A O 1
ATOM 2818 N N . VAL A 1 353 ? 22.414 10.533 -22.882 1.00 93.94 353 VAL A N 1
ATOM 2819 C CA . VAL A 1 353 ? 22.477 9.324 -22.043 1.00 93.94 353 VAL A CA 1
ATOM 2820 C C . VAL A 1 353 ? 23.800 8.598 -22.282 1.00 93.94 353 VAL A C 1
ATOM 2822 O O . VAL A 1 353 ? 24.563 8.382 -21.343 1.00 93.94 353 VAL A O 1
ATOM 2825 N N . LEU A 1 354 ? 24.132 8.312 -23.543 1.00 94.25 354 LEU A N 1
ATOM 2826 C CA . LEU A 1 354 ? 25.351 7.583 -23.904 1.00 94.25 354 LEU A CA 1
ATOM 2827 C C . LEU A 1 354 ? 26.627 8.318 -23.482 1.00 94.25 354 LEU A C 1
ATOM 2829 O O . LEU A 1 354 ? 27.587 7.681 -23.064 1.00 94.25 354 LEU A O 1
ATOM 2833 N N . ARG A 1 355 ? 26.644 9.654 -23.564 1.00 93.38 355 ARG A N 1
ATOM 2834 C CA . ARG A 1 355 ? 27.788 10.473 -23.134 1.00 93.38 355 ARG A CA 1
ATOM 2835 C C . ARG A 1 355 ? 27.986 10.459 -21.617 1.00 93.38 355 ARG A C 1
ATOM 2837 O O . ARG A 1 355 ? 29.123 10.560 -21.167 1.00 93.38 355 ARG A O 1
ATOM 2844 N N . LYS A 1 356 ? 26.900 10.385 -20.840 1.00 91.56 356 LYS A N 1
ATOM 2845 C CA . LYS A 1 356 ? 26.954 10.281 -19.371 1.00 91.56 356 LYS A CA 1
ATOM 2846 C C . LYS A 1 356 ? 27.191 8.846 -18.890 1.00 91.56 356 LYS A C 1
ATOM 2848 O O . LYS A 1 356 ? 27.560 8.659 -17.733 1.00 91.56 356 LYS A O 1
ATOM 2853 N N . SER A 1 357 ? 26.974 7.855 -19.751 1.00 90.88 357 SER A N 1
ATOM 2854 C CA . SER A 1 357 ? 27.172 6.454 -19.407 1.00 90.88 357 SER A CA 1
ATOM 2855 C C . SER A 1 357 ? 28.645 6.120 -19.194 1.00 90.88 357 SER A C 1
ATOM 2857 O O . SER A 1 357 ? 29.517 6.500 -19.974 1.00 90.88 357 SER A O 1
ATOM 2859 N N . ASN A 1 358 ? 28.907 5.318 -18.165 1.00 86.19 358 ASN A N 1
ATOM 2860 C CA . ASN A 1 358 ? 30.236 4.774 -17.890 1.00 86.19 358 ASN A CA 1
ATOM 2861 C C . ASN A 1 358 ? 30.499 3.439 -18.614 1.00 86.19 358 ASN A C 1
ATOM 2863 O O . ASN A 1 358 ? 31.577 2.872 -18.455 1.00 86.19 358 ASN A O 1
ATOM 2867 N N . SER A 1 359 ? 29.532 2.911 -19.378 1.00 86.00 359 SER A N 1
ATOM 2868 C CA . SER A 1 359 ? 29.611 1.575 -19.982 1.00 86.00 359 SER A CA 1
ATOM 2869 C C . SER A 1 359 ? 29.243 1.595 -21.466 1.00 86.00 359 SER A C 1
ATOM 2871 O O . SER A 1 359 ? 28.149 1.208 -21.870 1.00 86.00 359 SER A O 1
ATOM 2873 N N . THR A 1 360 ? 30.175 2.028 -22.315 1.00 86.88 360 THR A N 1
ATOM 2874 C CA . THR A 1 360 ? 29.980 2.028 -23.778 1.00 86.88 360 THR A CA 1
ATOM 2875 C C . THR A 1 360 ? 29.739 0.622 -24.331 1.00 86.88 360 THR A C 1
ATOM 2877 O O . THR A 1 360 ? 28.850 0.430 -25.155 1.00 86.88 360 THR A O 1
ATOM 2880 N N . GLN A 1 361 ? 30.456 -0.380 -23.809 1.00 90.19 361 GLN A N 1
ATOM 2881 C CA . GLN A 1 361 ? 30.294 -1.781 -24.208 1.00 90.19 361 GLN A CA 1
ATOM 2882 C C . GLN A 1 361 ? 28.869 -2.301 -23.966 1.00 90.19 361 GLN A C 1
ATOM 2884 O O . GLN A 1 361 ? 28.348 -3.048 -24.790 1.00 90.19 361 GLN A O 1
ATOM 2889 N N . PHE A 1 362 ? 28.232 -1.895 -22.864 1.00 93.50 362 PHE A N 1
ATOM 2890 C CA . PHE A 1 362 ? 26.850 -2.270 -22.570 1.00 93.50 362 PHE A CA 1
ATOM 2891 C C . PHE A 1 362 ? 25.890 -1.742 -23.640 1.00 93.50 362 PHE A C 1
ATOM 2893 O O . PHE A 1 362 ? 25.070 -2.490 -24.164 1.00 93.50 362 PHE A O 1
ATOM 2900 N N . TRP A 1 363 ? 26.023 -0.475 -24.027 1.00 95.00 363 TRP A N 1
ATOM 2901 C CA . TRP A 1 363 ? 25.121 0.146 -24.996 1.00 95.00 363 TRP A CA 1
ATOM 2902 C C . TRP A 1 363 ? 25.247 -0.420 -26.414 1.00 95.00 363 TRP A C 1
ATOM 2904 O O . TRP A 1 363 ? 24.247 -0.502 -27.133 1.00 95.00 363 TRP A O 1
ATOM 2914 N N . ASP A 1 364 ? 26.450 -0.837 -26.803 1.00 94.75 364 ASP A N 1
ATOM 2915 C CA . ASP A 1 364 ? 26.711 -1.435 -28.116 1.00 94.75 364 ASP A CA 1
ATOM 2916 C C . ASP A 1 364 ? 26.400 -2.943 -28.168 1.00 94.75 364 ASP A C 1
ATOM 2918 O O . ASP A 1 364 ? 26.295 -3.514 -29.256 1.00 94.75 364 ASP A O 1
ATOM 2922 N N . SER A 1 365 ? 26.217 -3.593 -27.014 1.00 93.81 365 SER A N 1
ATOM 2923 C CA . SER A 1 365 ? 25.864 -5.013 -26.935 1.00 93.81 365 SER A CA 1
ATOM 2924 C C . SER A 1 365 ? 24.449 -5.293 -27.450 1.00 93.81 365 SER A C 1
ATOM 2926 O O . SER A 1 365 ? 23.566 -4.433 -27.392 1.00 93.81 365 SER A O 1
ATOM 2928 N N . SER A 1 366 ? 24.228 -6.504 -27.97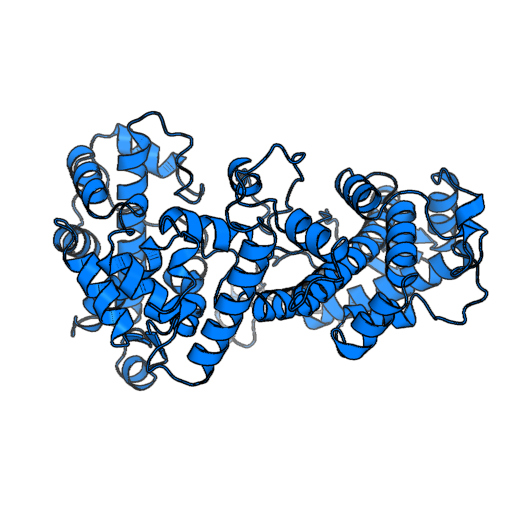0 1.00 93.56 366 SER A N 1
ATOM 2929 C CA . SER A 1 366 ? 22.892 -6.959 -28.370 1.00 93.56 366 SER A CA 1
ATOM 2930 C C . SER A 1 366 ? 22.023 -7.178 -27.133 1.00 93.56 366 SER A C 1
ATOM 2932 O O . SER A 1 366 ? 22.511 -7.696 -26.134 1.00 93.56 366 SER A O 1
ATOM 2934 N N . LEU A 1 367 ? 20.736 -6.828 -27.206 1.00 89.56 367 LEU A N 1
ATOM 2935 C CA . LEU A 1 367 ? 19.815 -6.758 -26.064 1.00 89.56 367 LEU A CA 1
ATOM 2936 C C . LEU A 1 367 ? 19.846 -7.981 -25.130 1.00 89.56 367 LEU A C 1
ATOM 2938 O O . LEU A 1 367 ? 19.732 -7.841 -23.915 1.00 89.56 367 LEU A O 1
ATOM 2942 N N . TRP A 1 368 ? 19.994 -9.177 -25.699 1.00 91.06 368 TRP A N 1
ATOM 2943 C CA . TRP A 1 368 ? 19.954 -10.446 -24.967 1.00 91.06 368 TRP A CA 1
ATOM 2944 C C . TRP A 1 368 ? 21.314 -11.135 -24.851 1.00 91.06 368 TRP A C 1
ATOM 2946 O O . TRP A 1 368 ? 21.376 -12.296 -24.439 1.00 91.06 368 TRP A O 1
ATOM 2956 N N . SER A 1 369 ? 22.401 -10.456 -25.223 1.00 89.62 369 SER A N 1
ATOM 2957 C CA . SER A 1 369 ? 23.738 -11.026 -25.110 1.00 89.62 369 SER A CA 1
ATOM 2958 C C . SER A 1 369 ? 24.233 -11.002 -23.655 1.00 89.62 369 SER A C 1
ATOM 2960 O O . SER A 1 369 ? 23.782 -10.178 -22.853 1.00 89.62 369 SER A O 1
ATOM 2962 N N . PRO A 1 370 ? 25.159 -11.897 -23.268 1.00 82.56 370 PRO A N 1
ATOM 2963 C CA . PRO A 1 370 ? 25.752 -11.883 -21.931 1.00 82.56 370 PRO A CA 1
ATOM 2964 C C . PRO A 1 370 ? 26.431 -10.551 -21.582 1.00 82.56 370 PRO A C 1
ATOM 2966 O O . PRO A 1 370 ? 26.441 -10.155 -20.424 1.00 82.56 370 PRO A O 1
ATOM 2969 N N . GLU A 1 371 ? 26.965 -9.839 -22.575 1.00 81.81 371 GLU A N 1
ATOM 2970 C CA . GLU A 1 371 ? 27.598 -8.525 -22.412 1.00 81.81 371 GLU A CA 1
ATOM 2971 C C . GLU A 1 371 ? 26.589 -7.427 -22.045 1.00 81.81 371 GLU A C 1
ATOM 2973 O O . GLU A 1 371 ? 26.960 -6.447 -21.398 1.00 81.81 371 GLU A O 1
ATOM 2978 N N . ALA A 1 372 ? 25.315 -7.611 -22.403 1.00 75.56 372 ALA A N 1
ATOM 2979 C CA . ALA A 1 372 ? 24.217 -6.752 -21.971 1.00 75.56 372 ALA A CA 1
ATOM 2980 C C . ALA A 1 372 ? 23.776 -7.052 -20.527 1.00 75.56 372 ALA A C 1
ATOM 2982 O O . ALA A 1 372 ? 23.010 -6.294 -19.931 1.00 75.56 372 ALA A O 1
ATOM 2983 N N . GLN A 1 373 ? 24.243 -8.151 -19.927 1.00 82.56 373 GLN A N 1
ATOM 2984 C CA . GLN A 1 373 ? 23.927 -8.475 -18.541 1.00 82.56 373 GLN A CA 1
ATOM 2985 C C . GLN A 1 373 ? 24.931 -7.813 -17.599 1.00 82.56 373 GLN A C 1
ATOM 2987 O O . GLN A 1 373 ? 26.124 -8.114 -17.596 1.00 82.56 373 GLN A O 1
ATOM 2992 N N . SER A 1 374 ? 24.430 -6.923 -16.742 1.00 85.19 374 SER A N 1
ATOM 2993 C CA . SER A 1 374 ? 25.259 -6.283 -15.721 1.00 85.19 374 SER A CA 1
ATOM 2994 C C . SER A 1 374 ? 25.842 -7.307 -14.743 1.00 85.19 374 SER A C 1
ATOM 2996 O O . SER A 1 374 ? 25.148 -8.217 -14.270 1.00 85.19 374 SER A O 1
ATOM 2998 N N . GLN A 1 375 ? 27.114 -7.113 -14.382 1.00 87.44 375 GLN A N 1
ATOM 2999 C CA . GLN A 1 375 ? 27.771 -7.864 -13.309 1.00 87.44 375 GLN A CA 1
ATOM 3000 C C . GLN A 1 375 ? 27.222 -7.495 -11.924 1.00 87.44 375 GLN A C 1
ATOM 3002 O O . GLN A 1 375 ? 27.288 -8.314 -11.009 1.00 87.44 375 GLN A O 1
ATOM 3007 N N . GLN A 1 376 ? 26.647 -6.298 -11.768 1.00 91.69 376 GLN A N 1
ATOM 3008 C CA . GLN A 1 376 ? 26.027 -5.866 -10.514 1.00 91.69 376 GLN A CA 1
ATOM 3009 C C . GLN A 1 376 ? 24.795 -6.712 -10.204 1.00 91.69 376 GLN A C 1
ATOM 3011 O O . GLN A 1 376 ? 24.037 -7.035 -11.118 1.00 91.69 376 GLN A O 1
ATOM 3016 N N . SER A 1 377 ? 24.573 -7.079 -8.943 1.00 92.56 377 SER A N 1
ATOM 3017 C CA . SER A 1 377 ? 23.352 -7.786 -8.536 1.00 92.56 377 SER A CA 1
ATOM 3018 C C . SER A 1 377 ? 22.103 -6.911 -8.707 1.00 92.56 377 SER A C 1
ATOM 3020 O O . SER A 1 377 ? 22.195 -5.686 -8.781 1.00 92.56 377 SER A O 1
ATOM 3022 N N . GLU A 1 378 ? 20.921 -7.529 -8.751 1.00 93.62 378 GLU A N 1
ATOM 3023 C CA . GLU A 1 378 ? 19.649 -6.797 -8.752 1.00 93.62 378 GLU A CA 1
ATOM 3024 C C . GLU A 1 378 ? 19.541 -5.853 -7.545 1.00 93.62 378 GLU A C 1
ATOM 3026 O O . GLU A 1 378 ? 19.192 -4.691 -7.720 1.00 93.62 378 GLU A O 1
ATOM 3031 N N . ASP A 1 379 ? 19.946 -6.299 -6.352 1.00 91.00 379 ASP A N 1
ATOM 3032 C CA . ASP A 1 379 ? 19.961 -5.475 -5.136 1.00 91.00 379 ASP A CA 1
ATOM 3033 C C . ASP A 1 379 ? 20.867 -4.236 -5.284 1.00 91.00 379 ASP A C 1
ATOM 3035 O O . ASP A 1 379 ? 20.504 -3.138 -4.864 1.00 91.00 379 ASP A O 1
ATOM 3039 N N . GLN A 1 380 ? 22.041 -4.393 -5.911 1.00 92.56 380 GLN A N 1
ATOM 3040 C CA . GLN A 1 380 ? 22.963 -3.282 -6.176 1.00 92.56 380 GLN A CA 1
ATOM 3041 C C . GLN A 1 380 ? 22.370 -2.281 -7.172 1.00 92.56 380 GLN A C 1
ATOM 3043 O O . GLN A 1 380 ? 22.503 -1.075 -6.971 1.00 92.56 380 GLN A O 1
ATOM 3048 N N . LEU A 1 381 ? 21.697 -2.771 -8.216 1.00 94.06 381 LEU A N 1
ATOM 3049 C CA . LEU A 1 381 ? 21.025 -1.930 -9.206 1.00 94.06 381 LEU A CA 1
ATOM 3050 C C . LEU A 1 381 ? 19.847 -1.171 -8.582 1.00 94.06 381 LEU A C 1
ATOM 3052 O O . LEU A 1 381 ? 19.746 0.039 -8.760 1.00 94.06 381 LEU A O 1
ATOM 3056 N N . VAL A 1 382 ? 19.008 -1.842 -7.786 1.00 90.19 382 VAL A N 1
ATOM 3057 C CA . VAL A 1 382 ? 17.911 -1.206 -7.035 1.00 90.19 382 VAL A CA 1
ATOM 3058 C C . VAL A 1 382 ? 18.453 -0.123 -6.097 1.00 90.19 382 VAL A C 1
ATOM 3060 O O . VAL A 1 382 ? 17.961 1.005 -6.113 1.00 90.19 382 VAL A O 1
ATOM 3063 N N . GLY A 1 383 ? 19.514 -0.418 -5.337 1.00 87.44 383 GLY A N 1
ATOM 3064 C CA . GLY A 1 383 ? 20.162 0.564 -4.464 1.00 87.44 383 GLY A CA 1
ATOM 3065 C C . GLY A 1 383 ? 20.729 1.770 -5.224 1.00 87.44 383 GLY A C 1
ATOM 3066 O O . GLY A 1 383 ? 20.566 2.908 -4.787 1.00 87.44 383 GLY A O 1
ATOM 3067 N N . ALA A 1 384 ? 21.340 1.549 -6.392 1.00 90.12 384 ALA A N 1
ATOM 3068 C CA . ALA A 1 384 ? 21.847 2.629 -7.236 1.00 90.12 384 ALA A CA 1
ATOM 3069 C C . ALA A 1 384 ? 20.722 3.525 -7.787 1.00 90.12 384 ALA A C 1
ATOM 3071 O O . ALA A 1 384 ? 20.893 4.744 -7.858 1.00 90.12 384 ALA A O 1
ATOM 3072 N N . LEU A 1 385 ? 19.570 2.939 -8.128 1.00 87.69 385 LEU A N 1
ATOM 3073 C CA . LEU A 1 385 ? 18.390 3.673 -8.586 1.00 87.69 385 LEU A CA 1
ATOM 3074 C C . LEU A 1 385 ? 17.773 4.538 -7.486 1.00 87.69 385 LEU A C 1
ATOM 3076 O O . LEU A 1 385 ? 17.439 5.692 -7.746 1.00 87.69 385 LEU A O 1
ATOM 3080 N N . PHE A 1 386 ? 17.685 4.032 -6.255 1.00 82.00 386 PHE A N 1
ATOM 3081 C CA . PHE A 1 386 ? 17.228 4.834 -5.113 1.00 82.00 386 PHE A CA 1
ATOM 3082 C C . PHE A 1 386 ? 18.197 5.964 -4.760 1.00 82.00 386 PHE A C 1
ATOM 3084 O O . PHE A 1 386 ? 17.767 7.036 -4.345 1.00 82.00 386 PHE A O 1
ATOM 3091 N N . ALA A 1 387 ? 19.494 5.774 -5.006 1.00 81.81 387 ALA A N 1
ATOM 3092 C CA . ALA A 1 387 ? 20.493 6.834 -4.895 1.00 81.81 387 ALA A CA 1
ATOM 3093 C C . ALA A 1 387 ? 20.466 7.840 -6.069 1.00 81.81 387 ALA A C 1
ATOM 3095 O O . ALA A 1 387 ? 21.333 8.708 -6.134 1.00 81.81 387 ALA A O 1
ATOM 3096 N N . ASN A 1 388 ? 19.506 7.731 -7.002 1.00 80.25 388 ASN A N 1
ATOM 3097 C CA . ASN A 1 388 ? 19.387 8.556 -8.211 1.00 80.25 388 ASN A CA 1
ATOM 3098 C C . ASN A 1 388 ? 20.636 8.551 -9.114 1.00 80.25 388 ASN A C 1
ATOM 3100 O O . ASN A 1 388 ? 20.858 9.478 -9.895 1.00 80.25 388 ASN A O 1
ATOM 3104 N N . ASN A 1 389 ? 21.442 7.490 -9.057 1.00 83.19 389 ASN A N 1
ATOM 3105 C CA . ASN A 1 389 ? 22.661 7.374 -9.849 1.00 83.19 389 ASN A CA 1
ATOM 3106 C C . ASN A 1 389 ? 22.363 6.743 -11.210 1.00 83.19 389 ASN A C 1
ATOM 3108 O O . ASN A 1 389 ? 21.784 5.660 -11.264 1.00 83.19 389 ASN A O 1
ATOM 3112 N N . ASN A 1 390 ? 22.804 7.386 -12.301 1.00 90.19 390 ASN A N 1
ATOM 3113 C CA . ASN A 1 390 ? 22.730 6.877 -13.680 1.00 90.19 390 ASN A CA 1
ATOM 3114 C C . ASN A 1 390 ? 21.405 6.154 -13.997 1.00 90.19 390 ASN A C 1
ATOM 3116 O O . ASN A 1 390 ? 21.406 5.008 -14.444 1.00 90.19 390 ASN A O 1
ATOM 3120 N N . LYS A 1 391 ? 20.279 6.833 -13.726 1.00 92.12 391 LYS A N 1
ATOM 3121 C CA . LYS A 1 391 ? 18.907 6.297 -13.790 1.00 92.12 391 LYS A CA 1
ATOM 3122 C C . LYS A 1 391 ? 18.648 5.430 -15.030 1.00 92.12 391 LYS A C 1
ATOM 3124 O O . LYS A 1 391 ? 18.230 4.282 -14.915 1.00 92.12 391 LYS A O 1
ATOM 3129 N N . VAL A 1 392 ? 18.971 5.951 -16.216 1.00 95.44 392 VAL A N 1
ATOM 3130 C CA . VAL A 1 392 ? 18.719 5.253 -17.486 1.00 95.44 392 VAL A CA 1
ATOM 3131 C C . VAL A 1 392 ? 19.569 3.982 -17.620 1.00 95.44 392 VAL A C 1
ATOM 3133 O O . VAL A 1 392 ? 19.008 2.920 -17.875 1.00 95.44 392 VAL A O 1
ATOM 3136 N N . ASP A 1 393 ? 20.886 4.055 -17.391 1.00 94.56 393 ASP A N 1
ATOM 3137 C CA . ASP A 1 393 ? 21.794 2.896 -17.457 1.00 94.56 393 ASP A CA 1
ATOM 3138 C C . ASP A 1 393 ? 21.359 1.789 -16.490 1.00 94.56 393 ASP A C 1
ATOM 3140 O O . ASP A 1 393 ? 21.150 0.643 -16.889 1.00 94.56 393 ASP A O 1
ATOM 3144 N N . ASN A 1 394 ? 21.195 2.143 -15.213 1.00 95.44 394 ASN A N 1
ATOM 3145 C CA . ASN A 1 394 ? 20.864 1.193 -14.156 1.00 95.44 394 ASN A CA 1
ATOM 3146 C C . ASN A 1 394 ? 19.451 0.621 -14.337 1.00 95.44 394 ASN A C 1
ATOM 3148 O O . ASN A 1 394 ? 19.238 -0.563 -14.079 1.00 95.44 394 ASN A O 1
ATOM 3152 N N . GLY A 1 395 ? 18.504 1.423 -14.837 1.00 95.88 395 GLY A N 1
ATOM 3153 C CA . GLY A 1 395 ? 17.167 0.969 -15.210 1.00 95.88 395 GLY A CA 1
ATOM 3154 C C . GLY A 1 395 ? 17.221 -0.088 -16.312 1.00 95.88 395 GLY A C 1
ATOM 3155 O O . GLY A 1 395 ? 16.707 -1.190 -16.134 1.00 95.88 395 GLY A O 1
ATOM 3156 N N . PHE A 1 396 ? 17.918 0.183 -17.418 1.00 96.06 396 PHE A N 1
ATOM 3157 C CA . PHE A 1 396 ? 18.084 -0.801 -18.493 1.00 96.06 396 PHE A CA 1
ATOM 3158 C C . PHE A 1 396 ? 18.775 -2.078 -18.017 1.00 96.06 396 PHE A C 1
ATOM 3160 O O . PHE A 1 396 ? 18.290 -3.179 -18.282 1.00 96.06 396 PHE A O 1
ATOM 3167 N N . MET A 1 397 ? 19.877 -1.945 -17.277 1.00 96.06 397 MET A N 1
ATOM 3168 C CA . MET A 1 397 ? 20.590 -3.088 -16.708 1.00 96.06 397 MET A CA 1
ATOM 3169 C C . MET A 1 397 ? 19.683 -3.932 -15.808 1.00 96.06 397 MET A C 1
ATOM 3171 O O . MET A 1 397 ? 19.738 -5.159 -15.878 1.00 96.06 397 MET A O 1
ATOM 3175 N N . LEU A 1 398 ? 18.824 -3.300 -15.000 1.00 96.81 398 LEU A N 1
ATOM 3176 C CA . LEU A 1 398 ? 17.875 -4.001 -14.139 1.00 96.81 398 LEU A CA 1
ATOM 3177 C C . LEU A 1 398 ? 16.822 -4.759 -14.956 1.00 96.81 398 LEU A C 1
ATOM 3179 O O . LEU A 1 398 ? 16.589 -5.934 -14.669 1.00 96.81 398 LEU A O 1
ATOM 3183 N N . VAL A 1 399 ? 16.245 -4.153 -16.005 1.00 96.69 399 VAL A N 1
ATOM 3184 C CA . VAL A 1 399 ? 15.297 -4.863 -16.886 1.00 96.69 399 VAL A CA 1
ATOM 3185 C C . VAL A 1 399 ? 15.947 -6.095 -17.504 1.00 96.69 399 VAL A C 1
ATOM 3187 O O . VAL A 1 399 ? 15.409 -7.197 -17.389 1.00 96.69 399 VAL A O 1
ATOM 3190 N N . LEU A 1 400 ? 17.114 -5.935 -18.133 1.00 95.69 400 LEU A N 1
ATOM 3191 C CA . LEU A 1 400 ? 17.787 -7.037 -18.823 1.00 95.69 400 LEU A CA 1
ATOM 3192 C C . LEU A 1 400 ? 18.209 -8.141 -17.857 1.00 95.69 400 LEU A C 1
ATOM 3194 O O . LEU A 1 400 ? 18.107 -9.322 -18.188 1.00 95.69 400 LEU A O 1
ATOM 3198 N N . LYS A 1 401 ? 18.611 -7.782 -16.636 1.00 94.81 401 LYS A N 1
ATOM 3199 C CA . LYS A 1 401 ? 18.968 -8.757 -15.606 1.00 94.81 401 LYS A CA 1
ATOM 3200 C C . LYS A 1 401 ? 17.751 -9.538 -15.102 1.00 94.81 401 LYS A C 1
ATOM 3202 O O . LYS A 1 401 ? 17.814 -10.766 -15.014 1.00 94.81 401 LYS A O 1
ATOM 3207 N N . VAL A 1 402 ? 16.629 -8.863 -14.840 1.00 95.75 402 VAL A N 1
ATOM 3208 C CA . VAL A 1 402 ? 15.379 -9.516 -14.419 1.00 95.75 402 VAL A CA 1
ATOM 3209 C C . VAL A 1 402 ? 14.825 -10.394 -15.543 1.00 95.75 402 VAL A C 1
ATOM 3211 O O . VAL A 1 402 ? 14.527 -11.565 -15.311 1.00 95.75 402 VAL A O 1
ATOM 3214 N N . LEU A 1 403 ? 14.727 -9.882 -16.771 1.00 94.81 403 LEU A N 1
ATOM 3215 C CA . LEU A 1 403 ? 14.189 -10.630 -17.913 1.00 94.81 403 LEU A CA 1
ATOM 3216 C C . LEU A 1 403 ? 15.153 -11.679 -18.465 1.00 94.81 403 LEU A C 1
ATOM 3218 O O . LEU A 1 403 ? 14.712 -12.571 -19.186 1.00 94.81 403 LEU A O 1
ATOM 3222 N N . GLY A 1 404 ? 16.442 -11.612 -18.131 1.00 92.31 404 GLY A N 1
ATOM 3223 C CA . GLY A 1 404 ? 17.442 -12.605 -18.519 1.00 92.31 404 GLY A CA 1
ATOM 3224 C C . GLY A 1 404 ? 17.181 -13.995 -17.928 1.00 92.31 404 GLY A C 1
ATOM 3225 O O . GLY A 1 404 ? 1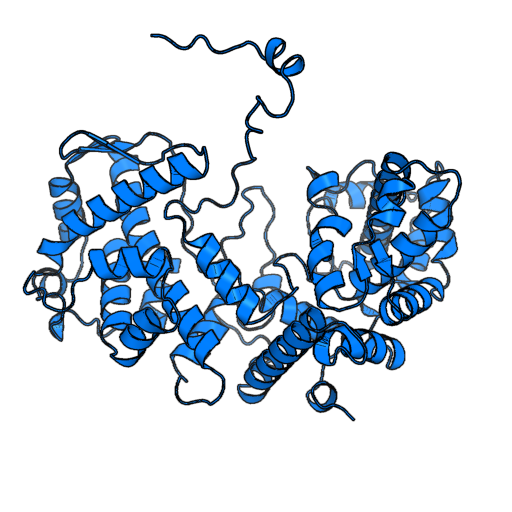7.620 -14.992 -18.499 1.00 92.31 404 GLY A O 1
ATOM 3226 N N . ARG A 1 405 ? 16.422 -14.085 -16.825 1.00 91.81 405 ARG A N 1
ATOM 3227 C CA . ARG A 1 405 ? 16.040 -15.354 -16.186 1.00 91.81 405 ARG A CA 1
ATOM 3228 C C . ARG A 1 405 ? 14.740 -15.898 -16.795 1.00 91.81 405 ARG A C 1
ATOM 3230 O O . ARG A 1 405 ? 13.688 -15.276 -16.654 1.00 91.81 405 ARG A O 1
ATOM 3237 N N . ASP A 1 406 ? 14.771 -17.104 -17.372 1.00 91.38 406 ASP A N 1
ATOM 3238 C CA . ASP A 1 406 ? 13.593 -17.745 -17.997 1.00 91.38 406 ASP A CA 1
ATOM 3239 C C . ASP A 1 406 ? 12.366 -17.803 -17.087 1.00 91.38 406 ASP A C 1
ATOM 3241 O O . ASP A 1 406 ? 11.261 -17.447 -17.491 1.00 91.38 406 ASP A O 1
ATOM 3245 N N . ARG A 1 407 ? 12.568 -18.169 -15.819 1.00 92.81 407 ARG A N 1
ATOM 3246 C CA . ARG A 1 407 ? 11.492 -18.231 -14.822 1.00 92.81 407 ARG A CA 1
ATOM 3247 C C . ARG A 1 407 ? 10.763 -16.892 -14.643 1.00 92.81 407 ARG A C 1
ATOM 3249 O O . ARG A 1 407 ? 9.564 -16.878 -14.386 1.00 92.81 407 ARG A O 1
ATOM 3256 N N . ASN A 1 408 ? 11.476 -15.767 -14.755 1.00 94.69 408 ASN A N 1
ATOM 3257 C CA . ASN A 1 408 ? 10.892 -14.444 -14.557 1.00 94.69 408 ASN A CA 1
ATOM 3258 C C . ASN A 1 408 ? 10.040 -14.073 -15.776 1.00 94.69 408 ASN A C 1
ATOM 3260 O O . ASN A 1 408 ? 8.967 -13.499 -15.623 1.00 94.69 408 ASN A O 1
ATOM 3264 N N . ARG A 1 409 ? 10.475 -14.481 -16.976 1.00 92.19 409 ARG A N 1
ATOM 3265 C CA . ARG A 1 409 ? 9.680 -14.368 -18.206 1.00 92.19 409 ARG A CA 1
ATOM 3266 C C . ARG A 1 409 ? 8.407 -15.210 -18.141 1.00 92.19 409 ARG A C 1
ATOM 3268 O O . ARG A 1 409 ? 7.352 -14.736 -18.546 1.00 92.19 409 ARG A O 1
ATOM 3275 N N . MET A 1 410 ? 8.489 -16.429 -17.606 1.00 92.94 410 MET A N 1
ATOM 3276 C CA . MET A 1 410 ? 7.300 -17.256 -17.368 1.00 92.94 410 MET A CA 1
ATOM 3277 C C . MET A 1 410 ? 6.343 -16.575 -16.386 1.00 92.94 410 MET A C 1
ATOM 3279 O O . MET A 1 410 ? 5.169 -16.425 -16.696 1.00 92.94 410 MET A O 1
ATOM 3283 N N . ASN A 1 411 ? 6.849 -16.053 -15.263 1.00 93.12 411 ASN A N 1
ATOM 3284 C CA . ASN A 1 411 ? 6.028 -15.293 -14.312 1.00 93.12 411 ASN A CA 1
ATOM 3285 C C . ASN A 1 411 ? 5.356 -14.076 -14.960 1.00 93.12 411 ASN A C 1
ATOM 3287 O O . ASN A 1 411 ? 4.184 -13.822 -14.691 1.00 93.12 411 ASN A O 1
ATOM 3291 N N . LEU A 1 412 ? 6.063 -13.352 -15.835 1.00 93.00 412 LEU A N 1
ATOM 3292 C CA . LEU A 1 412 ? 5.498 -12.220 -16.569 1.00 93.00 412 LEU A CA 1
ATOM 3293 C C . LEU A 1 412 ? 4.293 -12.641 -17.429 1.00 93.00 412 LEU A C 1
ATOM 3295 O O . LEU A 1 412 ? 3.283 -11.949 -17.443 1.00 93.00 412 LEU A O 1
ATOM 3299 N N . ARG A 1 413 ? 4.388 -13.793 -18.102 1.00 92.56 413 ARG A N 1
ATOM 3300 C CA . ARG A 1 413 ? 3.358 -14.302 -19.024 1.00 92.56 413 ARG A CA 1
ATOM 3301 C C . ARG A 1 413 ? 2.220 -15.059 -18.353 1.00 92.56 413 ARG A C 1
ATOM 3303 O O . ARG A 1 413 ? 1.136 -15.118 -18.919 1.00 92.56 413 ARG A O 1
ATOM 3310 N N . GLU A 1 414 ? 2.472 -15.676 -17.205 1.00 92.94 414 GLU A N 1
ATOM 3311 C CA . GLU A 1 414 ? 1.517 -16.574 -16.546 1.00 92.94 414 GLU A CA 1
ATOM 3312 C C . GLU A 1 414 ? 0.872 -15.933 -15.314 1.00 92.94 414 GLU A C 1
ATOM 3314 O O . GLU A 1 414 ? -0.333 -16.063 -15.110 1.00 92.94 414 GLU A O 1
ATOM 3319 N N . VAL A 1 415 ? 1.652 -15.220 -14.494 1.00 92.12 415 VAL A N 1
ATOM 3320 C CA . VAL A 1 415 ? 1.184 -14.658 -13.213 1.00 92.12 415 VAL A CA 1
ATOM 3321 C C . VAL A 1 415 ? 0.864 -13.171 -13.330 1.00 92.12 415 VAL A C 1
ATOM 3323 O O . VAL A 1 415 ? -0.107 -12.708 -12.730 1.00 92.12 415 VAL A O 1
ATOM 3326 N N . LEU A 1 416 ? 1.667 -12.430 -14.099 1.00 93.12 416 LEU A N 1
ATOM 3327 C CA . LEU A 1 416 ? 1.489 -10.999 -14.373 1.00 93.12 416 LEU A CA 1
ATOM 3328 C C . LEU A 1 416 ? 0.785 -10.740 -15.716 1.00 93.12 416 LEU A C 1
ATOM 3330 O O . LEU A 1 416 ? 0.855 -9.627 -16.241 1.00 93.12 416 LEU A O 1
ATOM 3334 N N . TYR A 1 417 ? 0.114 -11.756 -16.262 1.00 92.75 417 TYR A N 1
ATOM 3335 C CA . TYR A 1 417 ? -0.694 -11.631 -17.470 1.00 92.75 417 TYR A CA 1
ATOM 3336 C C . TYR A 1 417 ? -1.769 -10.549 -17.309 1.00 92.75 417 TYR A C 1
ATOM 3338 O O . TYR A 1 417 ? -2.358 -10.414 -16.234 1.00 92.75 417 TYR A O 1
ATOM 3346 N N . ASP A 1 418 ? -2.035 -9.809 -18.386 1.00 89.06 418 ASP A N 1
ATOM 3347 C CA . ASP A 1 418 ? -3.039 -8.739 -18.446 1.00 89.06 418 ASP A CA 1
ATOM 3348 C C . ASP A 1 418 ? -2.758 -7.586 -17.463 1.00 89.06 418 ASP A C 1
ATOM 3350 O O . ASP A 1 418 ? -3.655 -6.884 -16.989 1.00 89.06 418 ASP A O 1
ATOM 3354 N N . THR A 1 419 ? -1.480 -7.387 -17.127 1.00 91.75 419 THR A N 1
ATOM 3355 C CA . THR A 1 419 ? -1.030 -6.191 -16.410 1.00 91.75 419 THR A CA 1
ATOM 3356 C C . THR A 1 419 ? -0.490 -5.154 -17.383 1.00 91.75 419 THR A C 1
ATOM 3358 O O . THR A 1 419 ? 0.100 -5.465 -18.419 1.00 91.75 419 THR A O 1
ATOM 3361 N N . GLU A 1 420 ? -0.632 -3.887 -17.009 1.00 90.88 420 GLU A N 1
ATOM 3362 C CA . GLU A 1 420 ? -0.110 -2.751 -17.764 1.00 90.88 420 GLU A CA 1
ATOM 3363 C C . GLU A 1 420 ? 1.416 -2.835 -17.913 1.00 90.88 420 GLU A C 1
ATOM 3365 O O . GLU A 1 420 ? 1.968 -2.449 -18.943 1.00 90.88 420 GLU A O 1
ATOM 3370 N N . LEU A 1 421 ? 2.087 -3.396 -16.901 1.00 93.88 421 LEU A N 1
ATOM 3371 C CA . LEU A 1 421 ? 3.515 -3.679 -16.928 1.00 93.88 421 LEU A CA 1
ATOM 3372 C C . LEU A 1 421 ? 3.874 -4.747 -17.967 1.00 93.88 421 LEU A C 1
ATOM 3374 O O . LEU A 1 421 ? 4.839 -4.559 -18.701 1.00 93.88 421 LEU A O 1
ATOM 3378 N N . GLN A 1 422 ? 3.133 -5.858 -18.034 1.00 94.81 422 GLN A N 1
ATOM 3379 C CA . GLN A 1 422 ? 3.419 -6.939 -18.982 1.00 94.81 422 GLN A CA 1
ATOM 3380 C C . GLN A 1 422 ? 3.358 -6.437 -20.423 1.00 94.81 422 GLN A C 1
ATOM 3382 O O . GLN A 1 422 ? 4.324 -6.628 -21.160 1.00 94.81 422 GLN A O 1
ATOM 3387 N N . ALA A 1 423 ? 2.277 -5.750 -20.801 1.00 91.69 423 ALA A N 1
ATOM 3388 C CA . ALA A 1 423 ? 2.137 -5.193 -22.145 1.00 91.69 423 ALA A CA 1
ATOM 3389 C C . ALA A 1 423 ? 3.300 -4.245 -22.488 1.00 91.69 423 ALA A C 1
ATOM 3391 O O . ALA A 1 423 ? 3.928 -4.377 -23.538 1.00 91.69 423 ALA A O 1
ATOM 3392 N N . LEU A 1 424 ? 3.636 -3.345 -21.558 1.00 94.00 424 LEU A N 1
ATOM 3393 C CA . LEU A 1 424 ? 4.718 -2.379 -21.726 1.00 94.00 424 LEU A CA 1
ATOM 3394 C C . LEU A 1 424 ? 6.085 -3.061 -21.886 1.00 94.00 424 LEU A C 1
ATOM 3396 O O . LEU A 1 424 ? 6.875 -2.672 -22.741 1.00 94.00 424 LEU A O 1
ATOM 3400 N N . VAL A 1 425 ? 6.367 -4.088 -21.082 1.00 94.88 425 VAL A N 1
ATOM 3401 C CA . VAL A 1 425 ? 7.642 -4.817 -21.107 1.00 94.88 425 VAL A CA 1
ATOM 3402 C C . VAL A 1 425 ? 7.785 -5.677 -22.361 1.00 94.88 425 VAL A C 1
ATOM 3404 O O . VAL A 1 425 ? 8.860 -5.687 -22.957 1.00 94.88 425 VAL A O 1
ATOM 3407 N N . GLU A 1 426 ? 6.742 -6.396 -22.776 1.00 93.06 426 GLU A N 1
ATOM 3408 C CA . GLU A 1 426 ? 6.813 -7.268 -23.956 1.00 93.06 426 GLU A CA 1
ATOM 3409 C C . GLU A 1 426 ? 6.964 -6.479 -25.262 1.00 93.06 426 GLU A C 1
ATOM 3411 O O . GLU A 1 426 ? 7.657 -6.935 -26.173 1.00 93.06 426 GLU A O 1
ATOM 3416 N N . GLU A 1 427 ? 6.375 -5.283 -25.336 1.00 93.38 427 GLU A N 1
ATOM 3417 C CA . GLU A 1 427 ? 6.561 -4.368 -26.463 1.00 93.38 427 GLU A CA 1
ATOM 3418 C C . GLU A 1 427 ? 7.947 -3.701 -26.437 1.00 93.38 427 GLU A C 1
ATOM 3420 O O . GLU A 1 427 ? 8.624 -3.634 -27.465 1.00 93.38 427 GLU A O 1
ATOM 3425 N N . ALA A 1 428 ? 8.407 -3.264 -25.259 1.00 91.88 428 ALA A N 1
ATOM 3426 C CA . ALA A 1 428 ? 9.711 -2.626 -25.082 1.00 91.88 428 ALA A CA 1
ATOM 3427 C C . ALA A 1 428 ? 10.899 -3.574 -25.313 1.00 91.88 428 ALA A C 1
ATOM 3429 O O . ALA A 1 428 ? 11.933 -3.148 -25.824 1.00 91.88 428 ALA A O 1
ATOM 3430 N N . PHE A 1 429 ? 10.775 -4.845 -24.922 1.00 92.81 429 PHE A N 1
ATOM 3431 C CA . PHE A 1 429 ? 11.876 -5.811 -24.899 1.00 92.81 429 PHE A CA 1
ATOM 3432 C C . PHE A 1 429 ? 11.497 -7.107 -25.640 1.00 92.81 429 PHE A C 1
ATOM 3434 O O . PHE A 1 429 ? 11.267 -8.149 -25.015 1.00 92.81 429 PHE A O 1
ATOM 3441 N N . PRO A 1 430 ? 11.464 -7.094 -26.987 1.00 88.81 430 PRO A N 1
ATOM 3442 C CA . PRO A 1 430 ? 11.107 -8.266 -27.771 1.00 88.81 430 PRO A CA 1
ATOM 3443 C C . PRO A 1 430 ? 12.201 -9.342 -27.718 1.00 88.81 430 PRO A C 1
ATOM 3445 O O . PRO A 1 430 ? 13.376 -9.092 -27.992 1.00 88.81 430 PRO A O 1
ATOM 3448 N N . TYR A 1 431 ? 11.797 -10.579 -27.421 1.00 80.06 431 TYR A N 1
ATOM 3449 C CA . TYR A 1 431 ? 12.689 -11.712 -27.121 1.00 80.06 431 TYR A CA 1
ATOM 3450 C C . TYR A 1 431 ? 13.679 -12.080 -28.240 1.00 80.06 431 TYR A C 1
ATOM 3452 O O . TYR A 1 431 ? 14.796 -12.500 -27.969 1.00 80.06 431 TYR A O 1
ATOM 3460 N N . ASN A 1 432 ? 13.289 -11.893 -29.502 1.00 81.81 432 ASN A N 1
ATOM 3461 C CA . ASN A 1 432 ? 14.124 -12.230 -30.661 1.00 81.81 432 ASN A CA 1
ATOM 3462 C C . ASN A 1 432 ? 14.849 -11.011 -31.249 1.00 81.81 432 ASN A C 1
ATOM 3464 O O . ASN A 1 432 ? 15.327 -11.068 -32.384 1.00 81.81 432 ASN A O 1
ATOM 3468 N N . SER A 1 433 ? 14.900 -9.898 -30.511 1.00 85.38 433 SER A N 1
ATOM 3469 C CA . SER A 1 433 ? 15.581 -8.696 -30.979 1.00 85.38 433 SER A CA 1
ATOM 3470 C C . SER A 1 433 ? 17.075 -8.948 -31.147 1.00 85.38 433 SER A C 1
ATOM 3472 O O . SER A 1 433 ? 17.742 -9.405 -30.222 1.00 85.38 433 SER A O 1
ATOM 3474 N N . GLN A 1 434 ? 17.594 -8.618 -32.329 1.00 89.44 434 GLN A N 1
ATOM 3475 C CA . GLN A 1 434 ? 19.033 -8.538 -32.600 1.00 89.44 434 GLN A CA 1
ATOM 3476 C C . GLN A 1 434 ? 19.562 -7.110 -32.409 1.00 89.44 434 GLN A C 1
ATOM 3478 O O . GLN A 1 434 ? 20.741 -6.850 -32.639 1.00 89.44 434 GLN A O 1
ATOM 3483 N N . GLU A 1 435 ? 18.698 -6.170 -32.016 1.00 93.25 435 GLU A N 1
ATOM 3484 C CA . GLU A 1 435 ? 19.079 -4.774 -31.823 1.00 93.25 435 GLU A CA 1
ATOM 3485 C C . GLU A 1 435 ? 20.0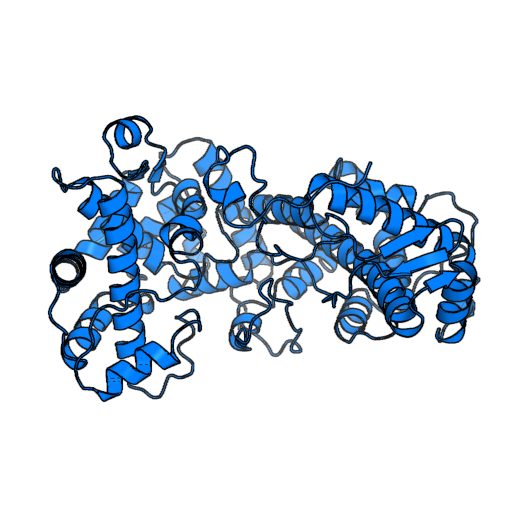13 -4.620 -30.625 1.00 93.25 435 GLU A C 1
ATOM 3487 O O . GLU A 1 435 ? 19.964 -5.393 -29.662 1.00 93.25 435 GLU A O 1
ATOM 3492 N N . SER A 1 436 ? 20.872 -3.604 -30.691 1.00 94.81 436 SER A N 1
ATOM 3493 C CA . SER A 1 436 ? 21.677 -3.218 -29.541 1.00 94.81 436 SER A CA 1
ATOM 3494 C C . SER A 1 436 ? 20.834 -2.504 -28.490 1.00 94.81 436 SER A C 1
ATOM 3496 O O . SER A 1 436 ? 19.772 -1.951 -28.797 1.00 94.81 436 SER A O 1
ATOM 3498 N N . VAL A 1 437 ? 21.330 -2.455 -27.253 1.00 94.19 437 VAL A N 1
ATOM 3499 C CA . VAL A 1 437 ? 20.679 -1.704 -26.168 1.00 94.19 437 VAL A CA 1
ATOM 3500 C C . VAL A 1 437 ? 20.491 -0.229 -26.566 1.00 94.19 437 VAL A C 1
ATOM 3502 O O . VAL A 1 437 ? 19.424 0.352 -26.371 1.00 94.19 437 VAL A O 1
ATOM 3505 N N . LYS A 1 438 ? 21.488 0.370 -27.228 1.00 94.75 438 LYS A N 1
ATOM 3506 C CA . LYS A 1 438 ? 21.394 1.723 -27.797 1.00 94.75 438 LYS A CA 1
ATOM 3507 C C . LYS A 1 438 ? 20.309 1.844 -28.869 1.00 94.75 438 LYS A C 1
ATOM 3509 O O . LYS A 1 438 ? 19.632 2.866 -28.930 1.00 94.75 438 LYS A O 1
ATOM 3514 N N . GLY A 1 439 ? 20.172 0.837 -29.732 1.00 93.81 439 GLY A N 1
ATOM 3515 C CA . GLY A 1 439 ? 19.203 0.844 -30.830 1.00 93.81 439 GLY A CA 1
ATOM 3516 C C . GLY A 1 439 ? 17.751 0.833 -30.351 1.00 93.81 439 GLY A C 1
ATOM 3517 O O . GLY A 1 439 ? 16.895 1.445 -30.989 1.00 93.81 439 GLY A O 1
ATOM 3518 N N . ILE A 1 440 ? 17.485 0.199 -29.205 1.00 94.44 440 ILE A N 1
ATOM 3519 C CA . ILE A 1 440 ? 16.130 0.080 -28.659 1.00 94.44 440 ILE A CA 1
ATOM 3520 C C . ILE A 1 440 ? 15.719 1.261 -27.766 1.00 94.44 440 ILE A C 1
ATOM 3522 O O . ILE A 1 440 ? 14.527 1.515 -27.591 1.00 94.44 440 ILE A O 1
ATOM 3526 N N . LEU A 1 441 ? 16.684 2.024 -27.241 1.00 94.50 441 LEU A N 1
ATOM 3527 C CA . LEU A 1 441 ? 16.442 3.136 -26.315 1.00 94.50 441 LEU A CA 1
ATOM 3528 C C . LEU A 1 441 ? 15.424 4.183 -26.829 1.00 94.50 441 LEU A C 1
ATOM 3530 O O . LEU A 1 441 ? 14.509 4.509 -26.069 1.00 94.50 441 LEU A O 1
ATOM 3534 N N . PRO A 1 442 ? 15.488 4.672 -28.090 1.00 94.00 442 PRO A N 1
ATOM 3535 C CA . PRO A 1 442 ? 14.466 5.580 -28.618 1.00 94.00 442 PRO A CA 1
ATOM 3536 C C . PRO A 1 442 ? 13.061 4.965 -28.622 1.00 94.00 442 PRO A C 1
ATOM 3538 O O . PRO A 1 442 ? 12.091 5.626 -28.267 1.00 94.00 442 PRO A O 1
ATOM 3541 N N . LYS A 1 443 ? 12.941 3.678 -28.976 1.00 93.94 443 LYS A N 1
ATOM 3542 C CA . LYS A 1 443 ? 11.642 2.988 -29.040 1.00 93.94 443 LYS A CA 1
ATOM 3543 C C . LYS A 1 443 ? 11.001 2.876 -27.664 1.00 93.94 443 LYS A C 1
ATOM 3545 O O . LYS A 1 443 ? 9.799 3.065 -27.526 1.00 93.94 443 LYS A O 1
ATOM 3550 N N . ILE A 1 444 ? 11.814 2.603 -26.646 1.00 95.12 444 ILE A N 1
ATOM 3551 C CA . ILE A 1 444 ? 11.348 2.517 -25.262 1.00 95.12 444 ILE A CA 1
ATOM 3552 C C . ILE A 1 444 ? 10.878 3.884 -24.773 1.00 95.12 444 ILE A C 1
ATOM 3554 O O . ILE A 1 444 ? 9.804 3.975 -24.190 1.00 95.12 444 ILE A O 1
ATOM 3558 N N . ALA A 1 445 ? 11.624 4.955 -25.043 1.00 95.12 445 ALA A N 1
ATOM 3559 C CA . ALA A 1 445 ? 11.185 6.299 -24.678 1.00 95.12 445 ALA A CA 1
ATOM 3560 C C . ALA A 1 445 ? 9.864 6.686 -25.359 1.00 95.12 445 ALA A C 1
ATOM 3562 O O . ALA A 1 445 ? 8.962 7.192 -24.693 1.00 95.12 445 ALA A O 1
ATOM 3563 N N . ASP A 1 446 ? 9.714 6.374 -26.647 1.00 95.12 446 ASP A N 1
ATOM 3564 C CA . ASP A 1 446 ? 8.464 6.582 -27.380 1.00 95.12 446 ASP A CA 1
ATOM 3565 C C . ASP A 1 446 ? 7.294 5.813 -26.776 1.00 95.12 446 ASP A C 1
ATOM 3567 O O . ASP A 1 446 ? 6.203 6.364 -26.602 1.00 95.12 446 ASP A O 1
ATOM 3571 N N . LEU A 1 447 ? 7.525 4.555 -26.413 1.00 96.06 447 LEU A N 1
ATOM 3572 C CA . LEU A 1 447 ? 6.518 3.719 -25.786 1.00 96.06 447 LEU A CA 1
ATOM 3573 C C . LEU A 1 447 ? 6.100 4.266 -24.413 1.00 96.06 447 LEU A C 1
ATOM 3575 O O . LEU A 1 447 ? 4.908 4.339 -24.113 1.00 96.06 447 LEU A O 1
ATOM 3579 N N . LEU A 1 448 ? 7.061 4.703 -23.594 1.00 95.88 448 LEU A N 1
ATOM 3580 C CA . LEU A 1 448 ? 6.793 5.307 -22.288 1.00 95.88 448 LEU A CA 1
ATOM 3581 C C . LEU A 1 448 ? 6.020 6.629 -22.421 1.00 95.88 448 LEU A C 1
ATOM 3583 O O . LEU A 1 448 ? 5.067 6.848 -21.674 1.00 95.88 448 LEU A O 1
ATOM 3587 N N . LEU A 1 449 ? 6.356 7.474 -23.404 1.00 95.38 449 LEU A N 1
ATOM 3588 C CA . LEU A 1 449 ? 5.616 8.704 -23.724 1.00 95.38 449 LEU A CA 1
ATOM 3589 C C . LEU A 1 449 ? 4.181 8.406 -24.160 1.00 95.38 449 LEU A C 1
ATOM 3591 O O . LEU A 1 449 ? 3.236 9.038 -23.679 1.00 95.38 449 LEU A O 1
ATOM 3595 N N . HIS A 1 450 ? 4.000 7.417 -25.038 1.00 95.50 450 HIS A N 1
ATOM 3596 C CA . HIS A 1 450 ? 2.675 6.993 -25.471 1.00 95.50 450 HIS A CA 1
ATOM 3597 C C . HIS A 1 450 ? 1.845 6.483 -24.291 1.00 95.50 450 HIS A C 1
ATOM 3599 O O . HIS A 1 450 ? 0.700 6.903 -24.100 1.00 95.50 450 HIS A O 1
ATOM 3605 N N . ARG A 1 451 ? 2.442 5.628 -23.455 1.00 94.81 451 ARG A N 1
ATOM 3606 C CA . ARG A 1 451 ? 1.798 5.095 -22.259 1.00 94.81 451 ARG A CA 1
ATOM 3607 C C . ARG A 1 451 ? 1.419 6.202 -21.282 1.00 94.81 451 ARG A C 1
ATOM 3609 O O . ARG A 1 451 ? 0.290 6.216 -20.796 1.00 94.81 451 ARG A O 1
ATOM 3616 N N . HIS A 1 452 ? 2.317 7.150 -21.033 1.00 93.44 452 HIS A N 1
ATOM 3617 C CA . HIS A 1 452 ? 2.048 8.290 -20.166 1.00 93.44 452 HIS A CA 1
ATOM 3618 C C . HIS A 1 452 ? 0.843 9.102 -20.646 1.00 93.44 452 HIS A C 1
ATOM 3620 O O . HIS A 1 452 ? -0.072 9.380 -19.871 1.00 93.44 452 HIS A O 1
ATOM 3626 N N . LYS A 1 453 ? 0.779 9.392 -21.949 1.00 93.69 453 LYS A N 1
ATOM 3627 C CA . LYS A 1 453 ? -0.352 10.095 -22.559 1.00 93.69 453 LYS A CA 1
ATOM 3628 C C . LYS A 1 453 ? -1.676 9.356 -22.358 1.00 93.69 453 LYS A C 1
ATOM 3630 O O . LYS A 1 453 ? -2.665 9.987 -21.989 1.00 93.69 453 LYS A O 1
ATOM 3635 N N . GLN A 1 454 ? -1.695 8.035 -22.548 1.00 92.94 454 GLN A N 1
ATOM 3636 C CA . GLN A 1 454 ? -2.881 7.212 -22.277 1.00 92.94 454 GLN A CA 1
ATOM 3637 C C . GLN A 1 454 ? -3.302 7.298 -20.803 1.00 92.94 454 GLN A C 1
ATOM 3639 O O . GLN A 1 454 ? -4.476 7.499 -20.499 1.00 92.94 454 GLN A O 1
ATOM 3644 N N . VAL A 1 455 ? -2.347 7.177 -19.877 1.00 90.06 455 VAL A N 1
ATOM 3645 C CA . VAL A 1 455 ? -2.609 7.224 -18.432 1.00 90.06 455 VAL A CA 1
ATOM 3646 C C . VAL A 1 455 ? -3.153 8.588 -18.014 1.00 90.06 455 VAL A C 1
ATOM 3648 O O . VAL A 1 455 ? -4.137 8.639 -17.274 1.00 90.06 455 VAL A O 1
ATOM 3651 N N . SER A 1 456 ? -2.578 9.685 -18.513 1.00 88.50 456 SER A N 1
ATOM 3652 C CA . SER A 1 456 ? -3.072 11.043 -18.255 1.00 88.50 456 SER A CA 1
ATOM 3653 C C . SER A 1 456 ? -4.489 11.249 -18.796 1.00 88.50 456 SER A C 1
ATOM 3655 O O . SER A 1 456 ? -5.328 11.806 -18.088 1.00 88.50 456 SER A O 1
ATOM 3657 N N . GLN A 1 457 ? -4.798 10.733 -19.993 1.00 89.56 457 GLN A N 1
ATOM 3658 C CA . GLN A 1 457 ? -6.149 10.784 -20.569 1.00 89.56 457 GLN A CA 1
ATOM 3659 C C . GLN A 1 457 ? -7.171 10.002 -19.734 1.00 89.56 457 GLN A C 1
ATOM 3661 O O . GLN A 1 457 ? -8.243 10.525 -19.443 1.00 89.56 457 GLN A O 1
ATOM 3666 N N . ILE A 1 458 ? -6.834 8.777 -19.316 1.00 85.88 458 ILE A N 1
ATOM 3667 C CA . ILE A 1 458 ? -7.724 7.918 -18.518 1.00 85.88 458 ILE A CA 1
ATOM 3668 C C . ILE A 1 458 ? -7.969 8.518 -17.131 1.00 85.88 458 ILE A C 1
ATOM 3670 O O . ILE A 1 458 ? -9.104 8.550 -16.660 1.00 85.88 458 ILE A O 1
ATOM 3674 N N . LYS A 1 459 ? -6.911 8.991 -16.463 1.00 82.19 459 LYS A N 1
ATOM 3675 C CA . LYS A 1 459 ? -7.000 9.524 -15.095 1.00 82.19 459 LYS A CA 1
ATOM 3676 C C . LYS A 1 459 ? -7.516 10.972 -15.050 1.00 82.19 459 LYS A C 1
ATOM 3678 O O . LYS A 1 459 ? -7.712 11.486 -13.952 1.00 82.19 459 LYS A O 1
ATOM 3683 N N . GLY A 1 460 ? -7.691 11.638 -16.198 1.00 79.62 460 GLY A N 1
ATOM 3684 C CA . GLY A 1 460 ? -8.019 13.067 -16.264 1.00 79.62 460 GLY A CA 1
ATOM 3685 C C . GLY A 1 460 ? -6.959 13.948 -15.592 1.00 79.62 460 GLY A C 1
ATOM 3686 O O . GLY A 1 460 ? -7.299 14.953 -14.971 1.00 79.62 460 GLY A O 1
ATOM 3687 N N . LYS A 1 461 ? -5.687 13.533 -15.646 1.00 72.88 461 LYS A N 1
ATOM 3688 C CA . LYS A 1 461 ? -4.557 14.193 -14.973 1.00 72.88 461 LYS A CA 1
ATOM 3689 C C . LYS A 1 461 ? -3.714 15.008 -15.950 1.00 72.88 461 LYS A C 1
ATOM 3691 O O . LYS A 1 461 ? -3.736 14.768 -17.156 1.00 72.88 461 LYS A O 1
ATOM 3696 N N . GLU A 1 462 ? -2.936 15.940 -15.403 1.00 76.94 462 GLU A N 1
ATOM 3697 C CA . GLU A 1 462 ? -1.974 16.739 -16.163 1.00 76.94 462 GLU A CA 1
ATOM 3698 C C . GLU A 1 462 ? -0.917 15.849 -16.834 1.00 76.94 462 GLU A C 1
ATOM 3700 O O . GLU A 1 462 ? -0.496 14.810 -16.312 1.00 76.94 462 GLU A O 1
ATOM 3705 N N . LEU A 1 463 ? -0.547 16.245 -18.048 1.00 86.00 463 LEU A N 1
ATOM 3706 C CA . LEU A 1 463 ? 0.483 15.604 -18.850 1.00 86.00 463 LEU A CA 1
ATOM 3707 C C . LEU A 1 463 ? 1.827 16.228 -18.476 1.00 86.00 463 LEU A C 1
ATOM 3709 O O . LEU A 1 463 ? 1.935 17.448 -18.418 1.00 86.00 463 LEU A O 1
ATOM 3713 N N . TRP A 1 464 ? 2.834 15.405 -18.207 1.00 89.12 464 TRP A N 1
ATOM 3714 C CA . TRP A 1 464 ? 4.154 15.874 -17.784 1.00 89.12 464 TRP A CA 1
ATOM 3715 C C . TRP A 1 464 ? 5.032 16.132 -18.998 1.00 89.12 464 TRP A C 1
ATOM 3717 O O . TRP A 1 464 ? 5.613 17.206 -19.137 1.00 89.12 464 TRP A O 1
ATOM 3727 N N . LEU A 1 465 ? 5.067 15.154 -19.905 1.00 91.56 465 LEU A N 1
ATOM 3728 C CA . LEU A 1 465 ? 5.765 15.218 -21.182 1.00 91.56 465 LEU A CA 1
ATOM 3729 C C . LEU A 1 465 ? 4.782 14.958 -22.324 1.00 91.56 465 LEU A C 1
ATOM 3731 O O . LEU A 1 465 ? 3.947 14.058 -22.228 1.00 91.56 465 LEU A O 1
ATOM 3735 N N . ASP A 1 466 ? 4.927 15.694 -23.422 1.00 92.75 466 ASP A N 1
ATOM 3736 C CA . ASP A 1 466 ? 4.283 15.381 -24.703 1.00 92.75 466 ASP A CA 1
ATOM 3737 C C . ASP A 1 466 ? 5.338 15.227 -25.797 1.00 92.75 466 ASP A C 1
ATOM 3739 O O . ASP A 1 466 ? 6.496 15.627 -25.638 1.00 92.75 466 ASP A O 1
ATOM 3743 N N . LYS A 1 467 ? 4.916 14.647 -26.918 1.00 93.56 467 LYS A N 1
ATOM 3744 C CA . LYS A 1 467 ? 5.752 14.434 -28.097 1.00 93.56 467 LYS A CA 1
ATOM 3745 C C . LYS A 1 467 ? 5.189 15.208 -29.292 1.00 93.56 467 LYS A C 1
ATOM 3747 O O . LYS A 1 467 ? 4.009 15.064 -29.616 1.00 93.56 467 LYS A O 1
ATOM 3752 N N . ASP A 1 468 ? 6.043 15.985 -29.957 1.00 93.00 468 ASP A N 1
ATOM 3753 C CA . ASP A 1 468 ? 5.753 16.763 -31.169 1.00 93.00 468 ASP A CA 1
ATOM 3754 C C . ASP A 1 468 ? 6.791 16.436 -32.256 1.00 93.00 468 ASP A C 1
ATOM 3756 O O . ASP A 1 468 ? 7.921 16.926 -32.234 1.00 93.00 468 ASP A O 1
ATOM 3760 N N . GLY A 1 469 ? 6.428 15.559 -33.196 1.00 92.19 469 GLY A N 1
ATOM 3761 C CA . GLY A 1 469 ? 7.395 14.986 -34.136 1.00 92.19 469 GLY A CA 1
ATOM 3762 C C . GLY A 1 469 ? 8.414 14.120 -33.396 1.00 92.19 469 GLY A C 1
ATOM 3763 O O . GLY A 1 469 ? 8.012 13.232 -32.653 1.00 92.19 469 GLY A O 1
ATOM 3764 N N . ASP A 1 470 ? 9.708 14.384 -33.577 1.00 92.00 470 ASP A N 1
ATOM 3765 C CA . ASP A 1 470 ? 10.796 13.703 -32.853 1.00 92.00 470 ASP A CA 1
ATOM 3766 C C . ASP A 1 470 ? 11.199 14.419 -31.554 1.00 92.00 470 ASP A C 1
ATOM 3768 O O . ASP A 1 470 ? 12.065 13.936 -30.818 1.00 92.00 470 ASP A O 1
ATOM 3772 N N . ASP A 1 471 ? 10.572 15.559 -31.258 1.00 93.81 471 ASP A N 1
ATOM 3773 C CA . ASP A 1 471 ? 10.859 16.337 -30.063 1.00 93.81 471 ASP A CA 1
ATOM 3774 C C . ASP A 1 471 ? 9.966 15.910 -28.905 1.00 93.81 471 ASP A C 1
ATOM 3776 O O . ASP A 1 471 ? 8.753 15.732 -29.047 1.00 93.81 471 ASP A O 1
ATOM 3780 N N . VAL A 1 472 ? 10.568 15.830 -27.725 1.00 94.62 472 VAL A N 1
ATOM 3781 C CA . VAL A 1 472 ? 9.863 15.672 -26.458 1.00 94.62 472 VAL A CA 1
ATOM 3782 C C . VAL A 1 472 ? 9.881 17.011 -25.735 1.00 94.62 472 VAL A C 1
ATOM 3784 O O . VAL A 1 472 ? 10.918 17.672 -25.653 1.00 94.62 472 VAL A O 1
ATOM 3787 N N . MET A 1 473 ? 8.731 17.437 -25.226 1.00 94.00 473 MET A N 1
ATOM 3788 C CA . MET A 1 473 ? 8.567 18.729 -24.564 1.00 94.00 473 MET A CA 1
ATOM 3789 C C . MET A 1 473 ? 7.931 18.573 -23.192 1.00 94.00 473 MET A C 1
ATOM 3791 O O . MET A 1 473 ? 7.020 17.767 -23.002 1.00 94.00 473 MET A O 1
ATOM 3795 N N . MET A 1 474 ? 8.401 19.381 -22.244 1.00 91.12 474 MET A N 1
ATOM 3796 C CA . MET A 1 474 ? 7.808 19.452 -20.917 1.00 91.12 474 MET A CA 1
ATOM 3797 C C . MET A 1 474 ? 6.525 20.276 -20.966 1.00 91.12 474 MET A C 1
ATOM 3799 O O . MET A 1 474 ? 6.516 21.416 -21.434 1.00 91.12 474 MET A O 1
ATOM 3803 N N . VAL A 1 475 ? 5.443 19.683 -20.479 1.00 87.94 475 VAL A N 1
ATOM 3804 C CA . VAL A 1 475 ? 4.123 20.311 -20.382 1.00 87.94 475 VAL A CA 1
ATOM 3805 C C . VAL A 1 475 ? 3.878 20.802 -18.963 1.00 87.94 475 VAL A C 1
ATOM 3807 O O . VAL A 1 475 ? 3.416 21.928 -18.782 1.00 87.94 475 VAL A O 1
ATOM 3810 N N . ASP A 1 476 ? 4.247 19.997 -17.969 1.00 83.75 476 ASP A N 1
ATOM 3811 C CA . ASP A 1 476 ? 4.110 20.338 -16.559 1.00 83.75 476 ASP A CA 1
ATOM 3812 C C . ASP A 1 476 ? 5.376 19.964 -15.781 1.00 83.75 476 ASP A C 1
ATOM 3814 O O . ASP A 1 476 ? 5.953 18.891 -15.969 1.00 83.75 476 ASP A O 1
ATOM 3818 N N . ARG A 1 477 ? 5.819 20.878 -14.914 1.00 78.12 477 ARG A N 1
ATOM 3819 C CA . ARG A 1 477 ? 7.025 20.709 -14.100 1.00 78.12 477 ARG A CA 1
ATOM 3820 C C . ARG A 1 477 ? 6.661 19.939 -12.851 1.00 78.12 477 ARG A C 1
ATOM 3822 O O . ARG A 1 477 ? 6.129 20.511 -11.902 1.00 78.12 477 ARG A O 1
ATOM 3829 N N . GLN A 1 478 ? 6.966 18.649 -12.860 1.00 73.44 478 GLN A N 1
ATOM 3830 C CA . GLN A 1 478 ? 6.703 17.776 -11.732 1.00 73.44 478 GLN A CA 1
ATOM 3831 C C . GLN A 1 478 ? 7.915 16.913 -11.413 1.00 73.44 478 GLN A C 1
ATOM 3833 O O . GLN A 1 478 ? 8.397 16.160 -12.255 1.00 73.44 478 GLN A O 1
ATOM 3838 N N . GLU A 1 479 ? 8.365 16.988 -10.161 1.00 73.12 479 GLU A N 1
ATOM 3839 C CA . GLU A 1 479 ? 9.365 16.063 -9.639 1.00 73.12 479 GLU A CA 1
ATOM 3840 C C . GLU A 1 479 ? 8.788 14.643 -9.544 1.00 73.12 479 GLU A C 1
ATOM 3842 O O . GLU A 1 479 ? 7.610 14.442 -9.202 1.00 73.12 479 GLU A O 1
ATOM 3847 N N . MET A 1 480 ? 9.648 13.660 -9.823 1.00 75.88 480 MET A N 1
ATOM 3848 C CA . MET A 1 480 ? 9.341 12.238 -9.730 1.00 75.88 480 MET A CA 1
ATOM 3849 C C . MET A 1 480 ? 10.228 11.550 -8.697 1.00 75.88 480 MET A C 1
ATOM 3851 O O . MET A 1 480 ? 11.447 11.493 -8.852 1.00 75.88 480 MET A O 1
ATOM 3855 N N . GLY A 1 481 ? 9.607 10.955 -7.681 1.00 71.50 481 GLY A N 1
ATOM 3856 C CA . GLY A 1 481 ? 10.290 10.014 -6.799 1.00 71.50 481 GLY A CA 1
ATOM 3857 C C . GLY A 1 481 ? 10.414 8.636 -7.451 1.00 71.50 481 GLY A C 1
ATOM 3858 O O . GLY A 1 481 ? 9.465 8.154 -8.071 1.00 71.50 481 GLY A O 1
ATOM 3859 N N . LEU A 1 482 ? 11.570 7.990 -7.283 1.00 73.31 482 LEU A N 1
ATOM 3860 C CA . LEU A 1 482 ? 11.769 6.580 -7.620 1.00 73.31 482 LEU A CA 1
ATOM 3861 C C . LEU A 1 482 ? 11.655 5.733 -6.353 1.00 73.31 482 LEU A C 1
ATOM 3863 O O . LEU A 1 482 ? 12.281 6.030 -5.340 1.00 73.31 482 LEU A O 1
ATOM 3867 N N . GLY A 1 483 ? 10.860 4.673 -6.417 1.00 76.50 483 GLY A N 1
ATOM 3868 C CA . GLY A 1 483 ? 10.580 3.803 -5.284 1.00 76.50 483 GLY A CA 1
ATOM 3869 C C . GLY A 1 483 ? 9.813 2.565 -5.726 1.00 76.50 483 GLY A C 1
ATOM 3870 O O . GLY A 1 483 ? 9.266 2.530 -6.830 1.00 76.50 483 GLY A O 1
ATOM 3871 N N . PHE A 1 484 ? 9.771 1.556 -4.862 1.00 78.94 484 PHE A N 1
ATOM 3872 C CA . PHE A 1 484 ? 8.751 0.516 -4.974 1.00 78.94 484 PHE A CA 1
ATOM 3873 C C . PHE A 1 484 ? 7.403 1.087 -4.543 1.00 78.94 484 PHE A C 1
ATOM 3875 O O . PHE A 1 484 ? 7.336 1.988 -3.700 1.00 78.94 484 PHE A O 1
ATOM 3882 N N . HIS A 1 485 ? 6.324 0.547 -5.101 1.00 82.00 485 HIS A N 1
ATOM 3883 C CA . HIS A 1 485 ? 4.991 0.825 -4.589 1.00 82.00 485 HIS A CA 1
ATOM 3884 C C . HIS A 1 485 ? 4.885 0.331 -3.144 1.00 82.00 485 HIS A C 1
ATOM 3886 O O . HIS A 1 485 ? 5.506 -0.661 -2.762 1.00 82.00 485 HIS A O 1
ATOM 3892 N N . SER A 1 486 ? 4.090 1.022 -2.328 1.00 72.19 486 SER A N 1
ATOM 3893 C CA . SER A 1 486 ? 3.884 0.631 -0.935 1.00 72.19 486 SER A CA 1
ATOM 3894 C C . SER A 1 486 ? 3.101 -0.682 -0.862 1.00 72.19 486 SER A C 1
ATOM 3896 O O . SER A 1 486 ? 1.898 -0.721 -1.140 1.00 72.19 486 SER A O 1
ATOM 3898 N N . TYR A 1 487 ? 3.776 -1.750 -0.446 1.00 81.88 487 TYR A N 1
ATOM 3899 C CA . TYR A 1 487 ? 3.117 -2.971 -0.002 1.00 81.88 487 TYR A CA 1
ATOM 3900 C C . TYR A 1 487 ? 2.677 -2.791 1.453 1.00 81.88 487 TYR A C 1
ATOM 3902 O O . TYR A 1 487 ? 2.844 -1.753 2.095 1.00 81.88 487 TYR A O 1
ATOM 3910 N N . ARG A 1 488 ? 1.986 -3.803 1.971 1.00 86.12 488 ARG A N 1
ATOM 3911 C CA . ARG A 1 488 ? 1.377 -3.758 3.305 1.00 86.12 488 ARG A CA 1
ATOM 3912 C C . ARG A 1 488 ? 2.252 -4.456 4.342 1.00 86.12 488 ARG A C 1
ATOM 3914 O O . ARG A 1 488 ? 1.755 -4.737 5.429 1.00 86.12 488 ARG A O 1
ATOM 3921 N N . PHE A 1 489 ? 3.517 -4.762 4.028 1.00 86.69 489 PHE A N 1
ATOM 3922 C CA . PHE A 1 489 ? 4.371 -5.529 4.932 1.00 86.69 489 PHE A CA 1
ATOM 3923 C C . PHE A 1 489 ? 4.698 -4.717 6.171 1.00 86.69 489 PHE A C 1
ATOM 3925 O O . PHE A 1 489 ? 4.390 -5.180 7.259 1.00 86.69 489 PHE A O 1
ATOM 3932 N N . SER A 1 490 ? 5.181 -3.480 6.029 1.00 80.38 490 SER A N 1
ATOM 3933 C CA . SER A 1 490 ? 5.438 -2.597 7.182 1.00 80.38 490 SER A CA 1
ATOM 3934 C C . SER A 1 490 ? 4.225 -2.496 8.118 1.00 80.38 490 SER A C 1
ATOM 3936 O O . SER A 1 490 ? 4.339 -2.669 9.331 1.00 80.38 490 SER A O 1
ATOM 3938 N N . LYS A 1 491 ? 3.028 -2.332 7.541 1.00 83.12 491 LYS A N 1
ATOM 3939 C CA . LYS A 1 491 ? 1.760 -2.241 8.277 1.00 83.12 491 LYS A CA 1
ATOM 3940 C C . LYS A 1 491 ? 1.365 -3.568 8.933 1.00 83.12 491 LYS A C 1
ATOM 3942 O O . LYS A 1 491 ? 0.937 -3.569 10.086 1.00 83.12 491 LYS A O 1
ATOM 3947 N N . LEU A 1 492 ? 1.593 -4.702 8.269 1.00 88.12 492 LEU A N 1
ATOM 3948 C CA . LEU A 1 492 ? 1.491 -6.024 8.890 1.00 88.12 492 LEU A CA 1
ATOM 3949 C C . LEU A 1 492 ? 2.446 -6.155 10.087 1.00 88.12 492 LEU A C 1
ATOM 3951 O O . LEU A 1 492 ? 2.039 -6.664 11.129 1.00 88.12 492 LEU A O 1
ATOM 3955 N N . GLY A 1 493 ? 3.682 -5.667 9.970 1.00 84.88 493 GLY A N 1
ATOM 3956 C CA . GLY A 1 493 ? 4.664 -5.642 11.057 1.00 84.88 493 GLY A CA 1
ATOM 3957 C C . GLY A 1 493 ? 4.185 -4.834 12.256 1.00 84.88 493 GLY A C 1
ATOM 3958 O O . GLY A 1 493 ? 4.283 -5.296 13.397 1.00 84.88 493 GLY A O 1
ATOM 3959 N N . SER A 1 494 ? 3.578 -3.669 12.010 1.00 81.94 494 SER A N 1
ATOM 3960 C CA . SER A 1 494 ? 2.955 -2.862 13.060 1.00 81.94 494 SER A CA 1
ATOM 3961 C C . SER A 1 494 ? 1.850 -3.636 13.794 1.00 81.94 494 SER A C 1
ATOM 3963 O O . SER A 1 494 ? 1.828 -3.638 15.029 1.00 81.94 494 SER A O 1
ATOM 3965 N N . LEU A 1 495 ? 0.978 -4.341 13.058 1.00 86.88 495 LEU A N 1
ATOM 3966 C CA . LEU A 1 495 ? -0.088 -5.170 13.634 1.00 86.88 495 LEU A CA 1
ATOM 3967 C C . LEU A 1 495 ? 0.468 -6.361 14.425 1.00 86.88 495 LEU A C 1
ATOM 3969 O O . LEU A 1 495 ? 0.021 -6.616 15.545 1.00 86.88 495 LEU A O 1
ATOM 3973 N N . ALA A 1 496 ? 1.459 -7.065 13.875 1.00 88.62 496 ALA A N 1
ATOM 3974 C CA . ALA A 1 496 ? 2.108 -8.200 14.524 1.00 88.62 496 ALA A CA 1
ATOM 3975 C C . ALA A 1 496 ? 2.747 -7.786 15.858 1.00 88.62 496 ALA A C 1
ATOM 3977 O O . ALA A 1 496 ? 2.581 -8.465 16.872 1.00 88.62 496 ALA A O 1
ATOM 3978 N N . ARG A 1 497 ? 3.404 -6.623 15.894 1.00 84.75 497 ARG A N 1
ATOM 3979 C CA . ARG A 1 497 ? 3.951 -6.046 17.125 1.00 84.75 497 ARG A CA 1
ATOM 3980 C C . ARG A 1 497 ? 2.866 -5.697 18.136 1.00 84.75 497 ARG A C 1
ATOM 3982 O O . ARG A 1 497 ? 3.007 -6.065 19.301 1.00 84.75 497 ARG A O 1
ATOM 3989 N N . ASP A 1 498 ? 1.820 -4.979 17.720 1.00 84.50 498 ASP A N 1
ATOM 3990 C CA . ASP A 1 498 ? 0.731 -4.585 18.623 1.00 84.50 498 ASP A CA 1
ATOM 3991 C C . ASP A 1 498 ? 0.119 -5.829 19.295 1.00 84.50 498 ASP A C 1
ATOM 3993 O O . ASP A 1 498 ? -0.087 -5.851 20.510 1.00 84.50 498 ASP A O 1
ATOM 3997 N N . LEU A 1 499 ? -0.070 -6.898 18.516 1.00 88.69 499 LEU A N 1
ATOM 3998 C CA . LEU A 1 499 ? -0.574 -8.194 18.969 1.00 88.69 499 LEU A CA 1
ATOM 3999 C C . LEU A 1 499 ? 0.404 -9.004 19.821 1.00 88.69 499 LEU A C 1
ATOM 4001 O O . LEU A 1 499 ? -0.019 -9.983 20.445 1.00 88.69 499 LEU A O 1
ATOM 4005 N N . LYS A 1 500 ? 1.695 -8.648 19.825 1.00 89.44 500 LYS A N 1
ATOM 4006 C CA . LYS A 1 500 ? 2.781 -9.537 20.266 1.00 89.44 500 LYS A CA 1
ATOM 4007 C C . LYS A 1 500 ? 2.606 -10.918 19.636 1.00 89.44 500 LYS A C 1
ATOM 4009 O O . LYS A 1 500 ? 2.473 -11.922 20.341 1.00 89.44 500 LYS A O 1
ATOM 4014 N N . LEU A 1 501 ? 2.455 -10.922 18.315 1.00 90.19 501 LEU A N 1
ATOM 4015 C CA . LEU A 1 501 ? 2.278 -12.128 17.526 1.00 90.19 501 LEU A CA 1
ATOM 4016 C C . LEU A 1 501 ? 3.516 -13.013 17.705 1.00 90.19 501 LEU A C 1
ATOM 4018 O O . LEU A 1 501 ? 4.644 -12.525 17.665 1.00 90.19 501 LEU A O 1
ATOM 4022 N N . VAL A 1 502 ? 3.287 -14.295 17.939 1.00 91.50 502 VAL A N 1
ATOM 4023 C CA . VAL A 1 502 ? 4.292 -15.349 18.029 1.00 91.50 502 VAL A CA 1
ATOM 4024 C C . VAL A 1 502 ? 3.916 -16.459 17.056 1.00 91.50 502 VAL A C 1
ATOM 4026 O O . VAL A 1 502 ? 2.781 -16.533 16.591 1.00 91.50 502 VAL A O 1
ATOM 4029 N N . GLU A 1 503 ? 4.866 -17.335 16.748 1.00 90.56 503 GLU A N 1
ATOM 4030 C CA . GLU A 1 503 ? 4.671 -18.410 15.771 1.00 90.56 503 GLU A CA 1
ATOM 4031 C C . GLU A 1 503 ? 3.473 -19.312 16.105 1.00 90.56 503 GLU A C 1
ATOM 4033 O O . GLU A 1 503 ? 2.654 -19.579 15.231 1.00 90.56 503 GLU A O 1
ATOM 4038 N N . SER A 1 504 ? 3.280 -19.655 17.383 1.00 91.56 504 SER A N 1
ATOM 4039 C CA . SER A 1 504 ? 2.153 -20.485 17.832 1.00 91.56 504 SER A CA 1
ATOM 4040 C C . SER A 1 504 ? 0.775 -19.837 17.653 1.00 91.56 504 SER A C 1
ATOM 4042 O O . SER A 1 504 ? -0.231 -20.490 17.887 1.00 91.56 504 SER A O 1
ATOM 4044 N N . ASP A 1 505 ? 0.691 -18.547 17.310 1.00 92.19 505 ASP A N 1
ATOM 4045 C CA . ASP A 1 505 ? -0.589 -17.906 16.982 1.00 92.19 505 ASP A CA 1
ATOM 4046 C C . ASP A 1 505 ? -1.016 -18.146 15.526 1.00 92.19 505 ASP A C 1
ATOM 4048 O O . ASP A 1 505 ? -2.148 -17.827 15.163 1.00 92.19 505 ASP A O 1
ATOM 4052 N N . LEU A 1 506 ? -0.106 -18.634 14.675 1.00 91.56 506 LEU A N 1
ATOM 4053 C CA . LEU A 1 506 ? -0.387 -18.967 13.273 1.00 91.56 506 LEU A CA 1
ATOM 4054 C C . LEU A 1 506 ? -0.997 -20.367 13.121 1.00 91.56 506 LEU A C 1
ATOM 4056 O O . LEU A 1 506 ? -1.448 -20.735 12.027 1.00 91.56 506 LEU A O 1
ATOM 4060 N N . ASP A 1 507 ? -1.008 -21.128 14.212 1.00 87.94 507 ASP A N 1
ATOM 4061 C CA . ASP A 1 507 ? -1.570 -22.462 14.308 1.00 87.94 507 ASP A CA 1
ATOM 4062 C C . ASP A 1 507 ? -2.941 -22.407 14.982 1.00 87.94 507 ASP A C 1
ATOM 4064 O O . ASP A 1 507 ? -3.192 -21.633 15.908 1.00 87.94 507 ASP A O 1
ATOM 4068 N N . HIS A 1 508 ? -3.868 -23.192 14.440 1.00 67.62 508 HIS A N 1
ATOM 4069 C CA . HIS A 1 508 ? -5.250 -23.229 14.889 1.00 67.62 508 HIS A CA 1
ATOM 4070 C C . HIS A 1 508 ? -5.381 -24.216 16.058 1.00 67.62 508 HIS A C 1
ATOM 4072 O O . HIS A 1 508 ? -5.892 -25.318 15.870 1.00 67.62 508 HIS A O 1
ATOM 4078 N N . ASP A 1 509 ? -4.898 -23.828 17.240 1.00 51.62 509 ASP A N 1
ATOM 4079 C CA . ASP A 1 509 ? -5.022 -24.620 18.478 1.00 51.62 509 ASP A CA 1
ATOM 4080 C C . ASP A 1 509 ? -6.319 -24.341 19.266 1.00 51.62 509 ASP A C 1
ATOM 4082 O O . ASP A 1 509 ? -6.609 -23.165 19.626 1.00 51.62 509 ASP A O 1
#